Protein AF-C1E1S1-F1 (afdb_monomer)

Secondary structure (DSSP, 8-state):
-----S--SEEEEEPPPSS-S--TTSPP-SS--HHIIIIIHHHHHHHSHHHHHHHHHHHHHHHHHTT--PPPTT-PPPHHHHHHHHHHHHHHHHHHHHHHHHHHHHHHHHHHHHTT-S---HHHHHHHHHHHTT--EEEE-STTTTTTTTTGGGT-SB-TTSPBPHHHHHHHHHHHHHHHHHHHHSTTS-EE-EEE---GGG-HHHHHHHHHHHHHHHHHTT--B-SSTTPPPBBS-EEEE---TTS--HHHHHHHHHSBSSTT-SSBSBS-EEEE-TT-TT---HHHHHHHHH-GGG--SEEEEEGGGTTSTTTHHHHHHHHHTT-EEEEETTTGGGTSSGGGTTSPPPPTTTTTTSTHHHHHHHHHHSTTHHHHHHHHHHHHHTTSS-HHHHHHHHHHHTT-EEEEEE-SSS--S----SPPPHHHHHHHHHHHT-

pLDDT: mean 83.16, std 14.51, range [31.88, 97.56]

Foldseek 3Di:
DAQDLDQWLEAEAEAQADQNDDDPPDPQPQFDDPCCVPPVLVVLLCLFPLNVLLVVLVVVLVVLVVLQDDDDVPDDDDPVNVVSNVVSVVVNVVSVVSNVVSVVLSVVLSVCSGRSVADPRLLLSQVVLCLSQRNQEYEHHDPQAEPCLVPVVVPVCDPVVRHGDPVVVSSLVSVVSSVVSCCSRPNSSHAYEHEDEHNLVVDLVVLLVCPLVSFVVCVVSVNFDANDVPHDTAHSEYEYEDADLVRDDLLVSQLSQQDPNDPPDPGHRYSFYEYEHQNYLQLDQNSQVNLVVVDDSSHGQAYEHALLPCLAPRNVVNNVSCVVSNHAYEHEQNCQLVCQFPVVAPDDQDDLVVCPPGSNNSSLVSQQVDPCRVNLVNQLSVLQVVQVQGRSQSSSLLCVLVVHRYYHYYNSSDHDPYHHDDHGDPVSSVSNSVSSHD

Structure (mmCIF, N/CA/C/O backbone):
data_AF-C1E1S1-F1
#
_entry.id   AF-C1E1S1-F1
#
loop_
_atom_site.group_PDB
_atom_site.id
_atom_site.type_symbol
_atom_site.label_atom_id
_atom_site.label_alt_id
_atom_site.label_comp_id
_atom_site.label_asym_id
_atom_site.label_entity_id
_atom_site.label_seq_id
_atom_site.pdbx_PDB_ins_code
_atom_site.Cartn_x
_atom_site.Cartn_y
_atom_site.Cartn_z
_atom_site.occupancy
_atom_site.B_iso_or_equiv
_atom_site.auth_seq_id
_atom_site.auth_comp_id
_atom_site.auth_asym_id
_atom_site.auth_atom_id
_atom_site.pdbx_PDB_model_num
ATOM 1 N N . MET A 1 1 ? 0.750 3.856 21.020 1.00 40.66 1 MET A N 1
ATOM 2 C CA . MET A 1 1 ? 0.050 3.158 19.912 1.00 40.66 1 MET A CA 1
ATOM 3 C C . MET A 1 1 ? 0.992 2.088 19.393 1.00 40.66 1 MET A C 1
ATOM 5 O O . MET A 1 1 ? 2.144 2.418 19.166 1.00 40.66 1 MET A O 1
ATOM 9 N N . ALA A 1 2 ? 0.561 0.836 19.221 1.00 34.81 2 ALA A N 1
ATOM 10 C CA . ALA A 1 2 ? 1.417 -0.160 18.576 1.00 34.81 2 ALA A CA 1
ATOM 11 C C . ALA A 1 2 ? 1.583 0.225 17.097 1.00 34.81 2 ALA A C 1
ATOM 13 O O . ALA A 1 2 ? 0.633 0.126 16.319 1.00 34.81 2 ALA A O 1
ATOM 14 N N . VAL A 1 3 ? 2.759 0.733 16.724 1.00 42.00 3 VAL A N 1
ATOM 15 C CA . VAL A 1 3 ? 3.102 0.964 15.318 1.00 42.00 3 VAL A CA 1
ATOM 16 C C . VAL A 1 3 ? 3.114 -0.398 14.635 1.00 42.00 3 VAL A C 1
ATOM 18 O O . VAL A 1 3 ? 3.746 -1.333 15.119 1.00 42.00 3 VAL A O 1
ATOM 21 N N . LYS A 1 4 ? 2.343 -0.548 13.554 1.00 52.34 4 LYS A N 1
ATOM 22 C CA . LYS A 1 4 ? 2.403 -1.764 12.744 1.00 52.34 4 LYS A CA 1
ATOM 23 C C . LYS A 1 4 ? 3.742 -1.751 12.018 1.00 52.34 4 LYS A C 1
ATOM 25 O O . LYS A 1 4 ? 3.957 -0.929 11.136 1.00 52.34 4 LYS A O 1
ATOM 30 N N . ASP A 1 5 ? 4.614 -2.683 12.375 1.00 50.31 5 ASP A N 1
ATOM 31 C CA . ASP A 1 5 ? 5.974 -2.815 11.821 1.00 50.31 5 ASP A CA 1
ATOM 32 C C . ASP A 1 5 ? 5.995 -3.372 10.397 1.00 50.31 5 ASP A C 1
ATOM 34 O O . ASP A 1 5 ? 7.041 -3.655 9.815 1.00 50.31 5 ASP A O 1
ATOM 38 N N . GLU A 1 6 ? 4.811 -3.559 9.828 1.00 67.75 6 GLU A N 1
ATOM 39 C CA . GLU A 1 6 ? 4.615 -4.169 8.540 1.00 67.75 6 GLU A CA 1
ATOM 40 C C . GLU A 1 6 ? 3.798 -3.259 7.642 1.00 67.75 6 GLU A C 1
ATOM 42 O O . GLU A 1 6 ? 2.741 -2.765 8.038 1.00 67.75 6 GLU A O 1
ATOM 47 N N . LEU A 1 7 ? 4.241 -3.143 6.387 1.00 83.31 7 LEU A N 1
ATOM 48 C CA . LEU A 1 7 ? 3.419 -2.592 5.314 1.00 83.31 7 LEU A CA 1
ATOM 49 C C . LEU A 1 7 ? 2.023 -3.223 5.328 1.00 83.31 7 LEU A C 1
ATOM 51 O O . LEU A 1 7 ? 1.887 -4.428 5.551 1.00 83.31 7 LEU A O 1
ATOM 55 N N . SER A 1 8 ? 0.980 -2.459 5.044 1.00 87.12 8 SER A N 1
ATOM 56 C CA . SER A 1 8 ? -0.336 -3.048 4.830 1.00 87.12 8 SER A CA 1
ATOM 57 C C . SER A 1 8 ? -0.372 -3.931 3.578 1.00 87.12 8 SER A C 1
ATOM 59 O O . SER A 1 8 ? 0.492 -3.794 2.710 1.00 87.12 8 SER A O 1
ATOM 61 N N . PRO A 1 9 ? -1.365 -4.836 3.458 1.00 89.00 9 PRO A N 1
ATOM 62 C CA . PRO A 1 9 ? -1.555 -5.642 2.250 1.00 89.00 9 PRO A CA 1
ATOM 63 C C . PRO A 1 9 ? -1.606 -4.804 0.967 1.00 89.00 9 PRO A C 1
ATOM 65 O O . PRO A 1 9 ? -1.087 -5.227 -0.060 1.00 89.00 9 PRO A O 1
ATOM 68 N N . ILE A 1 10 ? -2.176 -3.599 1.055 1.00 91.81 10 ILE A N 1
ATOM 69 C CA . ILE A 1 10 ? -2.158 -2.589 -0.001 1.00 91.81 10 ILE A CA 1
ATOM 70 C C . ILE A 1 10 ? -1.266 -1.430 0.448 1.00 91.81 10 ILE A C 1
ATOM 72 O O . ILE A 1 10 ? -1.467 -0.874 1.527 1.00 91.81 10 ILE A O 1
ATOM 76 N N . VAL A 1 11 ? -0.319 -1.031 -0.387 1.00 91.81 11 VAL A N 1
ATOM 77 C CA . VAL A 1 11 ? 0.448 0.210 -0.286 1.00 91.81 11 VAL A CA 1
ATOM 78 C C . VAL A 1 11 ? -0.070 1.162 -1.360 1.00 91.81 11 VAL A C 1
ATOM 80 O O . VAL A 1 11 ? -0.2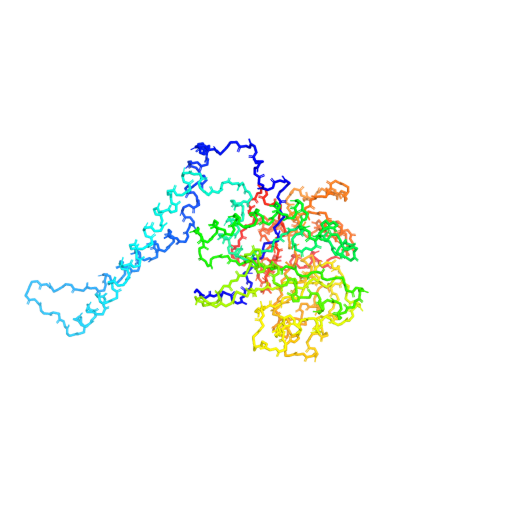63 0.758 -2.500 1.00 91.81 11 VAL A O 1
ATOM 83 N N . VAL A 1 12 ? -0.328 2.418 -1.017 1.00 91.38 12 VAL A N 1
ATOM 84 C CA . VAL A 1 12 ? -0.890 3.410 -1.942 1.00 91.38 12 VAL A CA 1
ATOM 85 C C . VAL A 1 12 ? 0.199 4.396 -2.331 1.00 91.38 12 VAL A C 1
ATOM 87 O O . VAL A 1 12 ? 0.606 5.209 -1.506 1.00 91.38 12 VAL A O 1
ATOM 90 N N . ASN A 1 13 ? 0.660 4.342 -3.575 1.00 88.25 13 ASN A N 1
ATOM 91 C CA . ASN A 1 13 ? 1.563 5.328 -4.151 1.00 88.25 13 ASN A CA 1
ATOM 92 C C . ASN A 1 13 ? 0.749 6.464 -4.781 1.00 88.25 13 ASN A C 1
ATOM 94 O O . ASN A 1 13 ? 0.103 6.319 -5.820 1.00 88.25 13 ASN A O 1
ATOM 98 N N . ALA A 1 14 ? 0.706 7.583 -4.067 1.00 87.12 14 ALA A N 1
ATOM 99 C CA . ALA A 1 14 ? -0.350 8.572 -4.187 1.00 87.12 14 ALA A CA 1
ATOM 100 C C . ALA A 1 14 ? 0.136 9.848 -4.885 1.00 87.12 14 ALA A C 1
ATOM 102 O O . ALA A 1 14 ? 0.834 10.665 -4.288 1.00 87.12 14 ALA A O 1
ATOM 103 N N . TRP A 1 15 ? -0.273 10.056 -6.133 1.00 80.69 15 TRP A N 1
ATOM 104 C CA . TRP A 1 15 ? 0.035 11.264 -6.892 1.00 80.69 15 TRP A CA 1
ATOM 105 C C . TRP A 1 15 ? -0.927 12.381 -6.506 1.00 80.69 15 TRP A C 1
ATOM 107 O O . TRP A 1 15 ? -2.140 12.271 -6.691 1.00 80.69 15 TRP A O 1
ATOM 117 N N . LEU A 1 16 ? -0.381 13.472 -5.968 1.00 80.06 16 LEU A N 1
ATOM 118 C CA . LEU A 1 16 ? -1.181 14.649 -5.661 1.00 80.06 16 LEU A CA 1
ATOM 119 C C . LEU A 1 16 ? -1.722 15.285 -6.953 1.00 80.06 16 LEU A C 1
ATOM 121 O O . LEU A 1 16 ? -0.987 15.393 -7.940 1.00 80.06 16 LEU A O 1
ATOM 125 N N . PRO A 1 17 ? -2.977 15.768 -6.946 1.00 77.88 17 PRO A N 1
ATOM 126 C CA . PRO A 1 17 ? -3.532 16.480 -8.086 1.00 77.88 17 PRO A CA 1
ATOM 127 C C . PRO A 1 17 ? -2.795 17.803 -8.327 1.00 77.88 17 PRO A C 1
ATOM 129 O O . PRO A 1 17 ? -2.154 18.373 -7.437 1.00 77.88 17 PRO A O 1
ATOM 132 N N . HIS A 1 18 ? -2.922 18.336 -9.543 1.00 71.25 18 HIS A N 1
ATOM 133 C CA . HIS A 1 18 ? -2.367 19.644 -9.870 1.00 71.25 18 HIS A CA 1
ATOM 134 C C . HIS A 1 18 ? -3.031 20.729 -9.005 1.00 71.25 18 HIS A C 1
ATOM 136 O O . HIS A 1 18 ? -4.224 20.974 -9.149 1.00 71.25 18 HIS A O 1
ATOM 142 N N . LYS A 1 19 ? -2.242 21.382 -8.135 1.00 74.00 19 LYS A N 1
ATOM 143 C CA . LYS A 1 19 ? -2.703 22.286 -7.058 1.00 74.00 19 LYS A CA 1
ATOM 144 C C . LYS A 1 19 ? -3.553 21.543 -6.013 1.00 74.00 19 LYS A C 1
ATOM 146 O O . LYS A 1 19 ? -4.777 21.635 -6.026 1.00 74.00 19 LYS A O 1
ATOM 151 N N . PRO A 1 20 ? -2.910 20.811 -5.089 1.00 75.56 20 PRO A N 1
ATOM 152 C CA . PRO A 1 20 ? -3.615 19.994 -4.103 1.00 75.56 20 PRO A CA 1
ATOM 153 C C . PRO A 1 20 ? -4.337 20.810 -3.028 1.00 75.56 20 PRO A C 1
ATOM 155 O O . PRO A 1 20 ? -5.163 20.248 -2.315 1.00 75.56 20 PRO A O 1
ATOM 158 N N . LEU A 1 21 ? -4.034 22.104 -2.912 1.00 78.56 21 LEU A N 1
ATOM 159 C CA . LEU A 1 21 ? -4.624 23.025 -1.950 1.00 78.56 21 LEU A CA 1
ATOM 160 C C . LEU A 1 21 ? -5.346 24.168 -2.676 1.00 78.56 21 LEU A C 1
ATOM 162 O O . LEU A 1 21 ? -4.875 24.585 -3.743 1.00 78.56 21 LEU A O 1
ATOM 166 N N . PRO A 1 22 ? -6.444 24.694 -2.101 1.00 71.75 22 PRO A N 1
ATOM 167 C CA . PRO A 1 22 ? -7.060 25.931 -2.570 1.00 71.75 22 PRO A CA 1
ATOM 168 C C . PRO A 1 22 ? -6.057 27.096 -2.524 1.00 71.75 22 PRO A C 1
ATOM 170 O O . PRO A 1 22 ? -5.098 27.083 -1.746 1.00 71.75 22 PRO A O 1
ATOM 173 N N . GLY A 1 23 ? -6.246 28.089 -3.395 1.00 65.88 23 GLY A N 1
ATOM 174 C CA . GLY A 1 23 ? -5.386 29.277 -3.428 1.00 65.88 23 GLY A CA 1
ATOM 175 C C . GLY A 1 23 ? -5.521 30.113 -2.151 1.00 65.88 23 GLY A C 1
ATOM 176 O O . GLY A 1 23 ? -6.591 30.150 -1.557 1.00 65.88 23 GLY A O 1
ATOM 177 N N . GLU A 1 24 ? -4.461 30.822 -1.745 1.00 58.53 24 GLU A N 1
ATOM 178 C CA . GLU A 1 24 ? -4.474 31.666 -0.530 1.00 58.53 24 GLU A CA 1
ATOM 179 C C . GLU A 1 24 ? -5.530 32.795 -0.580 1.00 58.53 24 GLU A C 1
ATOM 181 O O . GLU A 1 24 ? -5.937 33.296 0.465 1.00 58.53 24 GLU A O 1
ATOM 186 N N . ASP A 1 25 ? -6.012 33.144 -1.780 1.00 56.50 25 ASP A N 1
ATOM 187 C CA . ASP A 1 25 ? -7.063 34.142 -2.027 1.00 56.50 25 ASP A CA 1
ATOM 188 C C . ASP A 1 25 ? -8.488 33.545 -2.119 1.00 56.50 25 ASP A C 1
ATOM 190 O O . ASP A 1 25 ? -9.454 34.284 -2.326 1.00 56.50 25 ASP A O 1
ATOM 194 N N . GLU A 1 26 ? -8.652 32.221 -2.015 1.00 57.03 26 GLU A N 1
ATOM 195 C CA . GLU A 1 26 ? -9.978 31.594 -1.980 1.00 57.03 26 GLU A CA 1
ATOM 196 C C . GLU A 1 26 ? -10.565 31.728 -0.567 1.00 57.03 26 GLU A C 1
ATOM 198 O O . GLU A 1 26 ? -10.012 31.205 0.402 1.00 57.03 26 GLU A O 1
ATOM 203 N N . GLU A 1 27 ? -11.681 32.458 -0.435 1.00 50.91 27 GLU A N 1
ATOM 204 C CA . GLU A 1 27 ? -12.372 32.627 0.848 1.00 50.91 27 GLU A CA 1
ATOM 205 C C . GLU A 1 27 ? -12.654 31.262 1.486 1.00 50.91 27 GLU A C 1
ATOM 207 O O . GLU A 1 27 ? -13.185 30.350 0.841 1.00 50.91 27 GLU A O 1
ATOM 212 N N . ALA A 1 28 ? -12.320 31.138 2.775 1.00 55.47 28 ALA A N 1
ATOM 213 C CA . ALA A 1 28 ? -12.684 29.976 3.566 1.00 55.47 28 ALA A CA 1
ATOM 214 C C . ALA A 1 28 ? -14.189 29.729 3.408 1.00 55.47 28 ALA A C 1
ATOM 216 O O . ALA A 1 28 ? -15.013 30.603 3.677 1.00 55.47 28 ALA A O 1
ATOM 217 N N . ILE A 1 29 ? -14.549 28.543 2.923 1.00 56.69 29 ILE A N 1
ATOM 218 C CA . ILE A 1 29 ? -15.946 28.211 2.671 1.00 56.69 29 ILE A CA 1
ATOM 219 C C . ILE A 1 29 ? -16.661 28.123 4.029 1.00 56.69 29 ILE A C 1
ATOM 221 O O . ILE A 1 29 ? -16.556 27.114 4.724 1.00 56.69 29 ILE A O 1
ATOM 225 N N . ASP A 1 30 ? -17.432 29.156 4.382 1.00 54.34 30 ASP A N 1
ATOM 226 C CA . ASP A 1 30 ? -18.184 29.242 5.648 1.00 54.34 30 ASP A CA 1
ATOM 227 C C . ASP A 1 30 ? -19.162 28.069 5.854 1.00 54.34 30 ASP A C 1
ATOM 229 O O . ASP A 1 30 ? -19.506 27.712 6.985 1.00 54.34 30 ASP A O 1
ATOM 233 N N . LYS A 1 31 ? -19.647 27.464 4.759 1.00 60.34 31 LYS A N 1
ATOM 234 C CA . LYS A 1 31 ? -20.521 26.281 4.770 1.00 60.34 31 LYS A CA 1
ATOM 235 C C . LYS A 1 31 ? -20.225 25.354 3.602 1.00 60.34 31 LYS A C 1
ATOM 237 O O . LYS A 1 31 ? -20.371 25.747 2.446 1.00 60.34 31 LYS A O 1
ATOM 242 N N . LYS A 1 32 ? -19.896 24.098 3.909 1.00 69.94 32 LYS A N 1
ATOM 243 C CA . LYS A 1 32 ? -19.646 23.065 2.897 1.00 69.94 32 LYS A CA 1
ATOM 244 C C . LYS A 1 32 ? -20.850 22.876 1.954 1.00 69.94 32 LYS A C 1
ATOM 246 O O . LYS A 1 32 ? -21.996 23.030 2.389 1.00 69.94 32 LYS A O 1
ATOM 251 N N . PRO A 1 33 ? -20.612 22.503 0.683 1.00 74.62 33 PRO A N 1
ATOM 252 C CA . 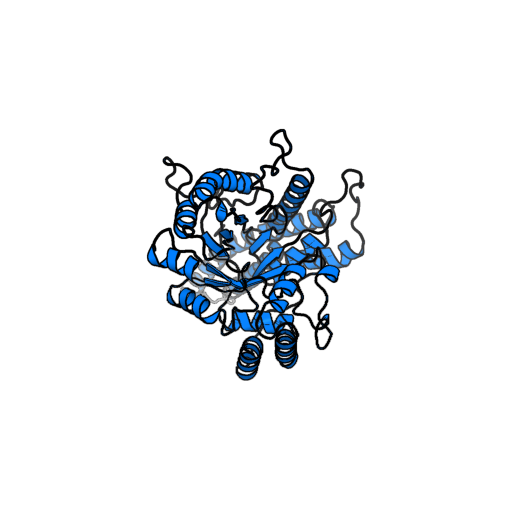PRO A 1 33 ? -21.663 22.108 -0.248 1.00 74.62 33 PRO A CA 1
ATOM 253 C C . PRO A 1 33 ? -22.620 21.053 0.335 1.00 74.62 33 PRO A C 1
ATOM 255 O O . PRO A 1 33 ? -22.219 20.171 1.099 1.00 74.62 33 PRO A O 1
ATOM 258 N N . ILE A 1 34 ? -23.906 21.133 -0.026 1.00 75.50 34 ILE A N 1
ATOM 259 C CA . ILE A 1 34 ? -24.966 20.266 0.526 1.00 75.50 34 ILE A CA 1
ATOM 260 C C . ILE A 1 34 ? -24.687 18.780 0.257 1.00 75.50 34 ILE A C 1
ATOM 262 O O . ILE A 1 34 ? -24.957 17.941 1.110 1.00 75.50 34 ILE A O 1
ATOM 266 N N . ASP A 1 35 ? -24.140 18.434 -0.904 1.00 73.81 35 ASP A N 1
ATOM 267 C CA . ASP A 1 35 ? -23.755 17.065 -1.249 1.00 73.81 35 ASP A CA 1
ATOM 268 C C . ASP A 1 35 ? -22.645 16.528 -0.332 1.00 73.81 35 ASP A C 1
ATOM 270 O O . ASP A 1 35 ? -22.731 15.383 0.119 1.00 73.81 35 ASP A O 1
ATOM 274 N N . GLN A 1 36 ? -21.664 17.359 0.033 1.00 74.06 36 GLN A N 1
ATOM 275 C CA . GLN A 1 36 ? -20.649 16.989 1.020 1.00 74.06 36 GLN A CA 1
ATOM 276 C C . GLN A 1 36 ? -21.274 16.768 2.400 1.00 74.06 36 GLN A C 1
ATOM 278 O O . GLN A 1 36 ? -20.972 15.768 3.047 1.00 74.06 36 GLN A O 1
ATOM 283 N N . ILE A 1 37 ? -22.189 17.642 2.828 1.00 77.00 37 ILE A N 1
ATOM 284 C CA . ILE A 1 37 ? -22.874 17.521 4.125 1.00 77.00 37 ILE A CA 1
ATOM 285 C C . ILE A 1 37 ? -23.771 16.277 4.183 1.00 77.00 37 ILE A C 1
ATOM 287 O O . ILE A 1 37 ? -23.811 15.596 5.203 1.00 77.00 37 ILE A O 1
ATOM 291 N N . LEU A 1 38 ? -24.493 15.968 3.104 1.00 80.50 38 LEU A N 1
ATOM 292 C CA . LEU A 1 38 ? -25.494 14.898 3.091 1.00 80.50 38 LEU A CA 1
ATOM 293 C C . LEU A 1 38 ? -24.947 13.527 2.680 1.00 80.50 38 LEU A C 1
ATOM 295 O O . LEU A 1 38 ? -25.590 12.521 2.972 1.00 80.50 38 LEU A O 1
ATOM 299 N N . ARG A 1 39 ? -23.812 13.457 1.973 1.00 78.50 39 ARG A N 1
ATOM 300 C CA . ARG A 1 39 ? -23.254 12.188 1.467 1.00 78.50 39 ARG A CA 1
ATOM 301 C C . ARG A 1 39 ? -21.810 11.957 1.894 1.00 78.50 39 ARG A C 1
ATOM 303 O O . ARG A 1 39 ? -21.502 10.875 2.383 1.00 78.50 39 ARG A O 1
ATOM 310 N N . GLY A 1 40 ? -20.944 12.960 1.740 1.00 79.62 40 GLY A N 1
ATOM 311 C CA . GLY A 1 40 ? -19.516 12.844 2.060 1.00 79.62 40 GLY A CA 1
ATOM 312 C C . GLY A 1 40 ? -19.256 12.659 3.556 1.00 79.62 40 GLY A C 1
ATOM 313 O O . GLY A 1 40 ? -18.699 11.646 3.973 1.00 79.62 40 GLY A O 1
ATOM 314 N N . ILE A 1 41 ? -19.714 13.606 4.379 1.00 84.75 41 ILE A N 1
ATOM 315 C CA . ILE A 1 41 ? -19.502 13.592 5.833 1.00 84.75 41 ILE A CA 1
ATOM 316 C C . ILE A 1 41 ? -20.114 12.342 6.490 1.00 84.75 41 ILE A C 1
ATOM 318 O O . ILE A 1 41 ? -19.393 11.681 7.238 1.00 84.75 41 ILE A O 1
ATOM 322 N N . PRO A 1 42 ? -21.372 11.940 6.202 1.00 87.88 42 PRO A N 1
ATOM 323 C CA . PRO A 1 42 ? -21.934 10.719 6.775 1.00 87.88 42 PRO A CA 1
ATOM 324 C C . PRO A 1 42 ? -21.113 9.471 6.443 1.00 87.88 42 PRO A C 1
ATOM 326 O O . PRO A 1 42 ? -20.879 8.652 7.329 1.00 87.88 42 PRO A O 1
ATOM 329 N N . TYR A 1 43 ? -20.619 9.344 5.205 1.00 86.81 43 TYR A N 1
ATOM 330 C CA . TYR A 1 43 ? -19.750 8.231 4.819 1.00 86.81 43 TYR A CA 1
ATOM 331 C C . TYR A 1 43 ? -18.460 8.197 5.654 1.00 86.81 43 TYR A C 1
ATOM 333 O O . TYR A 1 43 ? -18.080 7.142 6.161 1.00 86.81 43 TYR A O 1
ATOM 341 N N . ARG A 1 44 ? -17.799 9.346 5.839 1.00 87.06 44 ARG A N 1
ATOM 342 C CA . ARG A 1 44 ? -16.552 9.440 6.618 1.00 87.06 44 ARG A CA 1
ATOM 343 C C . ARG A 1 44 ? -16.770 9.134 8.094 1.00 87.06 44 ARG A C 1
ATOM 345 O O . ARG A 1 44 ? -16.010 8.370 8.677 1.00 87.06 44 ARG A O 1
ATOM 352 N N . LEU A 1 45 ? -17.844 9.665 8.678 1.00 89.75 45 LEU A N 1
ATOM 353 C CA . LEU A 1 45 ? -18.197 9.419 10.075 1.00 89.75 45 LEU A CA 1
ATOM 354 C C . LEU A 1 45 ? -18.486 7.941 10.342 1.00 89.75 45 LEU A C 1
ATOM 356 O O . LEU A 1 45 ? -17.976 7.398 11.320 1.00 89.75 45 LEU A O 1
ATOM 360 N N . VAL A 1 46 ? -19.239 7.272 9.462 1.00 90.94 46 VAL A N 1
ATOM 361 C CA . VAL A 1 46 ? -19.536 5.834 9.590 1.00 90.94 46 VAL A CA 1
ATOM 362 C C . VAL A 1 46 ? -18.264 4.983 9.544 1.00 90.94 46 VAL A C 1
ATOM 364 O O . VAL A 1 46 ? -18.172 3.994 10.266 1.00 90.94 46 VAL A O 1
ATOM 367 N N . ASN A 1 47 ? -17.272 5.390 8.749 1.00 88.75 47 ASN A N 1
ATOM 368 C CA . ASN A 1 47 ? -16.006 4.670 8.591 1.00 88.75 47 ASN A CA 1
ATOM 369 C C . ASN A 1 47 ? -14.887 5.121 9.551 1.00 88.75 47 ASN A C 1
ATOM 371 O O . ASN A 1 47 ? -13.799 4.541 9.538 1.00 88.75 47 ASN A O 1
ATOM 375 N N . SER A 1 48 ? -15.142 6.125 10.393 1.00 91.25 48 SER A N 1
ATOM 376 C CA . SER A 1 48 ? -14.163 6.673 11.337 1.00 91.25 48 SER A CA 1
ATOM 377 C C . SER A 1 48 ? -13.805 5.688 12.456 1.00 91.25 48 SER A C 1
ATOM 379 O O . SER A 1 48 ? -14.625 4.862 12.871 1.00 91.25 48 SER A O 1
ATOM 381 N N . ALA A 1 49 ? -12.583 5.786 12.986 1.00 90.81 49 ALA A N 1
ATOM 382 C CA . ALA A 1 49 ? -12.146 4.938 14.094 1.00 90.81 49 ALA A CA 1
ATOM 383 C C . ALA A 1 49 ? -12.992 5.123 15.371 1.00 90.81 49 ALA A C 1
ATOM 385 O O . ALA A 1 49 ? -13.366 4.103 15.953 1.00 90.81 49 ALA A O 1
ATOM 386 N N . PRO A 1 50 ? -13.388 6.352 15.784 1.00 92.88 50 PRO A N 1
ATOM 387 C CA . PRO A 1 50 ? -14.285 6.528 16.927 1.00 92.88 50 PRO A CA 1
ATOM 388 C C . PRO A 1 50 ? -15.612 5.786 16.746 1.00 92.88 50 PRO A C 1
ATOM 390 O O . PRO A 1 50 ? -16.083 5.118 17.664 1.00 92.88 50 PRO A O 1
ATOM 393 N N . LYS A 1 51 ? -16.195 5.817 15.538 1.00 94.75 51 LYS A N 1
ATOM 394 C CA . LYS A 1 51 ? -17.458 5.122 15.270 1.00 94.75 51 LYS A CA 1
ATOM 395 C C . LYS A 1 51 ? -17.324 3.605 15.339 1.00 94.75 51 LYS A C 1
ATOM 397 O O . LYS A 1 51 ? -18.188 2.963 15.935 1.00 94.75 51 LYS A O 1
ATOM 402 N N . LYS A 1 52 ? -16.264 3.043 14.746 1.00 92.19 52 LYS A N 1
ATOM 403 C CA . LYS A 1 52 ? -15.975 1.600 14.815 1.00 92.19 52 LYS A CA 1
ATOM 404 C C . LYS A 1 52 ? -15.809 1.155 16.270 1.00 92.19 52 LYS A C 1
ATOM 406 O O . LYS A 1 52 ? -16.487 0.227 16.699 1.00 92.19 52 LYS A O 1
ATOM 411 N N . LYS A 1 53 ? -15.049 1.922 17.056 1.00 92.94 53 LYS A N 1
ATOM 412 C CA . LYS A 1 53 ? -14.830 1.671 18.484 1.00 92.94 53 LYS A CA 1
ATOM 413 C C . LYS A 1 53 ? -16.116 1.722 19.317 1.00 92.94 53 LYS A C 1
ATOM 415 O O . LYS A 1 53 ? -16.332 0.851 20.150 1.00 92.94 53 LYS A O 1
ATOM 420 N N . ILE A 1 54 ? -17.018 2.674 19.054 1.00 95.62 54 ILE A N 1
ATOM 421 C CA . ILE A 1 54 ? -18.347 2.723 19.700 1.00 95.62 54 ILE A CA 1
ATOM 422 C C . ILE A 1 54 ? -19.149 1.446 19.424 1.00 95.62 54 ILE A C 1
ATOM 424 O O . ILE A 1 54 ? -19.809 0.930 20.323 1.00 95.62 54 ILE A O 1
ATOM 428 N N . VAL A 1 55 ? -19.143 0.956 18.179 1.00 95.69 55 VAL A N 1
ATOM 429 C CA . VAL A 1 55 ? -19.886 -0.259 17.801 1.00 95.69 55 VAL A CA 1
ATOM 430 C C . VAL A 1 55 ? -19.299 -1.487 18.497 1.00 95.69 55 VAL A C 1
ATOM 432 O O . VAL A 1 55 ? -20.054 -2.263 19.080 1.00 95.69 55 VAL A O 1
ATOM 435 N N . GLU A 1 56 ? -17.973 -1.628 18.487 1.00 94.81 56 GLU A N 1
ATOM 436 C CA . GLU A 1 56 ? -17.253 -2.717 19.158 1.00 94.81 56 GLU A CA 1
ATOM 437 C C . GLU A 1 56 ? -17.512 -2.724 20.671 1.00 94.81 56 GLU A C 1
ATOM 439 O O . GLU A 1 56 ? -17.907 -3.752 21.219 1.00 94.81 56 GLU A O 1
ATOM 444 N N . LEU A 1 57 ? -17.382 -1.571 21.338 1.00 94.56 57 LEU A N 1
ATOM 445 C CA . LEU A 1 57 ? -17.598 -1.452 22.782 1.00 94.56 57 LEU A CA 1
ATOM 446 C C . LEU A 1 57 ? -19.051 -1.702 23.177 1.00 94.56 57 LEU A C 1
ATOM 448 O O . LEU A 1 57 ? -19.292 -2.366 24.179 1.00 94.56 57 LEU A O 1
ATOM 452 N N . LYS A 1 58 ? -20.031 -1.235 22.392 1.00 94.81 58 LYS A N 1
ATOM 453 C CA .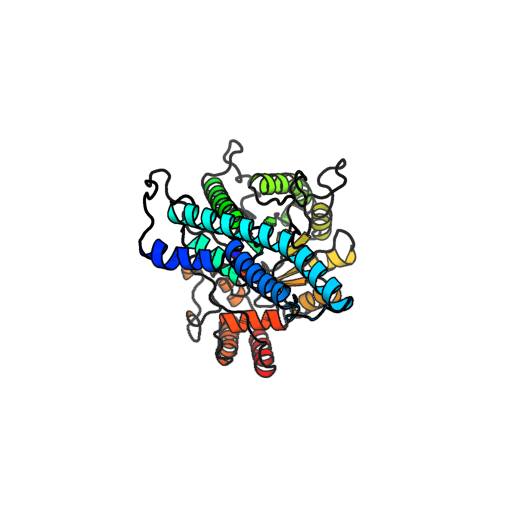 LYS A 1 58 ? -21.450 -1.520 22.665 1.00 94.81 58 LYS A CA 1
ATOM 454 C C . LYS A 1 58 ? -21.760 -3.011 22.559 1.00 94.81 58 LYS A C 1
ATOM 456 O O . LYS A 1 58 ? -22.433 -3.539 23.438 1.00 94.81 58 LYS A O 1
ATOM 461 N N . ALA A 1 59 ? -21.237 -3.687 21.534 1.00 94.19 59 ALA A N 1
ATOM 462 C CA . ALA A 1 59 ? -21.402 -5.131 21.382 1.00 94.19 59 ALA A CA 1
ATOM 463 C C . ALA A 1 59 ? -20.706 -5.911 22.513 1.00 94.19 59 ALA A C 1
ATOM 465 O O . ALA A 1 59 ? -21.275 -6.855 23.058 1.00 94.19 59 ALA A O 1
ATOM 466 N N . ALA A 1 60 ? -19.497 -5.500 22.901 1.00 92.50 60 ALA A N 1
ATOM 467 C CA . ALA A 1 60 ? -18.753 -6.138 23.980 1.00 92.50 60 ALA A CA 1
ATOM 468 C C . ALA A 1 60 ? -19.413 -5.908 25.356 1.00 92.50 60 ALA A C 1
ATOM 470 O O . ALA A 1 60 ? -19.541 -6.850 26.132 1.00 92.50 60 ALA A O 1
ATOM 471 N N . LEU A 1 61 ? -19.914 -4.698 25.634 1.00 92.50 61 LEU A N 1
ATOM 472 C CA . LEU A 1 61 ? -20.686 -4.390 26.844 1.00 92.50 61 LEU A CA 1
ATOM 473 C C . LEU A 1 61 ? -21.976 -5.210 26.922 1.00 92.50 61 LEU A C 1
ATOM 475 O O . LEU A 1 61 ? -22.325 -5.692 27.995 1.00 92.50 61 LEU A O 1
ATOM 479 N N . GLU A 1 62 ? -22.690 -5.383 25.806 1.00 93.50 62 GLU A N 1
ATOM 480 C CA . GLU A 1 62 ? -23.875 -6.247 25.754 1.00 93.50 62 GLU A CA 1
ATOM 481 C C . GLU A 1 62 ? -23.513 -7.703 26.084 1.00 93.50 62 GLU A C 1
ATOM 483 O O . GLU A 1 62 ? -24.196 -8.338 26.889 1.00 93.50 62 GLU A O 1
ATOM 488 N N . ALA A 1 63 ? -22.404 -8.207 25.536 1.00 91.75 63 ALA A N 1
ATOM 489 C CA . ALA A 1 63 ? -21.915 -9.553 25.816 1.00 91.75 63 ALA A CA 1
ATOM 490 C C . ALA A 1 63 ? -21.494 -9.747 27.285 1.00 91.75 63 ALA A C 1
ATOM 492 O O . ALA A 1 63 ? -21.811 -10.785 27.864 1.00 91.75 63 ALA A O 1
ATOM 493 N N . GLU A 1 64 ? -20.819 -8.771 27.905 1.00 89.06 64 GLU A N 1
ATOM 494 C CA . GLU A 1 64 ? -20.454 -8.832 29.330 1.00 89.06 64 GLU A CA 1
ATOM 495 C C . GLU A 1 64 ? -21.682 -8.727 30.239 1.00 89.06 64 GLU A C 1
ATOM 497 O O . GLU A 1 64 ? -21.849 -9.538 31.150 1.00 89.06 64 GLU A O 1
ATOM 502 N N . ARG A 1 65 ? -22.607 -7.805 29.948 1.00 90.44 65 ARG A N 1
ATOM 503 C CA . ARG A 1 65 ? -23.868 -7.676 30.697 1.00 90.44 65 ARG A CA 1
ATOM 504 C C . ARG A 1 65 ? -24.716 -8.944 30.613 1.00 90.44 65 ARG A C 1
ATOM 506 O O . ARG A 1 65 ? -25.348 -9.308 31.596 1.00 90.44 65 ARG A O 1
ATOM 513 N N . ALA A 1 66 ? -24.687 -9.658 29.487 1.00 90.12 66 ALA A N 1
ATOM 514 C CA . ALA A 1 66 ? -25.384 -10.935 29.333 1.00 90.12 66 ALA A CA 1
ATOM 515 C C . ALA A 1 66 ? -24.815 -12.070 30.212 1.00 90.12 66 ALA A C 1
ATOM 517 O O . ALA A 1 66 ? -25.498 -13.077 30.413 1.00 90.12 66 ALA A O 1
ATOM 518 N N . LYS A 1 67 ? -23.587 -11.939 30.740 1.00 87.69 67 LYS A N 1
ATOM 519 C CA . LYS A 1 67 ? -23.015 -12.906 31.696 1.00 87.69 67 LYS A CA 1
ATOM 520 C C . LYS A 1 67 ? -23.561 -12.723 33.109 1.00 87.69 67 LYS A C 1
ATOM 522 O O . LYS A 1 67 ? -23.536 -13.685 33.878 1.00 87.69 67 LYS A O 1
ATOM 527 N N . ILE A 1 68 ? -24.050 -11.525 33.436 1.00 87.12 68 ILE A N 1
ATOM 528 C CA . ILE A 1 68 ? -24.603 -11.214 34.752 1.00 87.12 68 ILE A CA 1
ATOM 529 C C . ILE A 1 68 ? -25.919 -11.970 34.927 1.00 87.12 68 ILE A C 1
ATOM 531 O O . ILE A 1 68 ? -26.853 -11.831 34.137 1.00 87.12 68 ILE A O 1
ATOM 535 N N . LYS A 1 69 ? -25.998 -12.784 35.980 1.00 83.75 69 LYS A N 1
ATOM 536 C CA . LYS A 1 69 ? -27.226 -13.478 36.377 1.00 83.75 69 LYS A CA 1
ATOM 537 C C . LYS A 1 69 ? -27.844 -12.803 37.585 1.00 83.75 69 LYS A C 1
ATOM 539 O O . LYS A 1 69 ? -27.178 -12.628 38.601 1.00 83.75 69 LYS A O 1
ATOM 544 N N . GLU A 1 70 ? -29.127 -12.492 37.497 1.00 78.75 70 GLU A N 1
ATOM 545 C CA . GLU A 1 70 ? -29.901 -12.026 38.643 1.00 78.75 70 GLU A CA 1
ATOM 546 C C . GLU A 1 70 ? -30.464 -13.223 39.416 1.00 78.75 70 GLU A C 1
ATOM 548 O O . GLU A 1 70 ? -30.923 -14.204 38.825 1.00 78.75 70 GLU A O 1
ATOM 553 N N . ALA A 1 71 ? -30.416 -13.148 40.746 1.00 66.38 71 ALA A N 1
ATOM 554 C CA . ALA A 1 71 ? -31.117 -14.096 41.602 1.00 66.38 71 ALA A CA 1
ATOM 555 C C . ALA A 1 71 ? -32.635 -13.951 41.419 1.00 66.38 71 ALA A C 1
ATOM 557 O O . ALA A 1 71 ? -33.163 -12.837 41.441 1.00 66.38 71 ALA A O 1
ATOM 558 N N . GLY A 1 72 ? -33.347 -15.073 41.296 1.00 68.75 72 GLY A N 1
ATOM 559 C CA . GLY A 1 72 ? -34.801 -15.079 41.449 1.00 68.75 72 GLY A CA 1
ATOM 560 C C . GLY A 1 72 ? -35.205 -14.723 42.884 1.00 68.75 72 GLY A C 1
ATOM 561 O O . GLY A 1 72 ? -34.423 -14.894 43.821 1.00 68.75 72 GLY A O 1
ATOM 562 N N . GLU A 1 73 ? -36.434 -14.237 43.084 1.00 53.81 73 GLU A N 1
ATOM 563 C CA . GLU A 1 73 ? -36.952 -13.965 44.432 1.00 53.81 73 GLU A CA 1
ATOM 564 C C . GLU A 1 73 ? -36.836 -15.213 45.326 1.00 53.81 73 GLU A C 1
ATOM 566 O O . GLU A 1 73 ? -37.529 -16.210 45.124 1.00 53.81 73 GLU A O 1
ATOM 571 N N . GLY A 1 74 ? -35.969 -15.137 46.340 1.00 60.88 74 GLY A N 1
ATOM 572 C CA . GLY A 1 74 ? -35.754 -16.207 47.317 1.00 60.88 74 GLY A CA 1
ATOM 573 C C . GLY A 1 74 ? -34.656 -17.219 46.971 1.00 60.88 74 GLY A C 1
ATOM 574 O O . GLY A 1 74 ? -34.493 -18.177 47.725 1.00 60.88 74 GLY A O 1
ATOM 575 N N . GLU A 1 75 ? -33.897 -17.018 45.890 1.00 67.81 75 GLU A N 1
ATOM 576 C CA . GLU A 1 75 ? -32.735 -17.843 45.533 1.00 67.81 75 GLU A CA 1
ATOM 577 C C . GLU A 1 75 ? -31.417 -17.106 45.816 1.00 67.81 75 GLU A C 1
ATOM 579 O O . GLU A 1 75 ? -31.302 -15.903 45.594 1.00 67.81 75 GLU A O 1
ATOM 584 N N . GLU A 1 76 ? -30.404 -17.826 46.302 1.00 73.12 76 GLU A N 1
ATOM 585 C CA . GLU A 1 76 ? -29.026 -17.326 46.347 1.00 73.12 76 GLU A CA 1
ATOM 586 C C . GLU A 1 76 ? -28.293 -17.784 45.085 1.00 73.12 76 GLU A C 1
ATOM 588 O O . GLU A 1 76 ? -28.393 -18.945 44.676 1.00 73.12 76 GLU A O 1
ATOM 593 N N . LEU A 1 77 ? -27.547 -16.868 44.466 1.00 74.81 77 LEU A N 1
ATOM 594 C CA . LEU A 1 77 ? -26.619 -17.222 43.396 1.00 74.81 77 LEU A CA 1
ATOM 595 C C . LEU A 1 77 ? -25.567 -18.187 43.947 1.00 74.81 77 LEU A C 1
ATOM 597 O O . LEU A 1 77 ? -25.118 -18.057 45.087 1.00 74.81 77 LEU A O 1
ATOM 601 N N . SER A 1 78 ? -25.132 -19.143 43.129 1.00 84.25 78 SER A N 1
ATOM 602 C CA . SER A 1 78 ? -23.998 -19.984 43.507 1.00 84.25 78 SER A CA 1
ATOM 603 C C . SER A 1 78 ? -22.722 -19.145 43.660 1.00 84.25 78 SER A C 1
ATOM 605 O O . SER A 1 78 ? -22.601 -18.057 43.089 1.00 84.25 78 SER A O 1
ATOM 607 N N . GLU A 1 79 ? -21.725 -19.662 44.383 1.00 82.75 79 GLU A N 1
ATOM 608 C CA . GLU A 1 79 ? -20.416 -18.999 44.508 1.00 82.75 79 GLU A CA 1
ATOM 609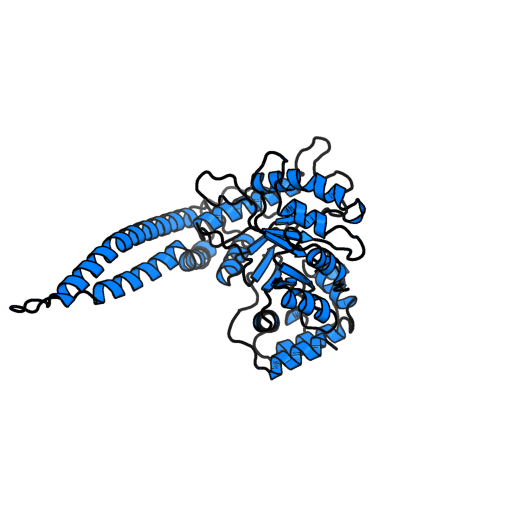 C C . GLU A 1 79 ? -19.786 -18.730 43.129 1.00 82.75 79 GLU A C 1
ATOM 611 O O . GLU A 1 79 ? -19.248 -17.653 42.884 1.00 82.75 79 GLU A O 1
ATOM 616 N N . GLU A 1 80 ? -19.930 -19.671 42.191 1.00 79.31 80 GLU A N 1
ATOM 617 C CA . GLU A 1 80 ? -19.450 -19.541 40.809 1.00 79.31 80 GLU A CA 1
ATOM 618 C C . GLU A 1 80 ? -20.187 -18.436 40.031 1.00 79.31 80 GLU A C 1
ATOM 620 O O . GLU A 1 80 ? -19.567 -17.668 39.294 1.00 79.31 80 GLU A O 1
ATOM 625 N N . GLN A 1 81 ? -21.504 -18.308 40.219 1.00 82.69 81 GLN A N 1
ATOM 626 C CA . GLN A 1 81 ? -22.300 -17.237 39.610 1.00 82.69 81 GLN A CA 1
ATOM 627 C C . GLN A 1 81 ? -21.956 -15.872 40.208 1.00 82.69 81 GLN A C 1
ATOM 629 O O . GLN A 1 81 ? -21.830 -14.895 39.478 1.00 82.69 81 GLN A O 1
ATOM 634 N N . THR A 1 82 ? -21.734 -15.816 41.520 1.00 80.62 82 THR A N 1
ATOM 635 C CA . THR A 1 82 ? -21.338 -14.591 42.225 1.00 80.62 82 THR A CA 1
ATOM 636 C C . THR A 1 82 ? -19.965 -14.110 41.757 1.00 80.62 82 THR A C 1
ATOM 638 O O . THR A 1 82 ? -19.788 -12.931 41.465 1.00 80.62 82 THR A O 1
ATOM 641 N N . ALA A 1 83 ? -19.008 -15.031 41.607 1.00 83.44 83 ALA A N 1
ATOM 642 C CA . ALA A 1 83 ? -17.684 -14.725 41.074 1.00 83.44 83 ALA A CA 1
ATOM 643 C C . ALA A 1 83 ? -17.734 -14.276 39.601 1.00 83.44 83 ALA A C 1
ATOM 645 O O . ALA A 1 83 ? -17.042 -13.334 39.223 1.00 83.44 83 ALA A O 1
ATOM 646 N N . THR A 1 84 ? -18.578 -14.913 38.780 1.00 83.25 84 THR A N 1
ATOM 647 C CA . THR A 1 84 ? -18.768 -14.535 37.368 1.00 83.25 84 THR A CA 1
ATOM 648 C C . THR A 1 84 ? -19.388 -13.143 37.236 1.00 83.25 84 THR A C 1
ATOM 650 O O . THR A 1 84 ? -18.921 -12.349 36.423 1.00 83.25 84 THR A O 1
ATOM 653 N N . ASN A 1 85 ? -20.395 -12.822 38.056 1.00 86.56 85 ASN A N 1
ATOM 654 C CA . ASN A 1 85 ? -21.004 -11.492 38.091 1.00 86.56 85 ASN A CA 1
ATOM 655 C C . ASN A 1 85 ? -19.986 -10.424 38.508 1.00 86.56 85 ASN A C 1
ATOM 657 O O . ASN A 1 85 ? -19.865 -9.417 37.821 1.00 86.56 85 ASN A O 1
ATOM 661 N N . ALA A 1 86 ? -19.216 -10.664 39.575 1.00 85.69 86 ALA A N 1
ATOM 662 C CA . ALA A 1 86 ? -18.202 -9.720 40.042 1.00 85.69 86 ALA A CA 1
ATOM 663 C C . ALA A 1 86 ? -17.126 -9.447 38.973 1.00 85.69 86 ALA A C 1
ATOM 665 O O . ALA A 1 86 ? -16.769 -8.296 38.741 1.00 85.69 86 ALA A O 1
ATOM 666 N N . ALA A 1 87 ? -16.656 -10.487 38.276 1.00 87.06 87 ALA A N 1
ATOM 667 C CA . ALA A 1 87 ? -15.697 -10.339 37.179 1.00 87.06 87 ALA A CA 1
ATOM 668 C C . ALA A 1 87 ? -16.279 -9.575 35.975 1.00 87.06 87 ALA A C 1
ATOM 670 O O . ALA A 1 87 ? -15.580 -8.767 35.365 1.00 87.06 87 ALA A O 1
ATOM 671 N N . ALA A 1 88 ? -17.552 -9.806 35.632 1.00 84.38 88 ALA A N 1
ATOM 672 C CA . ALA A 1 88 ? -18.227 -9.062 34.570 1.00 84.38 88 ALA A CA 1
ATOM 673 C C . ALA A 1 88 ? -18.421 -7.583 34.952 1.00 84.38 88 ALA A C 1
ATOM 675 O O . ALA A 1 88 ? -18.157 -6.702 34.140 1.00 84.38 88 ALA A O 1
ATOM 676 N N . GLU A 1 89 ? -18.821 -7.292 36.193 1.00 88.06 89 GLU A N 1
ATOM 677 C CA . GLU A 1 89 ? -18.960 -5.922 36.706 1.00 88.06 89 GLU A CA 1
ATOM 678 C C . GLU A 1 89 ? -17.623 -5.166 36.728 1.00 88.06 89 GLU A C 1
ATOM 680 O O . GLU A 1 89 ? -17.568 -4.006 36.315 1.00 88.06 89 GLU A O 1
ATOM 685 N N . GLU A 1 90 ? -16.533 -5.826 37.136 1.00 89.00 90 GLU A N 1
ATOM 686 C CA . GLU A 1 90 ? -15.181 -5.253 37.109 1.00 89.00 90 GLU A CA 1
ATOM 687 C C . GLU A 1 90 ? -14.718 -4.936 35.676 1.00 89.00 90 GLU A C 1
ATOM 689 O O . GLU A 1 90 ? -14.072 -3.914 35.448 1.00 89.00 90 GLU A O 1
ATOM 694 N N . ALA A 1 91 ? -15.094 -5.764 34.694 1.00 88.56 91 ALA A N 1
ATOM 695 C CA . ALA A 1 91 ? -14.782 -5.533 33.284 1.00 88.56 91 ALA A CA 1
ATOM 696 C C . ALA A 1 91 ? -15.635 -4.422 32.638 1.00 88.56 91 ALA A C 1
ATOM 698 O O . ALA A 1 91 ? -15.152 -3.721 31.751 1.00 88.56 91 ALA A O 1
ATOM 699 N N . ILE A 1 92 ? -16.884 -4.228 33.078 1.00 91.06 92 ILE A N 1
ATOM 700 C CA . ILE A 1 92 ? -17.815 -3.249 32.489 1.00 91.06 92 ILE A CA 1
ATOM 701 C C . ILE A 1 92 ? -17.358 -1.803 32.718 1.00 91.06 92 ILE A C 1
ATOM 703 O O . ILE A 1 92 ? -17.388 -1.006 31.782 1.00 91.06 92 ILE A O 1
ATOM 707 N N . ALA A 1 93 ? -16.921 -1.451 33.931 1.00 89.12 93 ALA A N 1
ATOM 708 C CA . ALA A 1 93 ? -16.565 -0.071 34.278 1.00 89.12 93 ALA A CA 1
ATOM 709 C C . ALA A 1 93 ? -15.507 0.573 33.345 1.00 89.12 93 ALA A C 1
ATOM 711 O O . ALA A 1 93 ? -15.778 1.654 32.813 1.00 89.12 93 ALA A O 1
ATOM 712 N N . PRO A 1 94 ? -14.341 -0.053 33.070 1.00 91.81 94 PRO A N 1
ATOM 713 C CA . PRO A 1 94 ? -13.366 0.516 32.136 1.00 91.81 94 PRO A CA 1
ATOM 714 C C . PRO A 1 94 ? -13.890 0.574 30.691 1.00 91.81 94 PRO A C 1
ATOM 716 O O . PRO A 1 94 ? -13.553 1.500 29.955 1.00 91.81 94 PRO A O 1
ATOM 719 N N . MET A 1 95 ? -14.750 -0.366 30.281 1.00 92.31 95 MET A N 1
ATOM 720 C CA . MET A 1 95 ? -15.363 -0.358 28.946 1.00 92.31 95 MET A CA 1
ATOM 721 C C . MET A 1 95 ? -16.371 0.790 28.777 1.00 92.31 95 MET A C 1
ATOM 723 O O . MET A 1 95 ? -16.474 1.358 27.690 1.00 92.31 95 MET A O 1
ATOM 727 N N . GLU A 1 96 ? -17.110 1.154 29.829 1.00 92.62 96 GLU A N 1
ATOM 728 C CA . GLU A 1 96 ? -18.017 2.309 29.821 1.00 92.62 96 GLU A CA 1
ATOM 729 C C . GLU A 1 96 ? -17.258 3.641 29.752 1.00 92.62 96 GLU A C 1
ATOM 731 O O . GLU A 1 96 ? -17.666 4.538 29.011 1.00 92.62 96 GLU A O 1
ATOM 736 N N . GLU A 1 97 ? -16.131 3.759 30.460 1.00 93.75 97 GLU A N 1
ATOM 737 C CA . GLU A 1 97 ? -15.244 4.926 30.366 1.00 93.75 97 GLU A CA 1
ATOM 738 C C . GLU A 1 97 ? -14.671 5.073 28.948 1.00 93.75 97 GLU A C 1
ATOM 740 O O . GLU A 1 97 ? -14.729 6.150 28.345 1.00 93.75 97 GLU A O 1
ATOM 745 N N . GLU A 1 98 ? -14.188 3.971 28.371 1.00 93.19 98 GLU A N 1
ATOM 746 C CA . GLU A 1 98 ? -13.663 3.950 27.009 1.00 93.19 98 GLU A CA 1
ATOM 747 C C . GLU A 1 98 ? -14.749 4.262 25.964 1.00 93.19 98 GLU A C 1
ATOM 749 O O . GLU A 1 98 ? -14.482 4.950 24.971 1.00 93.19 98 GLU A O 1
ATOM 754 N N . LEU A 1 99 ? -15.990 3.817 26.199 1.00 94.44 99 LEU A N 1
ATOM 755 C CA . LEU A 1 99 ? -17.133 4.128 25.342 1.00 94.44 99 LEU A CA 1
ATOM 756 C C . LEU A 1 99 ? -17.464 5.622 25.385 1.00 94.44 99 LEU A C 1
ATOM 758 O O . LEU A 1 99 ? -17.635 6.226 24.326 1.00 94.44 99 LEU A O 1
ATOM 762 N N . ALA A 1 100 ? -17.509 6.228 26.573 1.00 94.94 100 ALA A N 1
ATOM 763 C CA . ALA A 1 100 ? -17.760 7.659 26.724 1.00 94.94 100 ALA A CA 1
ATOM 764 C C . ALA A 1 100 ? -16.679 8.504 26.026 1.00 94.94 100 ALA A C 1
ATOM 766 O O . ALA A 1 100 ? -16.996 9.473 25.334 1.00 94.94 100 ALA A O 1
ATOM 767 N N . ALA A 1 101 ? -15.407 8.103 26.134 1.00 94.06 101 ALA A N 1
ATOM 768 C CA . ALA A 1 101 ? -14.308 8.751 25.420 1.00 94.06 101 ALA A CA 1
ATOM 769 C C . ALA A 1 101 ? -14.449 8.621 23.891 1.00 94.06 101 ALA A C 1
ATOM 771 O O . ALA A 1 101 ? -14.232 9.590 23.159 1.00 94.06 101 ALA A O 1
ATOM 772 N N . ALA A 1 102 ? -14.850 7.447 23.392 1.00 93.38 102 ALA A N 1
ATOM 773 C CA . ALA A 1 102 ? -15.084 7.230 21.966 1.00 93.38 102 ALA A CA 1
ATOM 774 C C . ALA A 1 102 ? -16.288 8.034 21.436 1.00 93.38 102 ALA A C 1
ATOM 776 O O . ALA A 1 102 ? -16.220 8.575 20.330 1.00 93.38 102 ALA A O 1
ATOM 777 N N . GLU A 1 103 ? -17.368 8.154 22.217 1.00 94.88 103 GLU A N 1
ATOM 778 C CA . GLU A 1 103 ? -18.531 8.993 21.893 1.00 94.88 103 GLU A CA 1
ATOM 779 C C . GLU A 1 103 ? -18.158 10.481 21.847 1.00 94.88 103 GLU A C 1
ATOM 781 O O . GLU A 1 103 ? -18.488 11.151 20.866 1.00 94.88 103 GLU A O 1
ATOM 786 N N . ALA A 1 104 ? -17.377 10.975 22.813 1.00 94.44 104 ALA A N 1
ATOM 787 C CA . ALA A 1 104 ? -16.868 12.347 22.807 1.00 94.44 104 ALA A CA 1
ATOM 788 C C . ALA A 1 104 ? -15.979 12.636 21.582 1.00 94.44 104 ALA A C 1
ATOM 790 O O . ALA A 1 104 ? -16.175 13.641 20.898 1.00 94.44 104 ALA A O 1
ATOM 791 N N . ALA A 1 105 ? -15.057 11.725 21.245 1.00 91.75 105 ALA A N 1
ATOM 792 C CA . ALA A 1 105 ? -14.214 11.852 20.055 1.00 91.75 105 ALA A CA 1
ATOM 793 C C . ALA A 1 105 ? -15.035 11.840 18.750 1.00 91.75 105 ALA A C 1
ATOM 795 O O . ALA A 1 105 ? -14.726 12.565 17.802 1.00 91.75 105 ALA A O 1
ATOM 796 N N . TYR A 1 106 ? -16.105 11.040 18.686 1.00 93.25 106 TYR A N 1
ATOM 797 C CA . TYR A 1 106 ? -17.016 11.015 17.540 1.00 93.25 106 TYR A CA 1
ATOM 798 C C . TYR A 1 106 ? -17.812 12.324 17.394 1.00 93.25 106 TYR A C 1
ATOM 800 O O . TYR A 1 106 ? -17.982 12.824 16.276 1.00 93.25 106 TYR A O 1
ATOM 808 N N . GLU A 1 107 ? -18.292 12.902 18.498 1.00 91.75 107 GLU A N 1
ATOM 809 C CA . GLU A 1 107 ? -18.978 14.201 18.496 1.00 91.75 107 GLU A CA 1
ATOM 810 C C . GLU A 1 107 ? -18.044 15.345 18.089 1.00 91.75 107 GLU A C 1
ATOM 812 O O . GLU A 1 107 ? -18.416 16.178 17.256 1.00 91.75 107 GLU A O 1
ATOM 817 N N . GLU A 1 108 ? -16.816 15.355 18.613 1.00 90.19 108 GLU A N 1
ATOM 818 C CA . GLU A 1 108 ? -15.780 16.310 18.225 1.00 90.19 108 GLU A CA 1
ATOM 819 C C . GLU A 1 108 ? -15.500 16.222 16.721 1.00 90.19 108 GLU A C 1
ATOM 821 O O . GLU A 1 108 ? -15.614 17.227 16.011 1.00 90.19 108 GLU A O 1
ATOM 826 N N . LEU A 1 109 ? -15.240 15.014 16.207 1.00 89.19 109 LEU A N 1
ATOM 827 C CA . LEU A 1 109 ? -15.000 14.784 14.785 1.00 89.19 109 LEU A CA 1
ATOM 828 C C . LEU A 1 109 ? -16.179 15.257 13.920 1.00 89.19 109 LEU A C 1
ATOM 830 O O . LEU A 1 109 ? -15.983 15.907 12.890 1.00 89.19 109 LEU A O 1
ATOM 834 N N . THR A 1 110 ? -17.410 14.975 14.352 1.00 87.62 110 THR A N 1
ATOM 835 C CA . THR A 1 110 ? -18.633 15.442 13.682 1.00 87.62 110 THR A CA 1
ATOM 836 C C . THR A 1 110 ? -18.679 16.968 13.624 1.00 87.62 110 THR A C 1
ATOM 838 O O . THR A 1 110 ? -18.969 17.546 12.572 1.00 87.62 110 THR A O 1
ATOM 841 N N . GLY A 1 111 ? -18.360 17.637 14.734 1.00 83.88 111 GLY A N 1
ATOM 842 C CA . GLY A 1 111 ? -18.291 19.091 14.809 1.00 83.88 111 GLY A CA 1
ATOM 843 C C . GLY A 1 111 ? -17.249 19.676 13.857 1.00 83.88 111 GLY A C 1
ATOM 844 O O . GLY A 1 111 ? -17.563 20.595 13.101 1.00 83.88 111 GLY A O 1
ATOM 845 N N . ILE A 1 112 ? -16.036 19.123 13.858 1.00 83.56 112 ILE A N 1
ATOM 846 C CA . ILE A 1 112 ? -14.913 19.581 13.031 1.00 83.56 112 ILE A CA 1
ATOM 847 C C . ILE A 1 112 ? -15.229 19.412 11.534 1.00 83.56 112 ILE A C 1
ATOM 849 O O . ILE A 1 112 ? -15.068 20.356 10.751 1.00 83.56 112 ILE A O 1
ATOM 853 N N . LEU A 1 113 ? -15.739 18.244 11.124 1.00 81.06 113 LEU A N 1
ATOM 854 C CA . LEU A 1 113 ? -16.089 17.967 9.726 1.00 81.06 113 LEU A CA 1
ATOM 855 C C . LEU A 1 113 ? -17.192 18.896 9.207 1.00 81.06 113 LEU A C 1
ATOM 857 O O . LEU A 1 113 ? -17.106 19.357 8.065 1.00 81.06 113 LEU A O 1
ATOM 861 N N . CYS A 1 114 ? -18.197 19.197 10.034 1.00 77.69 114 CYS A N 1
ATOM 862 C CA . CYS A 1 114 ? -19.314 20.073 9.675 1.00 77.69 114 CYS A CA 1
ATOM 863 C C . CYS A 1 114 ? -18.949 21.568 9.669 1.00 77.69 114 CYS A C 1
ATOM 865 O O . CYS A 1 114 ? -19.543 22.324 8.903 1.00 77.69 114 CYS A O 1
ATOM 867 N N . LYS A 1 115 ? -17.985 22.005 10.493 1.00 74.00 115 LYS A N 1
ATOM 868 C CA . LYS A 1 115 ? -17.567 23.417 10.630 1.00 74.00 115 LYS A CA 1
ATOM 869 C C . LYS A 1 115 ? -16.536 23.887 9.596 1.00 74.00 115 LYS A C 1
ATOM 871 O O . LYS A 1 115 ? -16.108 25.031 9.672 1.00 74.00 115 LYS A O 1
ATOM 876 N N . GLY A 1 116 ? -16.106 23.034 8.663 1.00 63.31 116 GLY A N 1
ATOM 877 C CA . GLY A 1 116 ? -15.110 23.426 7.651 1.00 63.31 116 GLY A CA 1
ATOM 878 C C . GLY A 1 116 ? -13.653 23.358 8.109 1.00 63.31 116 GLY A C 1
ATOM 879 O O . GLY A 1 116 ? -12.771 23.676 7.328 1.00 63.31 116 GLY A O 1
ATOM 880 N N . GLN A 1 117 ? -13.388 22.918 9.342 1.00 64.31 117 GLN A N 1
ATOM 881 C CA . GLN A 1 117 ? -12.037 22.891 9.921 1.00 64.31 117 GLN A CA 1
ATOM 882 C C . GLN A 1 117 ? -11.152 21.772 9.358 1.00 64.31 117 GLN A C 1
ATOM 884 O O . GLN A 1 117 ? -9.934 21.827 9.475 1.00 64.31 117 GLN A O 1
ATOM 889 N N . LEU A 1 118 ? -11.775 20.761 8.754 1.00 65.19 118 LEU A N 1
ATOM 890 C CA . LEU A 1 118 ? -11.106 19.694 8.027 1.00 65.19 118 LEU A CA 1
ATOM 891 C C . LEU A 1 118 ? -11.511 19.715 6.561 1.00 65.19 118 LEU A C 1
ATOM 893 O O . LEU A 1 118 ? -12.687 19.926 6.229 1.00 65.19 118 LEU A O 1
ATOM 897 N N . SER A 1 119 ? -10.546 19.412 5.701 1.00 67.19 119 SER A N 1
ATOM 898 C CA . SER A 1 119 ? -10.740 19.390 4.264 1.00 67.19 119 SER A CA 1
ATOM 899 C C . SER A 1 119 ? -11.671 18.263 3.806 1.00 67.19 119 SER A C 1
ATOM 901 O O . SER A 1 119 ? -11.709 17.150 4.335 1.00 67.19 119 SER A O 1
ATOM 903 N N . THR A 1 120 ? -12.487 18.594 2.812 1.00 70.12 120 THR A N 1
ATOM 904 C CA . THR A 1 120 ? -13.308 17.669 2.014 1.00 70.12 120 THR A CA 1
ATOM 905 C C . THR A 1 120 ? -12.826 17.652 0.571 1.00 70.12 120 THR A C 1
ATOM 907 O O . THR A 1 120 ? -13.608 17.493 -0.368 1.00 70.12 120 THR A O 1
ATOM 910 N N . LEU A 1 121 ? -11.525 17.877 0.384 1.00 79.50 121 LEU A N 1
ATOM 911 C CA . LEU A 1 121 ? -10.909 17.788 -0.925 1.00 79.50 121 LEU A CA 1
ATOM 912 C C . LEU A 1 121 ? -11.036 16.343 -1.439 1.00 79.50 121 LEU A C 1
ATOM 914 O O . LEU A 1 121 ? -10.751 15.402 -0.691 1.00 79.50 121 LEU A O 1
ATOM 918 N N . PRO A 1 122 ? -11.421 16.146 -2.714 1.00 82.06 122 PRO A N 1
ATOM 919 C CA . PRO A 1 122 ? -11.650 14.813 -3.274 1.00 82.06 122 PRO A CA 1
ATOM 920 C C . PRO A 1 122 ? -10.467 13.850 -3.119 1.00 82.06 122 PRO A C 1
ATOM 922 O O . PRO A 1 122 ? -10.670 12.656 -2.909 1.00 82.06 122 PRO A O 1
ATOM 925 N N . TRP A 1 123 ? -9.236 14.365 -3.178 1.00 86.12 123 TRP A N 1
ATOM 926 C CA . TRP A 1 123 ? -8.031 13.545 -3.068 1.00 86.12 123 TRP A CA 1
ATOM 927 C C . TRP A 1 123 ? -7.803 13.013 -1.642 1.00 86.12 123 TRP A C 1
ATOM 929 O O . TRP A 1 123 ? -7.363 11.875 -1.483 1.00 86.12 123 TRP A O 1
ATOM 939 N N . ILE A 1 124 ? -8.175 13.776 -0.602 1.00 88.50 124 ILE A N 1
ATOM 940 C CA . ILE A 1 124 ? -8.157 13.300 0.792 1.00 88.50 124 ILE A CA 1
ATOM 941 C C . ILE A 1 124 ? -9.223 12.224 0.979 1.00 88.50 124 ILE A C 1
ATOM 943 O O . ILE A 1 124 ? -8.947 11.170 1.549 1.00 88.50 124 ILE A O 1
ATOM 947 N N . ASP A 1 125 ? -10.430 12.461 0.462 1.00 86.00 125 ASP A N 1
ATOM 948 C CA . ASP A 1 125 ? -11.511 11.475 0.511 1.00 86.00 125 ASP A CA 1
ATOM 949 C C . ASP A 1 125 ? -11.113 10.170 -0.203 1.00 86.00 125 ASP A C 1
ATOM 951 O O . ASP A 1 125 ? -11.437 9.083 0.279 1.00 86.00 125 ASP A O 1
ATOM 955 N N . SER A 1 126 ? -10.385 10.258 -1.322 1.00 89.00 126 SER A N 1
ATOM 956 C CA . SER A 1 126 ? -9.842 9.091 -2.024 1.00 89.00 126 SER A CA 1
ATOM 957 C C . SER A 1 126 ? -8.870 8.299 -1.146 1.00 89.00 126 SER A C 1
ATOM 959 O O . SER A 1 126 ? -9.080 7.100 -0.947 1.00 89.00 126 SER A O 1
ATOM 961 N N . LEU A 1 127 ? -7.877 8.958 -0.535 1.00 90.44 127 LEU A N 1
ATOM 962 C CA . LEU A 1 127 ? -6.946 8.308 0.396 1.00 90.44 127 LEU A CA 1
ATOM 963 C C . LEU A 1 127 ? -7.678 7.637 1.559 1.00 90.44 127 LEU A C 1
ATOM 965 O O . LEU A 1 127 ? -7.396 6.485 1.880 1.00 90.44 127 LEU A O 1
ATOM 969 N N . MET A 1 128 ? -8.674 8.304 2.148 1.00 88.50 128 MET A N 1
ATOM 970 C CA . MET A 1 128 ? -9.458 7.709 3.231 1.00 88.50 128 MET A CA 1
ATOM 971 C C . MET A 1 128 ? -10.166 6.429 2.785 1.00 88.50 128 MET A C 1
ATOM 973 O O . MET A 1 128 ? -10.173 5.459 3.543 1.00 88.50 128 MET A O 1
ATOM 977 N N . ARG A 1 129 ? -10.704 6.377 1.562 1.00 89.00 129 ARG A N 1
ATOM 978 C CA . ARG A 1 129 ? -11.320 5.154 1.020 1.00 89.00 129 ARG A CA 1
ATOM 979 C C . ARG A 1 129 ? -10.307 4.035 0.807 1.00 89.00 129 ARG A C 1
ATOM 981 O O . ARG A 1 129 ? -10.630 2.886 1.088 1.00 89.00 129 ARG A O 1
ATOM 988 N N . TYR A 1 130 ? -9.087 4.346 0.370 1.00 90.44 130 TYR A N 1
ATOM 989 C CA . TYR A 1 130 ? -8.022 3.341 0.329 1.00 90.44 130 TYR A CA 1
ATOM 990 C C . TYR A 1 130 ? -7.709 2.796 1.724 1.00 90.44 130 TYR A C 1
ATOM 992 O O . TYR A 1 130 ? -7.624 1.582 1.891 1.00 90.44 130 TYR A O 1
ATOM 1000 N N . VAL A 1 131 ? -7.619 3.663 2.739 1.00 89.75 131 VAL A N 1
ATOM 1001 C CA . VAL A 1 131 ? -7.408 3.229 4.129 1.00 89.75 131 VAL A CA 1
ATOM 1002 C C . VAL A 1 131 ? -8.544 2.314 4.608 1.00 89.75 131 VAL A C 1
ATOM 1004 O O . VAL A 1 131 ? -8.284 1.354 5.329 1.00 89.75 131 VAL A O 1
ATOM 1007 N N . ASP A 1 132 ? -9.793 2.552 4.185 1.00 86.44 132 ASP A N 1
ATOM 1008 C CA . ASP A 1 132 ? -10.929 1.672 4.518 1.00 86.44 132 ASP A CA 1
ATOM 1009 C C . ASP A 1 132 ? -10.803 0.263 3.931 1.00 86.44 132 ASP A C 1
ATOM 1011 O O . ASP A 1 132 ? -11.234 -0.693 4.571 1.00 86.44 132 ASP A O 1
ATOM 1015 N N . LEU A 1 133 ? -10.160 0.119 2.769 1.00 86.19 133 LEU A N 1
ATOM 1016 C CA . LEU A 1 133 ? -9.843 -1.180 2.164 1.00 86.19 133 LEU A CA 1
ATOM 1017 C C . LEU A 1 133 ? -8.575 -1.831 2.741 1.00 86.19 133 LEU A C 1
ATOM 1019 O O . LEU A 1 133 ? -8.115 -2.850 2.234 1.00 86.19 133 LEU A O 1
ATOM 1023 N N . GLY A 1 134 ? -7.982 -1.247 3.783 1.00 85.88 134 GLY A N 1
ATOM 1024 C CA . GLY A 1 134 ? -6.727 -1.723 4.360 1.00 85.88 134 GLY A CA 1
ATOM 1025 C C . GLY A 1 134 ? -5.478 -1.172 3.672 1.00 85.88 134 GLY A C 1
ATOM 1026 O O . GLY A 1 134 ? -4.383 -1.618 3.991 1.00 85.88 134 GLY A O 1
ATOM 1027 N N . GLY A 1 135 ? -5.603 -0.186 2.779 1.00 87.88 135 GLY A N 1
ATOM 1028 C CA . GLY A 1 135 ? -4.496 0.593 2.214 1.00 87.88 135 GLY A CA 1
ATOM 1029 C C . GLY A 1 135 ? -3.965 1.647 3.181 1.00 87.88 135 GLY A C 1
ATOM 1030 O O . GLY A 1 135 ? -4.019 2.838 2.891 1.00 87.88 135 GLY A O 1
ATOM 1031 N N . SER A 1 136 ? -3.510 1.224 4.363 1.00 86.75 136 SER A N 1
ATOM 1032 C CA . SER A 1 136 ? -3.056 2.134 5.422 1.00 86.75 136 SER A CA 1
ATOM 1033 C C . SER A 1 136 ? -1.642 2.678 5.205 1.00 86.75 136 SER A C 1
ATOM 1035 O O . SER A 1 136 ? -1.302 3.709 5.774 1.00 86.75 136 SER A O 1
ATOM 1037 N N . CYS A 1 137 ? -0.812 2.017 4.400 1.00 90.62 137 CYS A N 1
ATOM 1038 C CA . CYS A 1 137 ? 0.522 2.490 4.043 1.00 90.62 137 CYS A CA 1
ATOM 1039 C C . CYS A 1 137 ? 0.458 3.371 2.801 1.00 90.62 137 CYS A C 1
ATOM 1041 O O . CYS A 1 137 ? 0.101 2.901 1.725 1.00 90.62 137 CYS A O 1
ATOM 1043 N N . ILE A 1 138 ? 0.823 4.638 2.952 1.00 89.75 138 ILE A N 1
ATOM 1044 C CA . ILE A 1 138 ? 0.737 5.644 1.898 1.00 89.75 138 ILE A CA 1
ATOM 1045 C C . ILE A 1 138 ? 2.143 6.109 1.577 1.00 89.75 138 ILE A C 1
ATOM 1047 O O . ILE A 1 138 ? 2.830 6.650 2.441 1.00 89.75 138 ILE A O 1
ATOM 1051 N N . VAL A 1 139 ? 2.556 5.893 0.336 1.00 87.06 139 VAL A N 1
ATOM 1052 C CA . VAL A 1 139 ? 3.766 6.459 -0.242 1.00 87.06 139 VAL A CA 1
ATOM 1053 C C . VAL A 1 139 ? 3.375 7.803 -0.855 1.00 87.06 139 VAL A C 1
ATOM 1055 O O . VAL A 1 139 ? 2.596 7.822 -1.813 1.00 87.06 139 VAL A O 1
ATOM 1058 N N . PRO A 1 140 ? 3.857 8.935 -0.314 1.00 78.44 140 PRO A N 1
ATOM 1059 C CA . PRO A 1 140 ? 3.610 10.241 -0.906 1.00 78.44 140 PRO A CA 1
ATOM 1060 C C . PRO A 1 140 ? 4.198 10.282 -2.318 1.00 78.44 140 PRO A C 1
ATOM 1062 O O . PRO A 1 140 ? 5.406 10.340 -2.449 1.00 78.44 140 PRO A O 1
ATOM 1065 N N . GLY A 1 141 ? 3.402 10.219 -3.381 1.00 62.19 141 GLY A N 1
ATOM 1066 C CA . GLY A 1 141 ? 3.899 10.276 -4.759 1.00 62.19 141 GLY A CA 1
ATOM 1067 C C . GLY A 1 141 ? 4.346 11.687 -5.172 1.00 62.19 141 GLY A C 1
ATOM 1068 O O . GLY A 1 141 ? 4.041 12.682 -4.510 1.00 62.19 141 GLY A O 1
ATOM 1069 N N . GLY A 1 142 ? 5.068 11.791 -6.293 1.00 48.91 142 GLY A N 1
ATOM 1070 C CA . GLY A 1 142 ? 5.532 13.068 -6.854 1.00 48.91 142 GLY A CA 1
ATOM 1071 C C . GLY A 1 142 ? 6.854 13.596 -6.270 1.00 48.91 142 GLY A C 1
ATOM 1072 O O . GLY A 1 142 ? 7.723 12.830 -5.837 1.00 48.91 142 GLY A O 1
ATOM 1073 N N . ALA A 1 143 ? 7.045 14.924 -6.286 1.00 36.28 143 ALA A N 1
ATOM 1074 C CA . ALA A 1 143 ? 8.338 15.576 -6.021 1.00 36.28 143 ALA A CA 1
ATOM 1075 C C . ALA A 1 143 ? 8.832 15.468 -4.563 1.00 36.28 143 ALA A C 1
ATOM 1077 O O . ALA A 1 143 ? 9.957 15.878 -4.268 1.00 36.28 143 ALA A O 1
ATOM 1078 N N . VAL A 1 144 ? 8.032 14.875 -3.670 1.00 42.09 144 VAL A N 1
ATOM 1079 C CA . VAL A 1 144 ? 8.393 14.584 -2.273 1.00 42.09 144 VAL A CA 1
ATOM 1080 C C . VAL A 1 144 ? 9.039 13.193 -2.105 1.00 42.09 144 VAL A C 1
ATOM 1082 O O . VAL A 1 144 ? 9.797 13.002 -1.157 1.00 42.09 144 VAL A O 1
ATOM 1085 N N . ALA A 1 145 ? 8.827 12.244 -3.032 1.00 43.19 145 ALA A N 1
ATOM 1086 C CA . ALA A 1 145 ? 9.307 10.855 -2.903 1.00 43.19 145 ALA A CA 1
ATOM 1087 C C . ALA A 1 145 ? 10.386 10.405 -3.894 1.00 43.19 145 ALA A C 1
ATOM 1089 O O . ALA A 1 145 ? 11.164 9.516 -3.560 1.00 43.19 145 ALA A O 1
ATOM 1090 N N . ALA A 1 146 ? 10.454 10.943 -5.113 1.00 41.44 146 ALA A N 1
ATOM 1091 C CA . ALA A 1 146 ? 11.470 10.478 -6.074 1.00 41.44 146 ALA A CA 1
ATOM 1092 C C . ALA A 1 146 ? 11.717 11.389 -7.282 1.00 41.44 146 ALA A C 1
ATOM 1094 O O . ALA A 1 146 ? 12.694 11.173 -8.000 1.00 41.44 146 ALA A O 1
ATOM 1095 N N . ASP A 1 147 ? 10.877 12.396 -7.536 1.00 38.53 147 ASP A N 1
ATOM 1096 C CA . ASP A 1 147 ? 10.774 13.000 -8.876 1.00 38.53 147 ASP A CA 1
ATOM 1097 C C . ASP A 1 147 ? 11.935 13.924 -9.297 1.00 38.53 147 ASP A C 1
ATOM 1099 O O . ASP A 1 147 ? 11.863 14.627 -10.300 1.00 38.53 147 ASP A O 1
ATOM 1103 N N . ASP A 1 148 ? 13.049 13.878 -8.569 1.00 38.59 148 ASP A N 1
ATOM 1104 C CA . ASP A 1 148 ? 14.282 14.566 -8.916 1.00 38.59 148 ASP A CA 1
ATOM 1105 C C . ASP A 1 148 ? 15.497 13.619 -8.956 1.00 38.59 148 ASP A C 1
ATOM 1107 O O . ASP A 1 148 ? 16.616 14.097 -8.893 1.00 38.59 148 ASP A O 1
ATOM 1111 N N . ALA A 1 149 ? 15.385 12.297 -9.133 1.00 37.12 149 ALA A N 1
ATOM 1112 C CA . ALA A 1 149 ? 16.592 11.447 -9.266 1.00 37.12 149 ALA A CA 1
ATOM 1113 C C . ALA A 1 149 ? 17.545 11.864 -10.428 1.00 37.12 149 ALA A C 1
ATOM 1115 O O . ALA A 1 149 ? 18.733 11.551 -10.395 1.00 37.12 149 ALA A O 1
ATOM 1116 N N . PHE A 1 150 ? 17.076 12.664 -11.402 1.00 33.03 150 PHE A N 1
ATOM 1117 C CA . PHE A 1 150 ? 17.924 13.345 -12.402 1.00 33.03 150 PHE A CA 1
ATOM 1118 C C . PHE A 1 150 ? 18.212 14.840 -12.124 1.00 33.03 150 PHE A C 1
ATOM 1120 O O . PHE A 1 150 ? 19.083 15.424 -12.769 1.00 33.03 150 PHE A O 1
ATOM 1127 N N . ARG A 1 151 ? 17.509 15.486 -11.186 1.00 36.09 151 ARG A N 1
ATOM 1128 C CA . ARG A 1 151 ? 17.614 16.934 -10.877 1.00 36.09 151 ARG A CA 1
ATOM 1129 C C . ARG A 1 151 ? 18.218 17.235 -9.500 1.00 36.09 151 ARG A C 1
ATOM 1131 O O . ARG A 1 151 ? 18.892 18.252 -9.355 1.00 36.09 151 ARG A O 1
ATOM 1138 N N . SER A 1 152 ? 18.079 16.335 -8.531 1.00 36.94 152 SER A N 1
ATOM 1139 C CA . SER A 1 152 ? 18.724 16.365 -7.212 1.00 36.94 152 SER A CA 1
ATOM 1140 C C . SER A 1 152 ? 20.243 16.244 -7.330 1.00 36.94 152 SER A C 1
ATOM 1142 O O . SER A 1 152 ? 20.975 16.849 -6.555 1.00 36.94 152 SER A O 1
ATOM 1144 N N . VAL A 1 153 ? 20.719 15.573 -8.382 1.00 37.16 153 VAL A N 1
ATOM 1145 C CA . VAL A 1 153 ? 22.139 15.470 -8.759 1.00 37.16 153 VAL A CA 1
ATOM 1146 C C . VAL A 1 153 ? 22.694 16.806 -9.272 1.00 37.16 153 VAL A C 1
ATOM 1148 O O . VAL A 1 153 ? 23.895 17.038 -9.201 1.00 37.16 153 VAL A O 1
ATOM 1151 N N . ASN A 1 154 ? 21.822 17.713 -9.727 1.00 31.88 154 ASN A N 1
ATOM 1152 C CA . ASN A 1 154 ? 22.174 19.072 -10.148 1.00 31.88 154 ASN A CA 1
ATOM 1153 C C . ASN A 1 154 ? 21.834 20.146 -9.095 1.00 31.88 154 ASN A C 1
ATOM 1155 O O . ASN A 1 154 ? 21.869 21.331 -9.413 1.00 31.88 154 ASN A O 1
ATOM 1159 N N . GLY A 1 155 ? 21.524 19.767 -7.848 1.00 34.88 155 GLY A N 1
ATOM 1160 C CA . GLY A 1 155 ? 21.496 20.711 -6.726 1.00 34.88 155 GLY A CA 1
ATOM 1161 C C . GLY A 1 155 ? 20.324 21.700 -6.668 1.00 34.88 155 GLY A C 1
ATOM 1162 O O . GLY A 1 155 ? 20.454 22.717 -6.002 1.00 34.88 155 GLY A O 1
ATOM 1163 N N . ASN A 1 156 ? 19.175 21.422 -7.293 1.00 38.09 156 ASN A N 1
ATOM 1164 C CA . ASN A 1 156 ? 18.009 22.329 -7.260 1.00 38.09 156 ASN A CA 1
ATOM 1165 C C . ASN A 1 156 ? 16.842 21.805 -6.394 1.00 38.09 156 ASN A C 1
ATOM 1167 O O . ASN A 1 156 ? 15.677 21.976 -6.741 1.00 38.09 156 ASN A O 1
ATOM 1171 N N . LEU A 1 157 ? 17.138 21.165 -5.256 1.00 42.16 157 LEU A N 1
ATOM 1172 C CA . LEU A 1 157 ? 16.125 20.868 -4.220 1.00 42.16 157 LEU A CA 1
ATOM 1173 C C . LEU A 1 157 ? 15.768 22.091 -3.374 1.00 42.16 157 LEU A C 1
ATOM 1175 O O . LEU A 1 157 ? 14.826 22.066 -2.581 1.00 42.16 157 LEU A O 1
ATOM 1179 N N . THR A 1 158 ? 16.561 23.134 -3.535 1.00 39.50 158 THR A N 1
ATOM 1180 C CA . THR A 1 158 ? 16.375 24.433 -2.946 1.00 39.50 158 THR A CA 1
ATOM 1181 C C . THR A 1 158 ? 16.474 25.470 -4.050 1.00 39.50 158 THR A C 1
ATOM 1183 O O . THR A 1 158 ? 17.135 25.233 -5.065 1.00 39.50 158 THR A O 1
ATOM 1186 N N . ASP A 1 159 ? 15.851 26.630 -3.876 1.00 37.44 159 ASP A N 1
ATOM 1187 C CA . ASP A 1 159 ? 16.274 27.793 -4.645 1.00 37.44 159 ASP A CA 1
ATOM 1188 C C . ASP A 1 159 ? 17.774 28.075 -4.392 1.00 37.44 159 ASP A C 1
ATOM 1190 O O . ASP A 1 159 ? 18.436 27.428 -3.570 1.00 37.44 159 ASP A O 1
ATOM 1194 N N . VAL A 1 160 ? 18.331 29.068 -5.085 1.00 35.59 160 VAL A N 1
ATOM 1195 C CA . VAL A 1 160 ? 19.738 29.481 -4.922 1.00 35.59 160 VAL A CA 1
ATOM 1196 C C . VAL A 1 160 ? 20.120 29.870 -3.478 1.00 35.59 160 VAL A C 1
ATOM 1198 O O . VAL A 1 160 ? 21.298 30.093 -3.213 1.00 35.59 160 VAL A O 1
ATOM 1201 N N . ASN A 1 161 ? 19.155 29.935 -2.550 1.00 32.47 161 ASN A N 1
ATOM 1202 C CA . ASN A 1 161 ? 19.321 30.333 -1.156 1.00 32.47 161 ASN A CA 1
ATOM 1203 C C . ASN A 1 161 ? 19.122 29.188 -0.147 1.00 32.47 161 ASN A C 1
ATOM 1205 O O . ASN A 1 161 ? 19.190 29.441 1.055 1.00 32.47 161 ASN A O 1
ATOM 1209 N N . GLY A 1 162 ? 18.871 27.949 -0.580 1.00 37.44 162 GLY A N 1
ATOM 1210 C CA . GLY A 1 162 ? 18.664 26.835 0.353 1.00 37.44 162 GLY A CA 1
ATOM 1211 C C . GLY A 1 162 ? 17.210 26.641 0.823 1.00 37.44 162 GLY A C 1
ATOM 1212 O O . GLY A 1 162 ? 16.979 25.842 1.728 1.00 37.44 162 GLY A O 1
ATOM 1213 N N . MET A 1 163 ? 16.225 27.320 0.216 1.00 40.59 163 MET A N 1
ATOM 1214 C CA . MET A 1 163 ? 14.799 27.205 0.568 1.00 40.59 163 MET A CA 1
ATOM 1215 C C . MET A 1 163 ? 14.052 26.220 -0.336 1.00 40.59 163 MET A C 1
ATOM 1217 O O . MET A 1 163 ? 14.314 26.171 -1.534 1.00 40.59 163 MET A O 1
ATOM 1221 N N . LEU A 1 164 ? 13.080 25.476 0.211 1.00 51.38 164 LEU A N 1
ATOM 1222 C CA . LEU A 1 164 ? 12.161 24.629 -0.570 1.00 51.38 164 LEU A CA 1
ATOM 1223 C C . LEU A 1 164 ? 11.567 25.401 -1.753 1.00 51.38 164 LEU A C 1
ATOM 1225 O O . LEU A 1 164 ? 11.125 26.538 -1.595 1.00 51.38 164 LEU A O 1
ATOM 1229 N N . THR A 1 165 ? 11.485 24.762 -2.920 1.00 59.16 165 THR A N 1
ATOM 1230 C CA . THR A 1 165 ? 10.740 25.346 -4.046 1.00 59.16 165 THR A CA 1
ATOM 1231 C C . THR A 1 165 ? 9.260 25.515 -3.672 1.00 59.16 165 THR A C 1
ATOM 1233 O O . THR A 1 165 ? 8.712 24.710 -2.915 1.00 59.16 165 THR A O 1
ATOM 1236 N N . GLU A 1 166 ? 8.576 26.525 -4.222 1.00 63.88 166 GLU A N 1
ATOM 1237 C CA . GLU A 1 166 ? 7.146 26.775 -3.945 1.00 63.88 166 GLU A CA 1
ATOM 1238 C C . GLU A 1 166 ? 6.270 25.533 -4.186 1.00 63.88 166 GLU A C 1
ATOM 1240 O O . GLU A 1 166 ? 5.364 25.244 -3.404 1.00 63.88 166 GLU A O 1
ATOM 1245 N N . LYS A 1 167 ? 6.591 24.744 -5.223 1.00 65.62 167 LYS A N 1
ATOM 1246 C CA . LYS A 1 167 ? 5.922 23.472 -5.530 1.00 65.62 167 LYS A CA 1
ATOM 1247 C C . LYS A 1 167 ? 6.041 22.473 -4.371 1.00 65.62 167 LYS A C 1
ATOM 1249 O O . LYS A 1 167 ? 5.036 21.926 -3.932 1.00 65.62 167 LYS A O 1
ATOM 1254 N N . GLN A 1 168 ? 7.251 22.261 -3.855 1.00 63.44 168 GLN A N 1
ATOM 1255 C CA . GLN A 1 168 ? 7.497 21.315 -2.761 1.00 63.44 168 GLN A CA 1
ATOM 1256 C C . GLN A 1 168 ? 6.880 21.781 -1.444 1.00 63.44 168 GLN A C 1
ATOM 1258 O O . GLN A 1 168 ? 6.396 20.957 -0.669 1.00 63.44 168 GLN A O 1
ATOM 1263 N N . LEU A 1 169 ? 6.881 23.091 -1.183 1.00 66.62 169 LEU A N 1
ATOM 1264 C CA . LEU A 1 169 ? 6.209 23.650 -0.015 1.00 66.62 169 LEU A CA 1
ATOM 1265 C C . LEU A 1 169 ? 4.695 23.404 -0.085 1.00 66.62 169 LEU A C 1
ATOM 1267 O O . LEU A 1 169 ? 4.101 23.006 0.914 1.00 66.62 169 LEU A O 1
ATOM 1271 N N . ALA A 1 170 ? 4.078 23.589 -1.255 1.00 71.94 170 ALA A N 1
ATOM 1272 C CA . ALA A 1 170 ? 2.657 23.312 -1.461 1.00 71.94 170 ALA A CA 1
ATOM 1273 C C . ALA A 1 170 ? 2.316 21.821 -1.286 1.00 71.94 170 ALA A C 1
ATOM 1275 O O . ALA A 1 170 ? 1.353 21.492 -0.598 1.00 71.94 170 ALA A O 1
ATOM 1276 N N . GLU A 1 171 ? 3.125 20.915 -1.844 1.00 76.06 171 GLU A N 1
ATOM 1277 C CA . GLU A 1 171 ? 2.956 19.465 -1.662 1.00 76.06 171 GLU A CA 1
ATOM 1278 C C . GLU A 1 171 ? 3.139 19.049 -0.194 1.00 76.06 171 GLU A C 1
ATOM 1280 O O . GLU A 1 171 ? 2.352 18.268 0.335 1.00 76.06 171 GLU A O 1
ATOM 1285 N N . SER A 1 172 ? 4.129 19.618 0.498 1.00 74.50 172 SER A N 1
ATOM 1286 C CA . SER A 1 172 ? 4.369 19.364 1.926 1.00 74.50 172 SER A CA 1
ATOM 1287 C C . SER A 1 172 ? 3.195 19.822 2.793 1.00 74.50 172 SER A C 1
ATOM 1289 O O . SER A 1 172 ? 2.748 19.085 3.668 1.00 74.50 172 SER A O 1
ATOM 1291 N N . LYS A 1 173 ? 2.657 21.021 2.526 1.00 77.38 173 LYS A N 1
ATOM 1292 C CA . LYS A 1 173 ? 1.452 21.529 3.199 1.00 77.38 173 LYS A CA 1
ATOM 1293 C C . LYS A 1 173 ? 0.247 20.615 2.948 1.00 77.38 173 LYS A C 1
ATOM 1295 O O . LYS A 1 173 ? -0.490 20.333 3.887 1.00 77.38 173 LYS A O 1
ATOM 1300 N N . ALA A 1 174 ? 0.079 20.112 1.722 1.00 84.06 174 ALA A N 1
ATOM 1301 C CA . ALA A 1 174 ? -1.002 19.182 1.393 1.00 84.06 174 ALA A CA 1
ATOM 1302 C C . ALA A 1 174 ? -0.897 17.884 2.201 1.00 84.06 174 ALA A C 1
ATOM 1304 O O . ALA A 1 174 ? -1.862 17.466 2.839 1.00 84.06 174 ALA A O 1
ATOM 1305 N N . TRP A 1 175 ? 0.291 17.279 2.257 1.00 85.44 175 TRP A N 1
ATOM 1306 C CA . TRP A 1 175 ? 0.505 16.083 3.069 1.00 85.44 175 TRP A CA 1
ATOM 1307 C C . TRP A 1 175 ? 0.294 16.332 4.564 1.00 85.44 175 TRP A C 1
ATOM 1309 O O . TRP A 1 175 ? -0.305 15.492 5.234 1.00 85.44 175 TRP A O 1
ATOM 1319 N N . ALA A 1 176 ? 0.711 17.488 5.085 1.00 82.69 176 ALA A N 1
ATOM 1320 C CA . ALA A 1 176 ? 0.459 17.866 6.474 1.00 82.69 176 ALA A CA 1
ATOM 1321 C C . ALA A 1 176 ? -1.046 17.988 6.784 1.00 82.69 176 ALA A C 1
ATOM 1323 O O . ALA A 1 176 ? -1.491 17.559 7.853 1.00 82.69 176 ALA A O 1
ATOM 1324 N N . GLU A 1 177 ? -1.842 18.514 5.848 1.00 84.94 177 GLU A N 1
ATOM 1325 C CA . GLU A 1 177 ? -3.302 18.571 5.974 1.00 84.94 177 GLU A CA 1
ATOM 1326 C C . GLU A 1 177 ? -3.918 17.166 6.015 1.00 84.94 177 GLU A C 1
ATOM 1328 O O . GLU A 1 177 ? -4.677 16.855 6.937 1.00 84.94 177 GLU A O 1
ATOM 1333 N N . TYR A 1 178 ? -3.517 16.282 5.094 1.00 87.88 178 TYR A N 1
ATOM 1334 C CA . TYR A 1 178 ? -3.947 14.881 5.111 1.00 87.88 178 TYR A CA 1
ATOM 1335 C C . TYR A 1 178 ? -3.591 14.185 6.432 1.00 87.88 178 TYR A C 1
ATOM 1337 O O . TYR A 1 178 ? -4.447 13.550 7.044 1.00 87.88 178 TYR A O 1
ATOM 1345 N N . ILE A 1 179 ? -2.348 14.323 6.901 1.00 85.94 179 ILE A N 1
ATOM 1346 C CA . ILE A 1 179 ? -1.855 13.707 8.142 1.00 85.94 179 ILE A CA 1
ATOM 1347 C C . ILE A 1 179 ? -2.652 14.204 9.348 1.00 85.94 179 ILE A C 1
ATOM 1349 O O . ILE A 1 179 ? -3.086 13.400 10.171 1.00 85.94 179 ILE A O 1
ATOM 1353 N N . THR A 1 180 ? -2.885 15.514 9.446 1.00 84.94 180 THR A N 1
ATOM 1354 C CA . THR A 1 180 ? -3.684 16.113 10.527 1.00 84.94 180 THR A CA 1
ATOM 1355 C C . THR A 1 180 ? -5.088 15.520 10.554 1.00 84.94 180 THR A C 1
ATOM 1357 O O . THR A 1 180 ? -5.588 15.120 11.606 1.00 84.94 180 THR A O 1
ATOM 1360 N N . GLN A 1 181 ? -5.701 15.387 9.382 1.00 87.12 181 GLN A N 1
ATOM 1361 C CA . GLN A 1 181 ? -7.028 14.816 9.245 1.00 87.12 181 GLN A CA 1
ATOM 1362 C C . GLN A 1 181 ? -7.073 13.317 9.562 1.00 87.12 181 GLN A C 1
ATOM 1364 O O . GLN A 1 181 ? -7.966 12.852 10.272 1.00 87.12 181 GLN A O 1
ATOM 1369 N N . ALA A 1 182 ? -6.092 12.556 9.082 1.00 87.44 182 ALA A N 1
ATOM 1370 C CA . ALA A 1 182 ? -5.987 11.125 9.321 1.00 87.44 182 ALA A CA 1
ATOM 1371 C C . ALA A 1 182 ? -5.761 10.800 10.804 1.00 87.44 182 ALA A C 1
ATOM 1373 O O . ALA A 1 182 ? -6.328 9.826 11.291 1.00 87.44 182 ALA A O 1
ATOM 1374 N N . LYS A 1 183 ? -5.027 11.637 11.555 1.00 85.31 183 LYS A N 1
ATOM 1375 C CA . LYS A 1 183 ? -4.881 11.490 13.018 1.00 85.31 183 LYS A CA 1
ATOM 1376 C C . LYS A 1 183 ? -6.215 11.573 13.758 1.00 85.31 183 LYS A C 1
ATOM 1378 O O . LYS A 1 183 ? -6.390 10.865 14.742 1.00 85.31 183 LYS A O 1
ATOM 1383 N N . LEU A 1 184 ? -7.140 12.407 13.285 1.00 84.69 184 LEU A N 1
ATOM 1384 C CA . LEU A 1 184 ? -8.454 12.588 13.904 1.00 84.69 184 LEU A CA 1
ATOM 1385 C C . LEU A 1 184 ? -9.450 11.509 13.465 1.00 84.69 184 LEU A C 1
ATOM 1387 O O . LEU A 1 184 ? -10.152 10.928 14.288 1.00 84.69 184 LEU A O 1
ATOM 1391 N N . GLU A 1 185 ? -9.512 11.214 12.166 1.00 88.81 185 GLU A N 1
ATOM 1392 C CA . GLU A 1 185 ? -10.499 10.273 11.621 1.00 88.81 185 GLU A CA 1
ATOM 1393 C C . GLU A 1 185 ? -10.100 8.809 11.792 1.00 88.81 185 GLU A C 1
ATOM 1395 O O . GLU A 1 185 ? -10.962 7.947 11.993 1.00 88.81 185 GLU A O 1
ATOM 1400 N N . LYS A 1 186 ? -8.801 8.520 11.682 1.00 86.94 186 LYS A N 1
ATOM 1401 C CA . LYS A 1 186 ? -8.223 7.171 11.668 1.00 86.94 186 LYS A CA 1
ATOM 1402 C C . LYS A 1 186 ? -6.917 7.117 12.484 1.00 86.94 186 LYS A C 1
ATOM 1404 O O . LYS A 1 186 ? -5.881 6.730 11.935 1.00 86.94 186 LYS A O 1
ATOM 1409 N N . PRO A 1 187 ? -6.932 7.489 13.782 1.00 80.25 187 PRO A N 1
ATOM 1410 C CA . PRO A 1 187 ? -5.759 7.416 14.655 1.00 80.25 187 PRO A CA 1
ATOM 1411 C C . PRO A 1 187 ? -5.119 6.022 14.621 1.00 80.25 187 PRO A C 1
ATOM 1413 O O . PRO A 1 187 ? -5.794 5.018 14.839 1.00 80.25 187 PRO A O 1
ATOM 1416 N N . GLY A 1 188 ? -3.821 5.955 14.304 1.00 73.75 188 GLY A N 1
ATOM 1417 C CA . GLY A 1 188 ? -3.079 4.692 14.157 1.00 73.75 188 GLY A CA 1
ATOM 1418 C C . GLY A 1 188 ? -3.505 3.820 12.964 1.00 73.75 188 GLY A C 1
ATOM 1419 O O . GLY A 1 188 ? -3.000 2.713 12.798 1.00 73.75 188 GLY A O 1
ATOM 1420 N N . GLY A 1 189 ? -4.431 4.301 12.130 1.00 76.50 189 GLY A N 1
ATOM 1421 C CA . GLY A 1 189 ? -4.969 3.600 10.966 1.00 76.50 189 GLY A CA 1
ATOM 1422 C C . GLY A 1 189 ? -4.228 3.885 9.662 1.00 76.50 189 GLY A C 1
ATOM 1423 O O . GLY A 1 189 ? -4.638 3.371 8.626 1.00 76.50 189 GLY A O 1
ATOM 1424 N N . TYR A 1 190 ? -3.168 4.695 9.688 1.00 83.94 190 TYR A N 1
ATOM 1425 C CA . TYR A 1 190 ? -2.352 5.015 8.520 1.00 83.94 190 TYR A CA 1
ATOM 1426 C C . TYR A 1 190 ? -0.860 5.066 8.876 1.00 83.94 190 TYR A C 1
ATOM 1428 O O . TYR A 1 190 ? -0.471 5.191 10.037 1.00 83.94 190 TYR A O 1
ATOM 1436 N N . THR A 1 191 ? -0.009 4.955 7.865 1.00 86.31 191 THR A N 1
ATOM 1437 C CA . THR A 1 191 ? 1.448 5.012 7.971 1.00 86.31 191 THR A CA 1
ATOM 1438 C C . THR A 1 191 ? 1.989 5.664 6.710 1.00 86.31 191 THR A C 1
ATOM 1440 O O . THR A 1 191 ? 1.676 5.222 5.606 1.00 86.31 191 THR A O 1
ATOM 1443 N N . ILE A 1 192 ? 2.793 6.713 6.862 1.00 86.81 192 ILE A N 1
ATOM 1444 C CA . ILE A 1 192 ? 3.501 7.308 5.730 1.00 86.81 192 ILE A CA 1
ATOM 1445 C C . ILE A 1 192 ? 4.762 6.486 5.470 1.00 86.81 192 ILE A C 1
ATOM 1447 O O . ILE A 1 192 ? 5.559 6.257 6.378 1.00 86.81 192 ILE A O 1
ATOM 1451 N N . VAL A 1 193 ? 4.920 6.021 4.235 1.00 87.81 193 VAL A N 1
ATOM 1452 C CA . VAL A 1 193 ? 6.079 5.260 3.772 1.00 87.81 193 VAL A CA 1
ATOM 1453 C C . VAL A 1 193 ? 6.900 6.173 2.876 1.00 87.81 193 VAL A C 1
ATOM 1455 O O . VAL A 1 193 ? 6.483 6.525 1.776 1.00 87.81 193 VAL A O 1
ATOM 1458 N N . CYS A 1 194 ? 8.069 6.593 3.346 1.00 84.75 194 CYS A N 1
ATOM 1459 C CA . CYS A 1 194 ? 8.916 7.491 2.569 1.00 84.75 194 CYS A CA 1
ATOM 1460 C C . CYS A 1 194 ? 9.678 6.700 1.500 1.00 84.75 194 CYS A C 1
ATOM 1462 O O . CYS A 1 194 ? 10.193 5.618 1.778 1.00 84.75 194 CYS A O 1
ATOM 1464 N N . LYS A 1 195 ? 9.804 7.243 0.289 1.00 84.88 195 LYS A N 1
ATOM 1465 C CA . LYS A 1 195 ? 10.642 6.659 -0.764 1.00 84.88 195 LYS A CA 1
ATOM 1466 C C . LYS A 1 195 ? 11.963 7.421 -0.832 1.00 84.88 195 LYS A C 1
ATOM 1468 O O . LYS A 1 195 ? 11.970 8.646 -0.918 1.00 84.88 195 LYS A O 1
ATOM 1473 N N . TYR A 1 196 ? 13.076 6.705 -0.741 1.00 84.12 196 TYR A N 1
ATOM 1474 C CA . TYR A 1 196 ? 14.419 7.246 -0.892 1.00 84.12 196 TYR A CA 1
ATOM 1475 C C . TYR A 1 196 ? 14.986 6.770 -2.229 1.00 84.12 196 TYR A C 1
ATOM 1477 O O . TYR A 1 196 ? 15.175 5.575 -2.435 1.00 84.12 196 TYR A O 1
ATOM 1485 N N . ALA A 1 197 ? 15.228 7.703 -3.148 1.00 79.81 197 ALA A N 1
ATOM 1486 C CA . ALA A 1 197 ? 15.701 7.426 -4.503 1.00 79.81 197 ALA A CA 1
ATOM 1487 C C . ALA A 1 197 ? 17.030 8.160 -4.766 1.00 79.81 197 ALA A C 1
ATOM 1489 O O . ALA A 1 197 ? 17.044 9.184 -5.458 1.00 79.81 197 ALA A O 1
ATOM 1490 N N . PRO A 1 198 ? 18.147 7.711 -4.163 1.00 76.75 198 PRO A N 1
ATOM 1491 C CA . PRO A 1 198 ? 19.456 8.287 -4.445 1.00 76.75 198 PRO A CA 1
ATOM 1492 C C . PRO A 1 198 ? 19.848 8.022 -5.903 1.00 76.75 198 PRO A C 1
ATOM 1494 O O . PRO A 1 198 ? 19.390 7.058 -6.509 1.00 76.75 198 PRO A O 1
ATOM 1497 N N . ASN A 1 199 ? 20.731 8.848 -6.469 1.00 74.00 199 ASN A N 1
ATOM 1498 C CA . ASN A 1 199 ? 21.322 8.532 -7.766 1.00 74.00 199 ASN A CA 1
ATOM 1499 C C . ASN A 1 199 ? 22.383 7.428 -7.588 1.00 74.00 199 ASN A C 1
ATOM 1501 O O . ASN A 1 199 ? 23.465 7.732 -7.069 1.00 74.00 199 ASN A O 1
ATOM 1505 N N . PRO A 1 200 ? 22.131 6.187 -8.049 1.00 70.50 200 PRO A N 1
ATOM 1506 C CA . PRO A 1 200 ? 23.074 5.090 -7.852 1.00 70.50 200 PRO A CA 1
ATOM 1507 C C . PRO A 1 200 ? 24.404 5.342 -8.584 1.00 70.50 200 PRO A C 1
ATOM 1509 O O . PRO A 1 200 ? 25.457 4.912 -8.121 1.00 70.50 200 PRO A O 1
ATOM 1512 N N . TYR A 1 201 ? 24.400 6.120 -9.673 1.00 77.94 201 TYR A N 1
ATOM 1513 C CA . TYR A 1 201 ? 25.582 6.379 -10.501 1.00 77.94 201 TYR A CA 1
ATOM 1514 C C . TYR A 1 201 ? 26.629 7.299 -9.852 1.00 77.94 201 TYR A C 1
ATOM 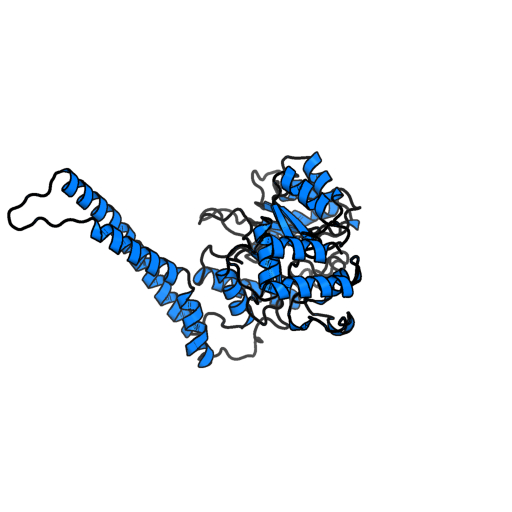1516 O O . TYR A 1 201 ? 27.745 7.389 -10.360 1.00 77.94 201 TYR A O 1
ATOM 1524 N N . LEU A 1 202 ? 26.299 7.996 -8.755 1.00 78.75 202 LEU A N 1
ATOM 1525 C CA . LEU A 1 202 ? 27.278 8.808 -8.018 1.00 78.75 202 LEU A CA 1
ATOM 1526 C C . LEU A 1 202 ? 28.181 7.955 -7.123 1.00 78.75 202 LEU A C 1
ATOM 1528 O O . LEU A 1 202 ? 29.370 8.248 -7.014 1.00 78.75 202 LEU A O 1
ATOM 1532 N N . SER A 1 203 ? 27.601 6.957 -6.454 1.00 80.44 203 SER A N 1
ATOM 1533 C CA . SER A 1 203 ? 28.209 5.894 -5.631 1.00 80.44 203 SER A CA 1
ATOM 1534 C C . SER A 1 203 ? 27.272 5.542 -4.470 1.00 80.44 203 SER A C 1
ATOM 1536 O O . SER A 1 203 ? 26.479 6.372 -4.023 1.00 80.44 203 SER A O 1
ATOM 1538 N N . ALA A 1 204 ? 27.426 4.338 -3.910 1.00 87.06 204 ALA A N 1
ATOM 1539 C CA . ALA A 1 204 ? 26.767 3.958 -2.660 1.00 87.06 204 ALA A CA 1
ATOM 1540 C C . ALA A 1 204 ? 27.153 4.883 -1.489 1.00 87.06 204 ALA A C 1
ATOM 1542 O O . ALA A 1 204 ? 26.293 5.247 -0.691 1.00 87.06 204 ALA A O 1
ATOM 1543 N N . GLN A 1 205 ? 28.411 5.341 -1.431 1.00 87.44 205 GLN A N 1
ATOM 1544 C CA . GLN A 1 205 ? 28.863 6.276 -0.396 1.00 87.44 205 GLN A CA 1
ATOM 1545 C C . GLN A 1 205 ? 28.122 7.617 -0.470 1.00 87.44 205 GLN A C 1
ATOM 1547 O O . GLN A 1 205 ? 27.680 8.123 0.553 1.00 87.44 205 GLN A O 1
ATOM 1552 N N . ALA A 1 206 ? 27.899 8.159 -1.672 1.00 83.19 206 ALA A N 1
ATOM 1553 C CA . ALA A 1 206 ? 27.131 9.394 -1.828 1.00 83.19 206 ALA A CA 1
ATOM 1554 C C . ALA A 1 206 ? 25.680 9.250 -1.324 1.00 83.19 206 ALA A C 1
ATOM 1556 O O . ALA A 1 206 ? 25.130 10.190 -0.751 1.00 83.19 206 ALA A O 1
ATOM 1557 N N . ALA A 1 207 ? 25.066 8.074 -1.503 1.00 84.56 207 ALA A N 1
ATOM 1558 C CA . ALA A 1 207 ? 23.752 7.776 -0.933 1.00 84.56 207 ALA A CA 1
ATOM 1559 C C . ALA A 1 207 ? 23.806 7.692 0.605 1.00 84.56 207 ALA A C 1
ATOM 1561 O O . ALA A 1 207 ? 22.985 8.297 1.289 1.00 84.56 207 ALA A O 1
ATOM 1562 N N . ILE A 1 208 ? 24.807 6.999 1.154 1.00 88.06 208 ILE A N 1
ATOM 1563 C CA . ILE A 1 208 ? 25.046 6.882 2.602 1.00 88.06 208 ILE A CA 1
ATOM 1564 C C . ILE A 1 208 ? 25.227 8.259 3.253 1.00 88.06 208 ILE A C 1
ATOM 1566 O O . ILE A 1 208 ? 24.613 8.527 4.285 1.00 88.06 208 ILE A O 1
ATOM 1570 N N . ASP A 1 209 ? 26.016 9.140 2.637 1.00 83.75 209 ASP A N 1
ATOM 1571 C CA . ASP A 1 209 ? 26.322 10.475 3.159 1.00 83.75 209 ASP A CA 1
ATOM 1572 C C . ASP A 1 209 ? 25.096 11.401 3.134 1.00 83.75 209 ASP A C 1
ATOM 1574 O O . ASP A 1 209 ? 24.902 12.216 4.037 1.00 83.75 209 ASP A O 1
ATOM 1578 N N . ALA A 1 210 ? 24.239 11.272 2.117 1.00 81.88 210 ALA A N 1
ATOM 1579 C CA . ALA A 1 210 ? 23.029 12.082 1.979 1.00 81.88 210 ALA A CA 1
ATOM 1580 C C . ALA A 1 210 ? 21.869 11.606 2.872 1.00 81.88 210 ALA A C 1
ATOM 1582 O O . ALA A 1 210 ? 20.938 12.374 3.137 1.00 81.88 210 ALA A O 1
ATOM 1583 N N . PHE A 1 211 ? 21.893 10.348 3.316 1.00 83.38 211 PHE A N 1
ATOM 1584 C CA . PHE A 1 211 ? 20.768 9.721 4.000 1.00 83.38 211 PHE A CA 1
ATOM 1585 C C . PHE A 1 211 ? 20.367 10.396 5.330 1.00 83.38 211 PHE A C 1
ATOM 1587 O O . PHE A 1 211 ? 19.174 10.657 5.495 1.00 83.38 211 PHE A O 1
ATOM 1594 N N . PRO A 1 212 ? 21.283 10.756 6.258 1.00 85.81 212 PRO A N 1
ATOM 1595 C CA . PRO A 1 212 ? 20.896 11.368 7.534 1.00 85.81 212 PRO A CA 1
ATOM 1596 C C . PRO A 1 212 ? 20.110 12.675 7.369 1.00 85.81 212 PRO A C 1
ATOM 1598 O O . PRO A 1 212 ? 19.018 12.815 7.920 1.00 85.81 212 PRO A O 1
ATOM 1601 N N . ALA A 1 213 ? 20.608 13.589 6.529 1.00 80.81 213 ALA A N 1
ATOM 1602 C CA . ALA A 1 213 ? 19.938 14.859 6.247 1.00 80.81 213 ALA A CA 1
ATOM 1603 C C . ALA A 1 213 ? 18.574 14.652 5.566 1.00 80.81 213 ALA A C 1
ATOM 1605 O O . ALA A 1 213 ? 17.623 15.401 5.802 1.00 80.81 213 ALA A O 1
ATOM 1606 N N . TRP A 1 214 ? 18.455 13.618 4.725 1.00 84.00 214 TRP A N 1
ATOM 1607 C CA . TRP A 1 214 ? 17.178 13.250 4.126 1.00 84.00 214 TRP A CA 1
ATOM 1608 C C . TRP A 1 214 ? 16.174 12.765 5.182 1.00 84.00 214 TRP A C 1
ATOM 1610 O O . TRP A 1 214 ? 15.034 13.230 5.168 1.00 84.00 214 TRP A O 1
ATOM 1620 N N . VAL A 1 215 ? 16.584 11.904 6.122 1.00 84.00 215 VAL A N 1
ATOM 1621 C CA . VAL A 1 215 ? 15.713 11.399 7.200 1.00 84.00 215 VAL A CA 1
ATOM 1622 C C . VAL A 1 215 ? 15.208 12.532 8.092 1.00 84.00 215 VAL A C 1
ATOM 1624 O O . VAL A 1 215 ? 14.003 12.635 8.324 1.00 84.00 215 VAL A O 1
ATOM 1627 N N . GLU A 1 216 ? 16.099 13.418 8.544 1.00 82.62 216 GLU A N 1
ATOM 1628 C CA . GLU A 1 216 ? 15.737 14.573 9.379 1.00 82.62 216 GLU A CA 1
ATOM 1629 C C . GLU A 1 216 ? 14.702 15.469 8.696 1.00 82.62 216 GLU A C 1
ATOM 1631 O O . GLU A 1 216 ? 13.739 15.927 9.320 1.00 82.62 216 GLU A O 1
ATOM 1636 N N . ARG A 1 217 ? 14.846 15.670 7.383 1.00 79.94 217 ARG A N 1
ATOM 1637 C CA . ARG A 1 217 ? 13.872 16.416 6.588 1.00 79.94 217 ARG A CA 1
ATOM 1638 C C . ARG A 1 217 ? 12.511 15.722 6.548 1.00 79.94 217 ARG A C 1
ATOM 1640 O O . ARG A 1 217 ? 11.512 16.401 6.752 1.00 79.94 217 ARG A O 1
ATOM 1647 N N . GLN A 1 218 ? 12.444 14.405 6.331 1.00 80.94 218 GLN A N 1
ATOM 1648 C CA . GLN A 1 218 ? 11.159 13.682 6.332 1.00 80.94 218 GLN A CA 1
ATOM 1649 C C . GLN A 1 218 ? 10.458 13.757 7.696 1.00 80.94 218 GLN A C 1
ATOM 1651 O O . GLN A 1 218 ? 9.249 13.976 7.772 1.00 80.94 218 GLN A O 1
ATOM 1656 N N . ILE A 1 219 ? 11.222 13.636 8.784 1.00 83.12 219 ILE A N 1
ATOM 1657 C CA . ILE A 1 219 ? 10.706 13.782 10.150 1.00 83.12 219 ILE A CA 1
ATOM 1658 C C . ILE A 1 219 ? 10.174 15.202 10.379 1.00 83.12 219 ILE A C 1
ATOM 1660 O O . ILE A 1 219 ? 9.066 15.362 10.887 1.00 83.12 219 ILE A O 1
ATOM 1664 N N . THR A 1 220 ? 10.910 16.225 9.935 1.00 79.94 220 THR A N 1
ATOM 1665 C CA . THR A 1 220 ? 10.508 17.640 10.045 1.00 79.94 220 THR A CA 1
ATOM 1666 C C . THR A 1 220 ? 9.210 17.932 9.284 1.00 79.94 220 THR A C 1
ATOM 1668 O O . THR A 1 220 ? 8.417 18.771 9.705 1.00 79.94 220 THR A O 1
ATOM 1671 N N . LEU A 1 221 ? 8.956 17.213 8.187 1.00 75.94 221 LEU A N 1
ATOM 1672 C CA . LEU A 1 221 ? 7.708 17.289 7.419 1.00 75.94 221 LEU A CA 1
ATOM 1673 C C . LEU A 1 221 ? 6.523 16.574 8.095 1.00 75.94 221 LEU A C 1
ATOM 1675 O O . LEU A 1 221 ? 5.409 16.609 7.577 1.00 75.94 221 LEU A O 1
ATOM 1679 N N . GLY A 1 222 ? 6.735 15.945 9.254 1.00 78.12 222 GLY A N 1
ATOM 1680 C CA . GLY A 1 222 ? 5.689 15.273 10.023 1.00 78.12 222 GLY A CA 1
ATOM 1681 C C . GLY A 1 222 ? 5.411 13.835 9.584 1.00 78.12 222 GLY A C 1
ATOM 1682 O O . GLY A 1 222 ? 4.376 13.284 9.957 1.00 78.12 222 GLY A O 1
ATOM 1683 N N . PHE A 1 223 ? 6.308 13.220 8.802 1.00 83.38 223 PHE A N 1
ATOM 1684 C CA . PHE A 1 223 ? 6.189 11.812 8.388 1.00 83.38 223 PHE A CA 1
ATOM 1685 C C . PHE A 1 223 ? 6.716 10.831 9.438 1.00 83.38 223 PHE A C 1
ATOM 1687 O O . PHE A 1 223 ? 6.455 9.632 9.349 1.00 83.38 223 PHE A O 1
ATOM 1694 N N . GLY A 1 224 ? 7.445 11.341 10.433 1.00 83.75 224 GLY A N 1
ATOM 1695 C CA . GLY A 1 224 ? 7.896 10.559 11.574 1.00 83.75 224 GLY A CA 1
ATOM 1696 C C . GLY A 1 224 ? 6.748 10.169 12.503 1.00 83.75 224 GLY A C 1
ATOM 1697 O O . GLY A 1 224 ? 5.747 10.879 12.628 1.00 83.75 224 GLY A O 1
ATOM 1698 N N . VAL A 1 225 ? 6.920 9.037 13.177 1.00 83.12 225 VAL A N 1
ATOM 1699 C CA . VAL A 1 225 ? 6.037 8.564 14.241 1.00 83.12 225 VAL A CA 1
ATOM 1700 C C . VAL A 1 225 ? 6.827 8.425 15.532 1.00 83.12 225 VAL A C 1
ATOM 1702 O O . VAL A 1 225 ? 7.961 7.946 15.528 1.00 83.12 225 VAL A O 1
ATOM 1705 N N . GLU A 1 226 ? 6.221 8.841 16.636 1.00 82.81 226 GLU A N 1
ATOM 1706 C CA . GLU A 1 226 ? 6.732 8.557 17.973 1.00 82.81 226 GLU A CA 1
ATOM 1707 C C . GLU A 1 226 ? 6.275 7.145 18.359 1.00 82.81 226 GLU A C 1
ATOM 1709 O O . GLU A 1 226 ? 5.080 6.834 18.301 1.00 82.81 226 GLU A O 1
ATOM 1714 N N . LEU A 1 227 ? 7.222 6.264 18.693 1.00 73.81 227 LEU A N 1
ATOM 1715 C CA . LEU A 1 227 ? 6.894 4.904 19.136 1.00 73.81 227 LEU A CA 1
ATOM 1716 C C . LEU A 1 227 ? 6.270 4.908 20.537 1.00 73.81 227 LEU A C 1
ATOM 1718 O O . LEU A 1 227 ? 5.345 4.143 20.816 1.00 73.81 227 LEU A O 1
ATOM 1722 N N . GLU A 1 228 ? 6.759 5.807 21.385 1.00 77.50 228 GLU A N 1
ATOM 1723 C CA . GLU A 1 228 ? 6.311 6.037 22.752 1.00 77.50 228 GLU A CA 1
ATOM 1724 C C . GLU A 1 228 ? 6.161 7.542 22.978 1.00 77.50 228 GLU A C 1
ATOM 1726 O O . GLU A 1 228 ? 6.783 8.343 22.281 1.00 77.50 228 GLU A O 1
ATOM 1731 N N . GLU A 1 229 ? 5.310 7.935 23.923 1.00 75.62 229 GLU A N 1
ATOM 1732 C CA . GLU A 1 229 ? 5.055 9.349 24.202 1.00 75.62 229 GLU A CA 1
ATOM 1733 C C . GLU A 1 229 ? 6.348 10.058 24.631 1.00 75.62 229 GLU A C 1
ATOM 1735 O O . GLU A 1 229 ? 6.990 9.664 25.604 1.00 75.62 229 GLU A O 1
ATOM 1740 N N . GLY A 1 230 ? 6.734 11.101 23.888 1.00 77.06 230 GLY A N 1
ATOM 1741 C CA . GLY A 1 230 ? 7.966 11.850 24.139 1.00 77.06 230 GLY A CA 1
ATOM 1742 C C . GLY A 1 230 ? 9.237 11.192 23.593 1.00 77.06 230 GLY A C 1
ATOM 1743 O O . GLY A 1 230 ? 10.325 11.723 23.822 1.00 77.06 230 GLY A O 1
ATOM 1744 N N . ALA A 1 231 ? 9.119 10.069 22.876 1.00 82.88 231 ALA A N 1
ATOM 1745 C CA . ALA A 1 231 ? 10.232 9.484 22.147 1.00 82.88 231 ALA A CA 1
ATOM 1746 C C . ALA A 1 231 ? 10.562 10.300 20.896 1.00 82.88 231 ALA A C 1
ATOM 1748 O O . ALA A 1 231 ? 9.713 10.923 20.261 1.00 82.88 231 ALA A O 1
ATOM 1749 N N . ASP A 1 232 ? 11.824 10.221 20.509 1.00 84.88 232 ASP A N 1
ATOM 1750 C CA . ASP A 1 232 ? 12.324 10.808 19.284 1.00 84.88 232 ASP A CA 1
ATOM 1751 C C . ASP A 1 232 ? 11.614 10.183 18.061 1.00 84.88 232 ASP A C 1
ATOM 1753 O O . ASP A 1 232 ? 11.634 8.958 17.904 1.00 84.88 232 ASP A O 1
ATOM 1757 N N . PRO A 1 233 ? 11.005 10.977 17.160 1.00 88.00 233 PRO A N 1
ATOM 1758 C CA . PRO A 1 233 ? 10.264 10.431 16.029 1.00 88.00 233 PRO A CA 1
ATOM 1759 C C . PRO A 1 233 ? 11.182 9.662 15.075 1.00 88.00 233 PRO A C 1
ATOM 1761 O O . PRO A 1 233 ? 12.315 10.074 14.799 1.00 88.00 233 PRO A O 1
ATOM 1764 N N . ILE A 1 234 ? 10.659 8.566 14.528 1.00 89.69 234 ILE A N 1
ATOM 1765 C CA . ILE A 1 234 ? 11.343 7.716 13.548 1.00 89.69 234 ILE A CA 1
ATOM 1766 C C . ILE A 1 234 ? 10.489 7.512 12.299 1.00 89.69 234 ILE A C 1
ATOM 1768 O O . ILE A 1 234 ? 9.266 7.648 12.330 1.00 89.69 234 ILE A O 1
ATOM 1772 N N . LEU A 1 235 ? 11.124 7.142 11.190 1.00 88.62 235 LEU A N 1
ATOM 1773 C CA . LEU A 1 235 ? 10.424 6.703 9.990 1.00 88.62 235 LEU A CA 1
ATOM 1774 C C . LEU A 1 235 ? 10.030 5.222 10.143 1.00 88.62 235 LEU A C 1
ATOM 1776 O O . LEU A 1 235 ? 10.908 4.366 10.298 1.00 88.62 235 LEU A O 1
ATOM 1780 N N . PRO A 1 236 ? 8.729 4.888 10.085 1.00 87.50 236 PRO A N 1
ATOM 1781 C CA . PRO A 1 236 ? 8.262 3.521 10.308 1.00 87.50 236 PRO A CA 1
ATOM 1782 C C . PRO A 1 236 ? 8.694 2.579 9.181 1.00 87.50 236 PRO A C 1
ATOM 1784 O O . PRO A 1 236 ? 9.011 1.419 9.424 1.00 87.50 236 PRO A O 1
ATOM 1787 N N . HIS A 1 237 ? 8.744 3.076 7.944 1.00 90.50 237 HIS A N 1
ATOM 1788 C CA . HIS A 1 237 ? 9.172 2.295 6.791 1.00 90.50 237 HIS A CA 1
ATOM 1789 C C . HIS A 1 237 ? 9.728 3.207 5.700 1.00 90.50 237 HIS A C 1
ATOM 1791 O O . HIS A 1 237 ? 9.146 4.255 5.411 1.00 90.50 237 HIS A O 1
ATOM 1797 N N . VAL A 1 238 ? 10.822 2.790 5.061 1.00 89.94 238 VAL A N 1
ATOM 1798 C CA . VAL A 1 238 ? 11.386 3.462 3.884 1.00 89.94 238 VAL A CA 1
ATOM 1799 C C . VAL A 1 238 ? 11.478 2.501 2.698 1.00 89.94 238 VAL A C 1
ATOM 1801 O O . VAL A 1 238 ? 11.910 1.361 2.838 1.00 89.94 238 VAL A O 1
ATOM 1804 N N . MET A 1 239 ? 11.075 2.949 1.512 1.00 89.81 239 MET A N 1
ATOM 1805 C CA . MET A 1 239 ? 11.311 2.247 0.248 1.00 89.81 239 MET A CA 1
ATOM 1806 C C . MET A 1 239 ? 12.568 2.808 -0.419 1.00 89.81 239 MET A C 1
ATOM 1808 O O . MET A 1 239 ? 12.578 3.964 -0.831 1.00 89.81 239 MET A O 1
ATOM 1812 N N . LEU A 1 240 ? 13.632 2.012 -0.521 1.00 90.19 240 LEU A N 1
ATOM 1813 C CA . LEU A 1 240 ? 14.856 2.373 -1.236 1.00 90.19 240 LEU A CA 1
ATOM 1814 C C . LEU A 1 240 ? 14.694 2.034 -2.720 1.00 90.19 240 LEU A C 1
ATOM 1816 O O . LEU A 1 240 ? 14.749 0.862 -3.083 1.00 90.19 240 LEU A O 1
ATOM 1820 N N . ALA A 1 241 ? 14.518 3.039 -3.573 1.00 86.88 241 ALA A N 1
ATOM 1821 C CA . ALA A 1 241 ? 14.468 2.842 -5.018 1.00 86.88 241 ALA A CA 1
ATOM 1822 C C . ALA A 1 241 ? 15.882 2.654 -5.576 1.00 86.88 241 ALA A C 1
ATOM 1824 O O . ALA A 1 241 ? 16.721 3.550 -5.465 1.00 86.88 241 ALA A O 1
ATOM 1825 N N . TRP A 1 242 ? 16.130 1.503 -6.202 1.00 83.94 242 TRP A N 1
ATOM 1826 C CA . TRP A 1 242 ? 17.421 1.173 -6.804 1.00 83.94 242 TRP A CA 1
ATOM 1827 C C . TRP A 1 242 ? 17.230 0.776 -8.274 1.00 83.94 242 TRP A C 1
ATOM 1829 O O . TRP A 1 242 ? 17.075 -0.403 -8.586 1.00 83.94 242 TRP A O 1
ATOM 1839 N N . PRO A 1 243 ? 17.173 1.762 -9.191 1.00 70.56 243 PRO A N 1
ATOM 1840 C CA . PRO A 1 243 ? 16.672 1.545 -10.548 1.00 70.56 243 PRO A CA 1
ATOM 1841 C C . PRO A 1 243 ? 17.643 0.809 -11.474 1.00 70.56 243 PRO A C 1
ATOM 1843 O O . PRO A 1 243 ? 17.221 0.359 -12.532 1.00 70.56 243 PRO A O 1
ATOM 1846 N N . ASP A 1 244 ? 18.928 0.714 -11.123 1.00 78.69 244 ASP A N 1
ATOM 1847 C CA . ASP A 1 244 ? 19.915 -0.002 -11.933 1.00 78.69 244 ASP A CA 1
ATOM 1848 C C . ASP A 1 244 ? 20.516 -1.172 -11.138 1.00 78.69 244 ASP A C 1
ATOM 1850 O O . ASP A 1 244 ? 21.344 -0.953 -10.245 1.00 78.69 244 ASP A O 1
ATOM 1854 N N . PRO A 1 245 ? 20.150 -2.424 -11.465 1.00 83.31 245 PRO A N 1
ATOM 1855 C CA . PRO A 1 245 ? 20.654 -3.598 -10.766 1.00 83.31 245 PRO A CA 1
ATOM 1856 C C . PRO A 1 245 ? 22.133 -3.899 -11.044 1.00 83.31 245 PRO A C 1
ATOM 1858 O O . PRO A 1 245 ? 22.715 -4.779 -10.408 1.00 83.31 245 PRO A O 1
ATOM 1861 N N . SER A 1 246 ? 22.755 -3.214 -12.009 1.00 85.38 246 SER A N 1
ATOM 1862 C CA . SER A 1 246 ? 24.180 -3.352 -12.309 1.00 85.38 246 SER A CA 1
ATOM 1863 C C . SER A 1 246 ? 25.081 -2.532 -11.386 1.00 85.38 246 SER A C 1
ATOM 1865 O O . SER A 1 246 ? 26.278 -2.819 -11.315 1.00 85.38 246 SER A O 1
ATOM 1867 N N . VAL A 1 247 ? 24.526 -1.551 -10.665 1.00 85.19 247 VAL A N 1
ATOM 1868 C CA . VAL A 1 247 ? 25.280 -0.707 -9.738 1.00 85.19 247 VAL A CA 1
ATOM 1869 C C . VAL A 1 247 ? 25.331 -1.367 -8.352 1.00 85.19 247 VAL A C 1
ATOM 1871 O O . VAL A 1 247 ? 24.284 -1.504 -7.714 1.00 85.19 247 VAL A O 1
ATOM 1874 N N . PRO A 1 248 ? 26.523 -1.759 -7.861 1.00 89.75 248 PRO A N 1
ATOM 1875 C CA . PRO A 1 248 ? 26.671 -2.419 -6.566 1.00 89.75 248 PRO A CA 1
ATOM 1876 C C . PRO A 1 248 ? 26.599 -1.433 -5.390 1.00 89.75 248 PRO A C 1
ATOM 1878 O O . PRO A 1 248 ? 26.785 -0.225 -5.554 1.00 89.75 248 PRO A O 1
ATOM 1881 N N . GLY A 1 249 ? 26.431 -1.973 -4.182 1.00 91.81 249 GLY A N 1
ATOM 1882 C CA . GLY A 1 249 ? 26.541 -1.240 -2.915 1.00 91.81 249 GLY A CA 1
ATOM 1883 C C . GLY A 1 249 ? 25.203 -0.956 -2.236 1.00 91.81 249 GLY A C 1
ATOM 1884 O O . GLY A 1 249 ? 25.172 -0.326 -1.179 1.00 91.81 249 GLY A O 1
ATOM 1885 N N . VAL A 1 250 ? 24.096 -1.451 -2.795 1.00 93.38 250 VAL A N 1
ATOM 1886 C CA . VAL A 1 250 ? 22.757 -1.320 -2.203 1.00 93.38 250 VAL A CA 1
ATOM 1887 C C . VAL A 1 250 ? 22.694 -1.916 -0.793 1.00 93.38 250 VAL A C 1
ATOM 1889 O O . VAL A 1 250 ? 22.015 -1.374 0.078 1.00 93.38 250 VAL A O 1
ATOM 1892 N N . ALA A 1 251 ? 23.457 -2.980 -0.524 1.00 95.50 251 ALA A N 1
ATOM 1893 C CA . ALA A 1 251 ? 23.474 -3.621 0.784 1.00 95.50 251 ALA A CA 1
ATOM 1894 C C . ALA A 1 251 ? 24.085 -2.713 1.866 1.00 95.50 251 ALA A C 1
ATOM 1896 O O . ALA A 1 251 ? 23.606 -2.695 2.998 1.00 95.50 251 ALA A O 1
ATOM 1897 N N . GLU A 1 252 ? 25.098 -1.915 1.513 1.00 94.56 252 GLU A N 1
ATOM 1898 C CA . GLU A 1 252 ? 25.718 -0.935 2.418 1.00 94.56 252 GLU A CA 1
ATOM 1899 C C . GLU A 1 252 ? 24.779 0.234 2.705 1.00 94.56 252 GLU A C 1
ATOM 1901 O O . GLU A 1 252 ? 24.700 0.700 3.842 1.00 94.56 252 GLU A O 1
ATOM 1906 N N . VAL A 1 253 ? 24.017 0.662 1.694 1.00 93.25 253 VAL A N 1
ATOM 1907 C CA . VAL A 1 253 ? 22.983 1.685 1.865 1.00 93.25 253 VAL A CA 1
ATOM 1908 C C . VAL A 1 253 ? 21.912 1.185 2.835 1.00 93.25 253 VAL A C 1
ATOM 1910 O O . VAL A 1 253 ? 21.640 1.866 3.818 1.00 93.25 253 VAL A O 1
ATOM 1913 N N . ILE A 1 254 ? 21.366 -0.023 2.644 1.00 95.31 254 ILE A N 1
ATOM 1914 C CA . ILE A 1 254 ? 20.365 -0.597 3.565 1.00 95.31 254 ILE A CA 1
ATOM 1915 C C . ILE A 1 254 ? 20.925 -0.741 4.985 1.00 95.31 254 ILE A C 1
ATOM 1917 O O . ILE A 1 254 ? 20.249 -0.369 5.945 1.00 95.31 254 ILE A O 1
ATOM 1921 N N . ALA A 1 255 ? 22.172 -1.201 5.124 1.00 94.75 255 ALA A N 1
ATOM 1922 C CA . ALA A 1 255 ? 22.832 -1.297 6.423 1.00 94.75 255 ALA A CA 1
ATOM 1923 C C . ALA A 1 255 ? 22.951 0.062 7.122 1.00 94.75 255 ALA A C 1
ATOM 1925 O O . ALA A 1 255 ? 22.702 0.146 8.325 1.00 94.75 255 ALA A O 1
ATOM 1926 N N . LYS A 1 256 ? 23.279 1.132 6.383 1.00 93.50 256 LYS A N 1
ATOM 1927 C CA . LYS A 1 256 ? 23.265 2.493 6.932 1.00 93.50 256 LYS A CA 1
ATOM 1928 C C . LYS A 1 256 ? 21.853 2.930 7.310 1.00 93.50 256 LYS A C 1
ATOM 1930 O O . LYS A 1 256 ? 21.689 3.554 8.353 1.00 93.50 256 LYS A O 1
ATOM 1935 N N . MET A 1 257 ? 20.855 2.617 6.484 1.00 92.81 257 MET A N 1
ATOM 1936 C CA . MET A 1 257 ? 19.473 3.030 6.721 1.00 92.81 257 MET A CA 1
ATOM 1937 C C . MET A 1 257 ? 18.904 2.437 8.009 1.00 92.81 257 MET A C 1
ATOM 1939 O O . MET A 1 257 ? 18.256 3.151 8.765 1.00 92.81 257 MET A O 1
ATOM 1943 N N . LEU A 1 258 ? 19.167 1.154 8.260 1.00 92.31 258 LEU A N 1
ATOM 1944 C CA . LEU A 1 258 ? 18.707 0.438 9.453 1.00 92.31 258 LEU A CA 1
ATOM 1945 C C . LEU A 1 258 ? 19.598 0.664 10.687 1.00 92.31 258 LEU A C 1
ATOM 1947 O O . LEU A 1 258 ? 19.242 0.240 11.784 1.00 92.31 258 LEU A O 1
ATOM 1951 N N . GLY A 1 259 ? 20.762 1.293 10.517 1.00 90.19 259 GLY A N 1
ATOM 1952 C CA . GLY A 1 259 ? 21.702 1.583 11.596 1.00 90.19 259 GLY A CA 1
ATOM 1953 C C . GLY A 1 259 ? 21.537 2.983 12.205 1.00 90.19 259 GLY A C 1
ATOM 1954 O O . GLY A 1 259 ? 20.722 3.789 11.746 1.00 90.19 259 GLY A O 1
ATOM 1955 N N . PRO A 1 260 ? 22.349 3.310 13.226 1.00 86.88 260 PRO A N 1
ATOM 1956 C CA . PRO A 1 260 ? 22.417 4.656 13.781 1.00 86.88 260 PRO A CA 1
ATOM 1957 C C . PRO A 1 260 ? 22.819 5.716 12.744 1.00 86.88 260 PRO A C 1
ATOM 1959 O O . PRO A 1 260 ? 23.695 5.510 11.886 1.00 86.88 260 PRO A O 1
ATOM 1962 N N . LEU A 1 261 ? 22.190 6.894 12.826 1.00 82.50 261 LEU A N 1
ATOM 1963 C CA . LEU A 1 261 ? 22.509 8.004 11.923 1.00 82.50 261 LEU A CA 1
ATOM 1964 C C . LEU A 1 261 ? 23.857 8.656 12.262 1.00 82.50 261 LEU A C 1
ATOM 1966 O O . LEU A 1 261 ? 24.597 8.997 11.336 1.00 82.50 261 LEU A O 1
ATOM 1970 N N . THR A 1 262 ? 24.198 8.750 13.548 1.00 74.75 262 THR A N 1
ATOM 1971 C CA . THR A 1 262 ? 25.455 9.299 14.081 1.00 74.75 262 THR A CA 1
ATOM 1972 C C . THR A 1 262 ? 26.195 8.246 14.912 1.00 74.75 262 THR A C 1
ATOM 1974 O O . THR A 1 262 ? 25.586 7.281 15.366 1.00 74.75 262 THR A O 1
ATOM 1977 N N . GLU A 1 263 ? 27.509 8.414 15.106 1.00 70.88 263 GLU A N 1
ATOM 1978 C CA . GLU A 1 263 ? 28.329 7.477 15.904 1.00 70.88 263 GLU A CA 1
ATOM 1979 C C . GLU A 1 263 ? 27.924 7.438 17.387 1.00 70.88 263 GLU A C 1
ATOM 1981 O O . GLU A 1 263 ? 28.121 6.423 18.048 1.00 70.88 263 GLU A O 1
ATOM 1986 N N . ASP A 1 264 ? 27.319 8.520 17.885 1.00 71.19 264 ASP A N 1
ATOM 1987 C CA . ASP A 1 264 ? 26.890 8.663 19.280 1.00 71.19 264 ASP A CA 1
ATOM 1988 C C . ASP A 1 264 ? 25.455 8.161 19.536 1.00 71.19 264 ASP A C 1
ATOM 1990 O O . ASP A 1 264 ? 24.994 8.172 20.677 1.00 71.19 264 ASP A O 1
ATOM 1994 N N . ALA A 1 265 ? 24.720 7.762 18.492 1.00 75.19 265 ALA A N 1
ATOM 1995 C CA . ALA A 1 265 ? 23.350 7.273 18.623 1.00 75.19 265 ALA A CA 1
ATOM 1996 C C . ALA A 1 265 ? 23.325 5.750 18.819 1.00 75.19 265 ALA A C 1
ATOM 1998 O O . ALA A 1 265 ? 23.929 5.002 18.053 1.00 75.19 265 ALA A O 1
ATOM 1999 N N . GLU A 1 266 ? 22.580 5.281 19.822 1.00 68.12 266 GLU A N 1
ATOM 2000 C CA . GLU A 1 266 ? 22.381 3.842 20.053 1.00 68.12 266 GLU A CA 1
ATOM 2001 C C . GLU A 1 266 ? 21.313 3.243 19.119 1.00 68.12 266 GLU A C 1
ATOM 2003 O O . GLU A 1 266 ? 21.370 2.058 18.790 1.00 68.12 266 GLU A O 1
ATOM 2008 N N . GLU A 1 267 ? 20.372 4.065 18.640 1.00 75.69 267 GLU A N 1
ATOM 2009 C CA . GLU A 1 267 ? 19.223 3.635 17.837 1.00 75.69 267 GLU A CA 1
ATOM 2010 C C . GLU A 1 267 ? 19.181 4.294 16.447 1.00 75.69 267 GLU A C 1
ATOM 2012 O O . GLU A 1 267 ? 19.600 5.439 16.241 1.00 75.69 267 GLU A O 1
ATOM 2017 N N . GLY A 1 268 ? 18.655 3.554 15.468 1.00 84.25 268 GLY A N 1
ATOM 2018 C CA . GLY A 1 268 ? 18.389 4.055 14.120 1.00 84.25 268 GLY A CA 1
ATOM 2019 C C . GLY A 1 268 ? 17.101 4.881 14.046 1.00 84.25 268 GLY A C 1
ATOM 2020 O O . GLY A 1 268 ? 16.167 4.690 14.818 1.00 84.25 268 GLY A O 1
ATOM 2021 N N . LYS A 1 269 ? 17.015 5.786 13.064 1.00 90.50 269 LYS A N 1
ATOM 2022 C CA . LYS A 1 269 ? 15.803 6.589 12.795 1.00 90.50 269 LYS A CA 1
ATOM 2023 C C . LYS A 1 269 ? 14.847 5.940 11.789 1.00 90.50 269 LYS A C 1
ATOM 2025 O O . LYS A 1 269 ? 13.858 6.562 11.409 1.00 90.50 269 LYS A O 1
ATOM 2030 N N . VAL A 1 270 ? 15.137 4.722 11.330 1.00 91.00 270 VAL A N 1
ATOM 2031 C CA . VAL A 1 270 ? 14.309 3.973 10.376 1.00 91.00 270 VAL A CA 1
ATOM 2032 C C . VAL A 1 270 ? 14.087 2.564 10.894 1.00 91.00 270 VAL A C 1
ATOM 2034 O O . VAL A 1 270 ? 15.042 1.845 11.170 1.00 91.00 270 VAL A O 1
ATOM 2037 N N . LYS A 1 271 ? 12.819 2.162 10.998 1.00 89.88 271 LYS A N 1
ATOM 2038 C CA . LYS A 1 271 ? 12.454 0.859 11.561 1.00 89.88 271 LYS A CA 1
ATOM 2039 C C . LYS A 1 271 ? 12.530 -0.285 10.549 1.00 89.88 271 LYS A C 1
ATOM 2041 O O . LYS A 1 271 ? 12.936 -1.391 10.895 1.00 89.88 271 LYS A O 1
ATOM 2046 N N . ALA A 1 272 ? 12.136 -0.029 9.304 1.00 92.00 272 ALA A N 1
ATOM 2047 C CA . ALA A 1 272 ? 12.091 -1.035 8.250 1.00 92.00 272 ALA A CA 1
ATOM 2048 C C . ALA A 1 272 ? 12.448 -0.440 6.883 1.00 92.00 272 ALA A C 1
ATOM 2050 O O . ALA A 1 272 ? 12.137 0.718 6.595 1.00 92.00 272 ALA A O 1
ATOM 2051 N N . VAL A 1 273 ? 13.072 -1.252 6.023 1.00 93.94 273 VAL A N 1
ATOM 2052 C CA . VAL A 1 273 ? 13.434 -0.863 4.654 1.00 93.94 273 VAL A CA 1
ATOM 2053 C C . VAL A 1 273 ? 12.963 -1.917 3.662 1.00 93.94 273 VAL A C 1
ATOM 2055 O O . VAL A 1 273 ? 13.292 -3.093 3.810 1.00 93.94 273 VAL A O 1
ATOM 2058 N N . SER A 1 274 ? 12.239 -1.498 2.624 1.00 94.69 274 SER A N 1
ATOM 2059 C CA . SER A 1 274 ? 12.003 -2.326 1.438 1.00 94.69 274 SER A CA 1
ATOM 2060 C C . SER A 1 274 ? 12.876 -1.875 0.280 1.00 94.69 274 SER A C 1
ATOM 2062 O O . SER A 1 274 ? 13.039 -0.680 0.054 1.00 94.69 274 SER A O 1
ATOM 2064 N N . LEU A 1 275 ? 13.411 -2.838 -0.462 1.00 94.69 275 LEU A N 1
ATOM 2065 C CA . LEU A 1 275 ? 14.172 -2.590 -1.677 1.00 94.69 275 LEU A CA 1
ATOM 2066 C C . LEU A 1 275 ? 13.212 -2.505 -2.864 1.00 94.69 275 LEU A C 1
ATOM 2068 O O . LEU A 1 275 ? 12.576 -3.495 -3.208 1.00 94.69 275 LEU A O 1
ATOM 2072 N N . ASP A 1 276 ? 13.090 -1.338 -3.480 1.00 91.00 276 ASP A N 1
ATOM 2073 C CA . ASP A 1 276 ? 12.226 -1.123 -4.634 1.00 91.00 276 ASP A CA 1
ATOM 2074 C C . ASP A 1 276 ? 13.001 -1.271 -5.950 1.00 91.00 276 ASP A C 1
ATOM 2076 O O . ASP A 1 276 ? 13.830 -0.427 -6.302 1.00 91.00 276 ASP A O 1
ATOM 2080 N N . LEU A 1 277 ? 12.704 -2.361 -6.666 1.00 89.56 277 LEU A N 1
ATOM 2081 C CA . LEU A 1 277 ? 13.249 -2.707 -7.982 1.00 89.56 277 LEU A CA 1
ATOM 2082 C C . LEU A 1 277 ? 12.192 -2.575 -9.091 1.00 89.56 277 LEU A C 1
ATOM 2084 O O . LEU A 1 277 ? 12.424 -2.989 -10.224 1.00 89.56 277 LEU A O 1
ATOM 2088 N N . SER A 1 278 ? 11.022 -2.000 -8.793 1.00 82.69 278 SER A N 1
ATOM 2089 C CA . SER A 1 278 ? 9.895 -1.917 -9.732 1.00 82.69 278 SER A CA 1
ATOM 2090 C C . SER A 1 278 ? 10.126 -0.968 -10.916 1.00 82.69 278 SER A C 1
ATOM 2092 O O . SER A 1 278 ? 9.376 -1.008 -11.899 1.00 82.69 278 SER A O 1
ATOM 2094 N N . GLY A 1 279 ? 11.162 -0.125 -10.831 1.00 73.31 279 GLY A N 1
ATOM 2095 C CA . GLY A 1 279 ? 11.560 0.822 -11.873 1.00 73.31 279 GLY A CA 1
ATOM 2096 C C . GLY A 1 279 ? 12.256 0.193 -13.084 1.00 73.31 279 GLY A C 1
ATOM 2097 O O . GLY A 1 279 ? 12.334 0.847 -14.122 1.00 73.31 279 GLY A O 1
ATOM 2098 N N . ASP A 1 280 ? 12.724 -1.054 -12.981 1.00 71.75 280 ASP A N 1
ATOM 2099 C CA . ASP A 1 280 ? 13.345 -1.801 -14.080 1.00 71.75 280 ASP A CA 1
ATOM 2100 C C . ASP A 1 280 ? 12.494 -3.025 -14.453 1.00 71.75 280 ASP A C 1
ATOM 2102 O O . ASP A 1 280 ? 12.034 -3.768 -13.591 1.00 71.75 280 ASP A O 1
ATOM 2106 N N . VAL A 1 281 ? 12.295 -3.261 -15.752 1.00 75.50 281 VAL A N 1
ATOM 2107 C CA . VAL A 1 281 ? 11.554 -4.427 -16.265 1.00 75.50 281 VAL A CA 1
ATOM 2108 C C . VAL A 1 281 ? 12.374 -5.718 -16.223 1.00 75.50 281 VAL A C 1
ATOM 2110 O O . VAL A 1 281 ? 11.815 -6.797 -16.391 1.00 75.50 281 VAL A O 1
ATOM 2113 N N . SER A 1 282 ? 13.689 -5.641 -15.987 1.00 82.38 282 SER A N 1
ATOM 2114 C CA . SER A 1 282 ? 14.561 -6.822 -16.000 1.00 82.38 282 SER A CA 1
ATOM 2115 C C . SER A 1 282 ? 14.299 -7.812 -14.857 1.00 82.38 282 SER A C 1
ATOM 2117 O O . SER A 1 282 ? 14.637 -8.988 -14.994 1.00 82.38 282 SER A O 1
ATOM 2119 N N . CYS A 1 283 ? 13.719 -7.347 -13.740 1.00 86.88 283 CYS A N 1
ATOM 2120 C CA . CYS A 1 283 ? 13.560 -8.110 -12.494 1.00 86.88 283 CYS A CA 1
ATOM 2121 C C . CYS A 1 283 ? 14.857 -8.784 -12.012 1.00 86.88 283 CYS A C 1
ATOM 2123 O O . CYS A 1 283 ? 14.831 -9.880 -11.446 1.00 86.88 283 CYS A O 1
ATOM 2125 N N . ASP A 1 284 ? 16.006 -8.153 -12.255 1.00 91.06 284 ASP A N 1
ATOM 2126 C CA . ASP A 1 284 ? 17.300 -8.739 -11.939 1.00 91.06 284 ASP A CA 1
ATOM 2127 C C . ASP A 1 284 ? 17.479 -8.941 -10.418 1.00 91.06 284 ASP A C 1
ATOM 2129 O O . ASP A 1 284 ? 17.388 -7.981 -9.648 1.00 91.06 284 ASP A O 1
ATOM 2133 N N . PRO A 1 285 ? 17.771 -10.172 -9.951 1.00 92.38 285 PRO A N 1
ATOM 2134 C CA . PRO A 1 285 ? 17.889 -10.465 -8.529 1.00 92.38 285 PRO A CA 1
ATOM 2135 C C . PRO A 1 285 ? 19.213 -10.017 -7.899 1.00 92.38 285 PRO A C 1
ATOM 2137 O O . PRO A 1 285 ? 19.366 -10.161 -6.685 1.00 92.38 285 PRO A O 1
ATOM 2140 N N . ARG A 1 286 ? 20.183 -9.503 -8.674 1.00 93.56 286 ARG A N 1
ATOM 2141 C CA . ARG A 1 286 ? 21.509 -9.097 -8.167 1.00 93.56 286 ARG A CA 1
ATOM 2142 C C . ARG A 1 286 ? 21.443 -8.170 -6.942 1.00 93.56 286 ARG A C 1
ATOM 2144 O O . ARG A 1 286 ? 22.102 -8.513 -5.961 1.00 93.56 286 ARG A O 1
ATOM 2151 N N . PRO A 1 287 ? 20.642 -7.084 -6.919 1.00 94.12 287 PRO A N 1
ATOM 2152 C CA . PRO A 1 287 ? 20.548 -6.201 -5.754 1.00 94.12 287 PRO A CA 1
ATOM 2153 C C . PRO A 1 287 ? 20.061 -6.920 -4.493 1.00 94.12 287 PRO A C 1
ATOM 2155 O O . PRO A 1 287 ? 20.653 -6.779 -3.426 1.00 94.12 287 PRO A O 1
ATOM 2158 N N . LEU A 1 288 ? 19.015 -7.749 -4.614 1.00 95.81 288 LEU A N 1
ATOM 2159 C CA . LEU A 1 288 ? 18.507 -8.518 -3.479 1.00 95.81 288 LEU A CA 1
ATOM 2160 C C . LEU A 1 288 ? 19.549 -9.533 -2.993 1.00 95.81 288 LEU A C 1
ATOM 2162 O O . LEU A 1 288 ? 19.759 -9.670 -1.791 1.00 95.81 288 LEU A O 1
ATOM 2166 N N . ARG A 1 289 ? 20.230 -10.229 -3.908 1.00 95.38 289 ARG A N 1
ATOM 2167 C CA . ARG A 1 289 ? 21.277 -11.195 -3.548 1.00 95.38 289 ARG A CA 1
ATOM 2168 C C . ARG A 1 289 ? 22.436 -10.536 -2.816 1.00 95.38 289 ARG A C 1
ATOM 2170 O O . ARG A 1 289 ? 22.863 -11.084 -1.808 1.00 95.38 289 ARG A O 1
ATOM 2177 N N . GLU A 1 290 ? 22.872 -9.354 -3.251 1.00 95.44 290 GLU A N 1
ATOM 2178 C CA . GLU A 1 290 ? 23.900 -8.575 -2.549 1.00 95.44 290 GLU A CA 1
ATOM 2179 C C . GLU A 1 290 ? 23.518 -8.353 -1.073 1.00 95.44 290 GLU A C 1
ATOM 2181 O O . GLU A 1 290 ? 24.324 -8.586 -0.170 1.00 95.44 290 GLU A O 1
ATOM 2186 N N . CYS A 1 291 ? 22.266 -7.966 -0.811 1.00 96.38 291 CYS A N 1
ATOM 2187 C CA . CYS A 1 291 ? 21.733 -7.788 0.541 1.00 96.38 291 CYS A CA 1
ATOM 2188 C C . CYS A 1 291 ? 21.693 -9.095 1.346 1.00 96.38 291 CYS A C 1
ATOM 2190 O O . CYS A 1 291 ? 22.078 -9.126 2.518 1.00 96.38 291 CYS A O 1
ATOM 2192 N N . LEU A 1 292 ? 21.220 -10.177 0.723 1.00 95.50 292 LEU A N 1
ATOM 2193 C CA . LEU A 1 292 ? 21.070 -11.485 1.362 1.00 95.50 292 LEU A CA 1
ATOM 2194 C C . LEU A 1 292 ? 22.420 -12.132 1.701 1.00 95.50 292 LEU A C 1
ATOM 2196 O O . LEU A 1 292 ? 22.544 -12.747 2.757 1.00 95.50 292 LEU A O 1
ATOM 2200 N N . GLU A 1 293 ? 23.425 -11.971 0.839 1.00 94.31 293 GLU A N 1
ATOM 2201 C CA . GLU A 1 293 ? 24.784 -12.482 1.047 1.00 94.31 293 GLU A CA 1
ATOM 2202 C C . GLU A 1 293 ? 25.476 -11.815 2.242 1.00 94.31 293 GLU A C 1
ATOM 2204 O O . GLU A 1 293 ? 26.187 -12.487 2.990 1.00 94.31 293 GLU A O 1
ATOM 2209 N N . ARG A 1 294 ? 25.248 -10.511 2.457 1.00 91.88 294 ARG A N 1
ATOM 2210 C CA . ARG A 1 294 ? 25.782 -9.793 3.627 1.00 91.88 294 ARG A CA 1
ATOM 2211 C C . ARG A 1 294 ? 25.014 -10.097 4.915 1.00 91.88 294 ARG A C 1
ATOM 2213 O O . ARG A 1 294 ? 25.622 -10.169 5.981 1.00 91.88 294 ARG A O 1
ATOM 2220 N N . GLY A 1 295 ? 23.699 -10.301 4.822 1.00 88.12 295 GLY A N 1
ATOM 2221 C CA . GLY A 1 295 ? 22.839 -10.634 5.957 1.00 88.12 295 GLY A CA 1
ATOM 2222 C C . GLY A 1 295 ? 22.753 -9.532 7.026 1.00 88.12 295 GLY A C 1
ATOM 2223 O O . GLY A 1 295 ? 23.156 -8.387 6.819 1.00 88.12 295 GLY A O 1
ATOM 2224 N N . GLY A 1 296 ? 22.185 -9.872 8.188 1.00 86.38 296 GLY A N 1
ATOM 2225 C CA . GLY A 1 296 ? 22.061 -8.953 9.327 1.00 86.38 296 GLY A CA 1
ATOM 2226 C C . GLY A 1 296 ? 21.327 -7.656 8.970 1.00 86.38 296 GLY A C 1
ATOM 2227 O O . GLY A 1 296 ? 20.239 -7.692 8.399 1.00 86.38 296 GLY A O 1
ATOM 2228 N N . THR A 1 297 ? 21.947 -6.513 9.268 1.00 85.88 297 THR A N 1
ATOM 2229 C CA . THR A 1 297 ? 21.410 -5.170 8.986 1.00 85.88 297 THR A CA 1
ATOM 2230 C C . THR A 1 297 ? 21.353 -4.821 7.497 1.00 85.88 297 THR A C 1
ATOM 2232 O O . THR A 1 297 ? 20.813 -3.783 7.148 1.00 85.88 297 THR A O 1
ATOM 2235 N N . SER A 1 298 ? 21.874 -5.664 6.601 1.00 91.88 298 SER A N 1
ATOM 2236 C CA . SER A 1 298 ? 21.758 -5.461 5.148 1.00 91.88 298 SER A CA 1
ATOM 2237 C C . SER A 1 298 ? 20.503 -6.104 4.547 1.00 91.88 298 SER A C 1
ATOM 2239 O O . SER A 1 298 ? 20.219 -5.889 3.370 1.00 91.88 298 SER A O 1
ATOM 2241 N N . LYS A 1 299 ? 19.757 -6.914 5.316 1.00 94.44 299 LYS A N 1
ATOM 2242 C CA . LYS A 1 299 ? 18.572 -7.631 4.826 1.00 94.44 299 LYS A CA 1
ATOM 2243 C C . LYS A 1 299 ? 17.344 -6.699 4.813 1.00 94.44 299 LYS A C 1
ATOM 2245 O O . LYS A 1 299 ? 16.930 -6.255 5.884 1.00 94.44 299 LYS A O 1
ATOM 2250 N N . PRO A 1 300 ? 16.709 -6.440 3.653 1.00 95.19 300 PRO A N 1
ATOM 2251 C CA . PRO A 1 300 ? 15.464 -5.678 3.609 1.00 95.19 300 PRO A CA 1
ATOM 2252 C C . PRO A 1 300 ? 14.289 -6.462 4.212 1.00 95.19 300 PRO A C 1
ATOM 2254 O O . PRO A 1 300 ? 14.247 -7.692 4.163 1.00 95.19 300 PRO A O 1
ATOM 2257 N N . SER A 1 301 ? 13.284 -5.743 4.714 1.00 94.50 301 SER A N 1
ATOM 2258 C CA . SER A 1 301 ? 12.016 -6.316 5.191 1.00 94.50 301 SER A CA 1
ATOM 2259 C C . SER A 1 301 ? 11.077 -6.723 4.048 1.00 94.50 301 SER A C 1
ATOM 2261 O O . SER A 1 301 ? 10.181 -7.551 4.233 1.00 94.50 301 SER A O 1
ATOM 2263 N N . GLY A 1 302 ? 11.283 -6.159 2.856 1.00 95.44 302 GLY A N 1
ATOM 2264 C CA . GLY A 1 302 ? 10.541 -6.509 1.650 1.00 95.44 302 GLY A CA 1
ATOM 2265 C C . GLY A 1 302 ? 11.265 -6.107 0.370 1.00 95.44 302 GLY A C 1
ATOM 2266 O O . GLY A 1 302 ? 12.201 -5.311 0.402 1.00 95.44 302 GLY A O 1
ATOM 2267 N N . VAL A 1 303 ? 10.816 -6.641 -0.757 1.00 96.12 303 VAL A N 1
ATOM 2268 C CA . VAL A 1 303 ? 11.268 -6.267 -2.095 1.00 96.12 303 VAL A CA 1
ATOM 2269 C C . VAL A 1 303 ? 10.061 -5.914 -2.957 1.00 96.12 303 VAL A C 1
ATOM 2271 O O . VAL A 1 303 ? 9.063 -6.637 -2.957 1.00 96.12 303 VAL A O 1
ATOM 2274 N N . VAL A 1 304 ? 10.143 -4.794 -3.670 1.00 93.81 304 VAL A N 1
ATOM 2275 C CA . VAL A 1 304 ? 9.137 -4.386 -4.650 1.00 93.81 304 VAL A CA 1
ATOM 2276 C C . VAL A 1 304 ? 9.577 -4.882 -6.022 1.00 93.81 304 VAL A C 1
ATOM 2278 O O . VAL A 1 304 ? 10.640 -4.509 -6.516 1.00 93.81 304 VAL A O 1
ATOM 2281 N N . VAL A 1 305 ? 8.762 -5.746 -6.616 1.00 93.75 305 VAL A N 1
ATOM 2282 C CA . VAL A 1 305 ? 8.955 -6.346 -7.942 1.00 93.75 305 VAL A CA 1
ATOM 2283 C C . VAL A 1 305 ? 7.980 -5.671 -8.904 1.00 93.75 305 VAL A C 1
ATOM 2285 O O . VAL A 1 305 ? 6.848 -5.433 -8.490 1.00 93.75 305 VAL A O 1
ATOM 2288 N N . PRO A 1 306 ? 8.335 -5.367 -10.166 1.00 90.38 306 PRO A N 1
ATOM 2289 C CA . PRO A 1 306 ? 7.364 -4.845 -11.128 1.00 90.38 306 PRO A CA 1
ATOM 2290 C C . PRO A 1 306 ? 6.114 -5.733 -11.186 1.00 90.38 306 PRO A C 1
ATOM 2292 O O . PRO A 1 306 ? 6.221 -6.926 -11.463 1.00 90.38 306 PRO A O 1
ATOM 2295 N N . GLY A 1 307 ? 4.929 -5.169 -10.946 1.00 91.38 307 GLY A N 1
ATOM 2296 C CA . GLY A 1 307 ? 3.679 -5.930 -10.848 1.00 91.38 307 GLY A CA 1
ATOM 2297 C C . GLY A 1 307 ? 3.377 -6.741 -12.107 1.00 91.38 307 GLY A C 1
ATOM 2298 O O . GLY A 1 307 ? 2.960 -7.891 -12.014 1.00 91.38 307 GLY A O 1
ATOM 2299 N N . ILE A 1 308 ? 3.710 -6.198 -13.282 1.00 90.06 308 ILE A N 1
ATOM 2300 C CA . ILE A 1 308 ? 3.588 -6.894 -14.573 1.00 90.06 308 ILE A CA 1
ATOM 2301 C C . ILE A 1 308 ? 4.397 -8.201 -14.648 1.00 90.06 308 ILE A C 1
ATOM 2303 O O . ILE A 1 308 ? 4.023 -9.096 -15.395 1.00 90.06 308 ILE A O 1
ATOM 2307 N N . HIS A 1 309 ? 5.459 -8.330 -13.850 1.00 92.25 309 HIS A N 1
ATOM 2308 C CA . HIS A 1 309 ? 6.343 -9.495 -13.817 1.00 92.25 309 HIS A CA 1
ATOM 2309 C C . HIS A 1 309 ? 6.261 -10.288 -12.503 1.00 92.25 309 HIS A C 1
ATOM 2311 O O . HIS A 1 309 ? 6.871 -11.344 -12.370 1.00 92.25 309 HIS A O 1
ATOM 2317 N N . ALA A 1 310 ? 5.496 -9.823 -11.511 1.00 92.62 310 ALA A N 1
ATOM 2318 C CA . ALA A 1 310 ? 5.478 -10.441 -10.185 1.00 92.62 310 ALA A CA 1
ATOM 2319 C C . ALA A 1 310 ? 4.888 -11.867 -10.178 1.00 92.62 310 ALA A C 1
ATOM 2321 O O . ALA A 1 310 ? 5.232 -12.656 -9.303 1.00 92.62 310 ALA A O 1
ATOM 2322 N N . LEU A 1 311 ? 4.054 -12.223 -11.162 1.00 92.94 311 LEU A N 1
ATOM 2323 C CA . LEU A 1 311 ? 3.474 -13.567 -11.315 1.00 92.94 311 LEU A CA 1
ATOM 2324 C C . LEU A 1 311 ? 4.013 -14.340 -12.527 1.00 92.94 311 LEU A C 1
ATOM 2326 O O . LEU A 1 311 ? 3.614 -15.485 -12.739 1.00 92.94 311 LEU A O 1
ATOM 2330 N N . ASP A 1 312 ? 4.888 -13.739 -13.334 1.00 90.50 312 ASP A N 1
ATOM 2331 C CA . ASP A 1 312 ? 5.352 -14.337 -14.583 1.00 90.50 312 ASP A CA 1
ATOM 2332 C C . ASP A 1 312 ? 6.756 -14.957 -14.466 1.00 90.50 312 ASP A C 1
ATOM 2334 O O . ASP A 1 312 ? 7.430 -14.931 -13.431 1.00 90.50 312 ASP A O 1
ATOM 2338 N N . LYS A 1 313 ? 7.220 -15.532 -15.578 1.00 90.25 313 LYS A N 1
ATOM 2339 C CA . LYS A 1 313 ? 8.550 -16.146 -15.687 1.00 90.25 313 LYS A CA 1
ATOM 2340 C C . LYS A 1 313 ? 9.721 -15.159 -15.550 1.00 90.25 313 LYS A C 1
ATOM 2342 O O . LYS A 1 313 ? 10.826 -15.608 -15.255 1.00 90.25 313 LYS A O 1
ATOM 2347 N N . VAL A 1 314 ? 9.512 -13.863 -15.801 1.00 90.38 314 VAL A N 1
ATOM 2348 C CA . VAL A 1 314 ? 10.549 -12.822 -15.714 1.00 90.38 314 VAL A CA 1
ATOM 2349 C C . VAL A 1 314 ? 10.850 -12.528 -14.245 1.00 90.38 314 VAL A C 1
ATOM 2351 O O . VAL A 1 314 ? 12.012 -12.569 -13.845 1.00 90.38 314 VAL A O 1
ATOM 2354 N N . GLY A 1 315 ? 9.820 -12.320 -13.419 1.00 92.38 315 GLY A N 1
ATOM 2355 C CA . GLY A 1 315 ? 9.993 -12.054 -11.986 1.00 92.38 315 GLY A CA 1
ATOM 2356 C C . GLY A 1 315 ? 10.206 -13.299 -11.120 1.00 92.38 315 GLY A C 1
ATOM 2357 O O . GLY A 1 315 ? 10.680 -13.175 -9.987 1.00 92.38 315 GLY A O 1
ATOM 2358 N N . ALA A 1 316 ? 9.920 -14.501 -11.635 1.00 93.38 316 ALA A N 1
ATOM 2359 C CA . ALA A 1 316 ? 9.923 -15.753 -10.872 1.00 93.38 316 ALA A CA 1
ATOM 2360 C C . ALA A 1 316 ? 11.183 -15.984 -10.017 1.00 93.38 316 ALA A C 1
ATOM 2362 O O . ALA A 1 316 ? 11.077 -16.413 -8.868 1.00 93.38 316 ALA A O 1
ATOM 2363 N N . GLN A 1 317 ? 12.379 -15.694 -10.545 1.00 94.62 317 GLN A N 1
ATOM 2364 C CA . GLN A 1 317 ? 13.623 -15.902 -9.795 1.00 94.62 317 GLN A CA 1
ATOM 2365 C C . GLN A 1 317 ? 13.759 -14.931 -8.616 1.00 94.62 317 GLN A C 1
ATOM 2367 O O . GLN A 1 317 ? 14.168 -15.351 -7.534 1.00 94.62 317 GLN A O 1
ATOM 2372 N N . LEU A 1 318 ? 13.425 -13.655 -8.816 1.00 95.19 318 LEU A N 1
ATOM 2373 C CA . LEU A 1 318 ? 13.480 -12.628 -7.776 1.00 95.19 318 LEU A CA 1
ATOM 2374 C C . LEU A 1 318 ? 12.459 -12.915 -6.668 1.00 95.19 318 LEU A C 1
ATOM 2376 O O . LEU A 1 318 ? 12.807 -12.884 -5.489 1.00 95.19 318 LEU A O 1
ATOM 2380 N N . VAL A 1 319 ? 11.230 -13.276 -7.049 1.00 96.50 319 VAL A N 1
ATOM 2381 C CA . VAL A 1 319 ? 10.172 -13.689 -6.114 1.00 96.50 319 VAL A CA 1
ATOM 2382 C C . VAL A 1 319 ? 10.609 -14.918 -5.316 1.00 96.50 319 VAL A C 1
ATOM 2384 O O . VAL A 1 319 ? 10.548 -14.908 -4.089 1.00 96.50 319 VAL A O 1
ATOM 2387 N N . ALA A 1 320 ? 11.134 -15.952 -5.980 1.00 95.75 320 ALA A N 1
ATOM 2388 C CA . ALA A 1 320 ? 11.607 -17.159 -5.308 1.00 95.75 320 ALA A CA 1
ATOM 2389 C C . ALA A 1 320 ? 12.794 -16.898 -4.364 1.00 95.75 320 ALA A C 1
ATOM 2391 O O . ALA A 1 320 ? 12.883 -17.524 -3.305 1.00 95.75 320 ALA A O 1
ATOM 2392 N N . ASP A 1 321 ? 13.718 -16.004 -4.725 1.00 95.81 321 ASP A N 1
ATOM 2393 C CA . ASP A 1 321 ? 14.832 -15.603 -3.856 1.00 95.81 321 ASP A CA 1
ATOM 2394 C C . ASP A 1 321 ? 14.312 -14.881 -2.605 1.00 95.81 321 ASP A C 1
ATOM 2396 O O . ASP A 1 321 ? 14.699 -15.235 -1.492 1.00 95.81 321 ASP A O 1
ATOM 2400 N N . ALA A 1 322 ? 13.365 -13.953 -2.765 1.00 96.44 322 ALA A N 1
ATOM 2401 C CA . ALA A 1 322 ? 12.745 -13.237 -1.655 1.00 96.44 322 ALA A CA 1
ATOM 2402 C C . ALA A 1 322 ? 11.979 -14.172 -0.707 1.00 96.44 322 ALA A C 1
ATOM 2404 O O . ALA A 1 322 ? 12.241 -14.181 0.497 1.00 96.44 322 ALA A O 1
ATOM 2405 N N . THR A 1 323 ? 11.096 -15.023 -1.242 1.00 95.44 323 THR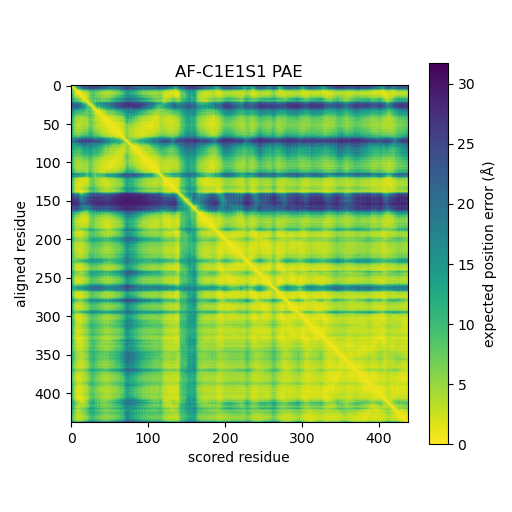 A N 1
ATOM 2406 C CA . THR A 1 323 ? 10.295 -15.959 -0.441 1.00 95.44 323 THR A CA 1
ATOM 2407 C C . THR A 1 323 ? 11.172 -16.946 0.328 1.00 95.44 323 THR A C 1
ATOM 2409 O O . THR A 1 323 ? 10.953 -17.162 1.518 1.00 95.44 323 THR A O 1
ATOM 2412 N N . ARG A 1 324 ? 12.204 -17.525 -0.308 1.00 95.75 324 ARG A N 1
ATOM 2413 C CA . ARG A 1 324 ? 13.127 -18.464 0.364 1.00 95.75 324 ARG A CA 1
ATOM 2414 C C . ARG A 1 324 ? 13.922 -17.818 1.492 1.00 95.75 324 ARG A C 1
ATOM 2416 O O . ARG A 1 324 ? 14.354 -18.516 2.406 1.00 95.75 324 ARG A O 1
ATOM 2423 N N . SER A 1 325 ? 14.131 -16.511 1.414 1.00 95.00 325 SER A N 1
ATOM 2424 C CA . SER A 1 325 ? 14.873 -15.743 2.405 1.00 95.00 325 SER A CA 1
ATOM 2425 C C . SER A 1 325 ? 13.981 -14.996 3.390 1.00 95.00 325 SER A C 1
ATOM 2427 O O . SER A 1 325 ? 14.509 -14.183 4.145 1.00 95.00 325 SER A O 1
ATOM 2429 N N . ASP A 1 326 ? 12.672 -15.265 3.429 1.00 93.44 326 ASP A N 1
ATOM 2430 C CA . ASP A 1 326 ? 11.720 -14.571 4.308 1.00 93.44 326 ASP A CA 1
ATOM 2431 C C . ASP A 1 326 ? 11.807 -13.039 4.145 1.00 93.44 326 ASP A C 1
ATOM 2433 O O . ASP A 1 326 ? 11.973 -12.279 5.100 1.00 93.44 326 ASP A O 1
ATOM 2437 N N . VAL A 1 327 ? 11.828 -12.593 2.886 1.00 95.62 327 VAL A N 1
ATOM 2438 C CA . VAL A 1 327 ? 11.691 -11.193 2.474 1.00 95.62 327 VAL A CA 1
ATOM 2439 C C . VAL A 1 327 ? 10.329 -11.060 1.805 1.00 95.62 327 VAL A C 1
ATOM 2441 O O . VAL A 1 327 ? 10.011 -11.798 0.871 1.00 95.62 327 VAL A O 1
ATOM 2444 N N . LYS A 1 328 ? 9.505 -10.122 2.279 1.00 95.81 328 LYS A N 1
ATOM 2445 C CA . LYS A 1 328 ? 8.142 -9.936 1.761 1.00 95.81 328 LYS A CA 1
ATOM 2446 C C . LYS A 1 328 ? 8.175 -9.450 0.319 1.00 95.81 328 LYS A C 1
ATOM 2448 O O . LYS A 1 328 ? 8.947 -8.555 -0.007 1.00 95.81 328 LYS A O 1
ATOM 2453 N N . VAL A 1 329 ? 7.307 -9.991 -0.525 1.00 96.94 329 VAL A N 1
ATOM 2454 C CA . VAL A 1 329 ? 7.181 -9.563 -1.923 1.00 96.94 329 VAL A CA 1
ATOM 2455 C C . VAL A 1 329 ? 6.044 -8.557 -2.044 1.00 96.94 329 VAL A C 1
ATOM 2457 O O . VAL A 1 329 ? 4.946 -8.780 -1.528 1.00 96.94 329 VAL A O 1
ATOM 2460 N N . ILE A 1 330 ? 6.325 -7.441 -2.711 1.00 96.12 330 ILE A N 1
ATOM 2461 C CA . ILE A 1 330 ? 5.365 -6.384 -3.019 1.00 96.12 330 ILE A CA 1
ATOM 2462 C C . ILE A 1 330 ? 5.286 -6.271 -4.544 1.00 96.12 330 ILE A C 1
ATOM 2464 O O . ILE A 1 330 ? 6.296 -6.013 -5.195 1.00 96.12 330 ILE A O 1
ATOM 2468 N N . ALA A 1 331 ? 4.105 -6.461 -5.124 1.00 95.38 331 ALA A N 1
ATOM 2469 C CA . ALA A 1 331 ? 3.860 -6.196 -6.537 1.00 95.38 331 ALA A CA 1
ATOM 2470 C C . ALA A 1 331 ? 3.749 -4.676 -6.753 1.00 95.38 331 ALA A C 1
ATOM 2472 O O . ALA A 1 331 ? 2.742 -4.066 -6.396 1.00 95.38 331 ALA A O 1
ATOM 2473 N N . GLY A 1 332 ? 4.813 -4.073 -7.281 1.00 91.62 332 GLY A N 1
ATOM 2474 C CA . GLY A 1 332 ? 4.983 -2.642 -7.536 1.00 91.62 332 GLY A CA 1
ATOM 2475 C C . GLY A 1 332 ? 4.159 -2.144 -8.714 1.00 91.62 332 GLY A C 1
ATOM 2476 O O . GLY A 1 332 ? 4.210 -2.749 -9.784 1.00 91.62 332 GLY A O 1
ATOM 2477 N N . ASP A 1 333 ? 3.441 -1.035 -8.539 1.00 87.88 333 ASP A N 1
ATOM 2478 C CA . ASP A 1 333 ? 2.472 -0.509 -9.515 1.00 87.88 333 ASP A CA 1
ATOM 2479 C C . ASP A 1 333 ? 1.583 -1.616 -10.127 1.00 87.88 333 ASP A C 1
ATOM 2481 O O . ASP A 1 333 ? 1.525 -1.836 -11.340 1.00 87.88 333 ASP A O 1
ATOM 2485 N N . ALA A 1 334 ? 0.907 -2.364 -9.254 1.00 92.38 334 ALA A N 1
ATOM 2486 C CA . ALA A 1 334 ? 0.134 -3.553 -9.606 1.00 92.38 334 ALA A CA 1
ATOM 2487 C C . ALA A 1 334 ? -0.970 -3.286 -10.646 1.00 92.38 334 ALA A C 1
ATOM 2489 O O . ALA A 1 334 ? -1.312 -4.180 -11.414 1.00 92.38 334 ALA A O 1
ATOM 2490 N N . LEU A 1 335 ? -1.520 -2.067 -10.694 1.00 92.62 335 LEU A N 1
ATOM 2491 C CA . LEU A 1 335 ? -2.550 -1.672 -11.665 1.00 92.62 335 LEU A CA 1
ATOM 2492 C C . LEU A 1 335 ? -2.003 -0.854 -12.842 1.00 92.62 335 LEU A C 1
ATOM 2494 O O . LEU A 1 335 ? -2.789 -0.375 -13.667 1.00 92.62 335 LEU A O 1
ATOM 2498 N N . LEU A 1 336 ? -0.679 -0.712 -12.940 1.00 89.62 336 LEU A N 1
ATOM 2499 C CA . LEU A 1 336 ? 0.021 -0.027 -14.024 1.00 89.62 336 LEU A CA 1
ATOM 2500 C C . LEU A 1 336 ? -0.485 1.408 -14.239 1.00 89.62 336 LEU A C 1
ATOM 2502 O O . LEU A 1 336 ? -0.875 1.780 -15.347 1.00 89.62 336 LEU A O 1
ATOM 2506 N N . GLY A 1 337 ? -0.606 2.177 -13.155 1.00 83.75 337 GLY A N 1
ATOM 2507 C CA . GLY A 1 337 ? -1.176 3.526 -13.148 1.00 83.75 337 GLY A CA 1
ATOM 2508 C C . GLY A 1 337 ? -2.632 3.592 -13.631 1.00 83.75 337 GLY A C 1
ATOM 2509 O O . GLY A 1 337 ? -3.087 4.619 -14.136 1.00 83.75 337 GLY A O 1
ATOM 2510 N N . GLY A 1 338 ? -3.367 2.479 -13.534 1.00 88.94 338 GLY A N 1
ATOM 2511 C CA . GLY A 1 338 ? -4.752 2.343 -13.985 1.00 88.94 338 GLY A CA 1
ATOM 2512 C C . GLY A 1 338 ? -4.912 1.847 -15.426 1.00 88.94 338 GLY A C 1
ATOM 2513 O O . GLY A 1 338 ? -5.998 2.012 -15.997 1.00 88.94 338 GLY A O 1
ATOM 2514 N N . LEU A 1 339 ? -3.867 1.277 -16.038 1.00 92.31 339 LEU A N 1
ATOM 2515 C CA . LEU A 1 339 ? -3.983 0.547 -17.310 1.00 92.31 339 LEU A CA 1
ATOM 2516 C C . LEU A 1 339 ? -4.719 -0.785 -17.153 1.00 92.31 339 LEU A C 1
ATOM 2518 O O . LEU A 1 339 ? -5.355 -1.250 -18.097 1.00 92.31 339 LEU A O 1
ATOM 2522 N N . VAL A 1 340 ? -4.682 -1.383 -15.962 1.00 94.69 340 VAL A N 1
ATOM 2523 C CA . VAL A 1 340 ? -5.475 -2.570 -15.628 1.00 94.69 340 VAL A CA 1
ATOM 2524 C C . VAL A 1 340 ? -6.922 -2.137 -15.384 1.00 94.69 340 VAL A C 1
ATOM 2526 O O . VAL A 1 340 ? -7.344 -1.870 -14.261 1.00 94.69 340 VAL A O 1
ATOM 2529 N N . SER A 1 341 ? -7.667 -1.973 -16.475 1.00 93.50 341 SER A N 1
ATOM 2530 C CA . SER A 1 341 ? -9.050 -1.499 -16.473 1.00 93.50 341 SER A CA 1
ATOM 2531 C C . SER A 1 341 ? -9.771 -1.929 -17.746 1.00 93.50 341 SER A C 1
ATOM 2533 O O . SER A 1 341 ? -9.192 -1.962 -18.831 1.00 93.50 341 SER A O 1
ATOM 2535 N N . GLU A 1 342 ? -11.076 -2.156 -17.628 1.00 94.62 342 GLU A N 1
ATOM 2536 C CA . GLU A 1 342 ? -11.990 -2.475 -18.724 1.00 94.62 342 GLU A CA 1
ATOM 2537 C C . GLU A 1 342 ? -11.957 -1.418 -19.839 1.00 94.62 342 GLU A C 1
ATOM 2539 O O . GLU A 1 342 ? -12.220 -1.736 -20.996 1.00 94.62 342 GLU A O 1
ATOM 2544 N N . ARG A 1 343 ? -11.574 -0.165 -19.532 1.00 93.56 343 ARG A N 1
ATOM 2545 C CA . ARG A 1 343 ? -11.425 0.904 -20.539 1.00 93.56 343 ARG A CA 1
ATOM 2546 C C . ARG A 1 343 ? -10.353 0.608 -21.592 1.00 93.56 343 ARG A C 1
ATOM 2548 O O . ARG A 1 343 ? -10.400 1.194 -22.669 1.00 93.56 343 ARG A O 1
ATOM 2555 N N . TYR A 1 344 ? -9.387 -0.250 -21.265 1.00 94.94 344 TYR A N 1
ATOM 2556 C CA . TYR A 1 344 ? -8.292 -0.640 -22.152 1.00 94.94 344 TYR A CA 1
ATOM 2557 C C . TYR A 1 344 ? -8.449 -2.052 -22.713 1.00 94.94 344 TYR A C 1
ATOM 2559 O O . TYR A 1 344 ? -7.561 -2.526 -23.416 1.00 94.94 344 TYR A O 1
ATOM 2567 N N . LEU A 1 345 ? -9.568 -2.720 -22.447 1.00 95.69 345 LEU A N 1
ATOM 2568 C CA . LEU A 1 345 ? -9.813 -4.065 -22.938 1.00 95.69 345 LEU A CA 1
ATOM 2569 C C . LEU A 1 345 ? -10.250 -4.047 -24.410 1.00 95.69 345 LEU A C 1
ATOM 2571 O O . LEU A 1 345 ? -11.192 -3.346 -24.779 1.00 95.69 345 LEU A O 1
ATOM 2575 N N . ARG A 1 346 ? -9.594 -4.862 -25.243 1.00 95.88 346 ARG A N 1
ATOM 2576 C CA . ARG A 1 346 ? -9.841 -5.027 -26.689 1.00 95.88 346 ARG A CA 1
ATOM 2577 C C . ARG A 1 346 ? -9.751 -3.722 -27.481 1.00 95.88 346 ARG A C 1
ATOM 2579 O O . ARG A 1 346 ? -10.421 -3.559 -28.502 1.00 95.88 346 ARG A O 1
ATOM 2586 N N . VAL A 1 347 ? -8.917 -2.790 -27.027 1.00 95.69 347 VAL A N 1
ATOM 2587 C CA . VAL A 1 347 ? -8.639 -1.535 -27.737 1.00 95.69 347 VAL A CA 1
ATOM 2588 C C . VAL A 1 347 ? -7.161 -1.443 -28.127 1.00 95.69 347 VAL A C 1
ATOM 2590 O O . VAL A 1 347 ? -6.313 -2.099 -27.513 1.00 95.69 347 VAL A O 1
ATOM 2593 N N . PRO A 1 348 ? -6.824 -0.644 -29.155 1.00 94.94 348 PRO A N 1
ATOM 2594 C CA . PRO A 1 348 ? -5.435 -0.385 -29.515 1.00 94.94 348 PRO A CA 1
ATOM 2595 C C . PRO A 1 348 ? -4.637 0.221 -28.356 1.00 94.94 348 PRO A C 1
ATOM 2597 O O . PRO A 1 348 ? -5.197 0.934 -27.520 1.00 94.94 348 PRO A O 1
ATOM 2600 N N . ALA A 1 349 ? -3.323 -0.020 -28.352 1.00 94.94 349 ALA A N 1
ATOM 2601 C CA . ALA A 1 349 ? -2.412 0.608 -27.402 1.00 94.94 349 ALA A CA 1
ATOM 2602 C C . ALA A 1 349 ? -2.557 2.137 -27.443 1.00 94.94 349 ALA A C 1
ATOM 2604 O O . ALA A 1 349 ? -2.430 2.718 -28.528 1.00 94.94 349 ALA A O 1
ATOM 2605 N N . PRO A 1 350 ? -2.760 2.799 -26.288 1.00 94.75 350 PRO A N 1
ATOM 2606 C CA . PRO A 1 350 ? -2.539 4.231 -26.206 1.00 94.75 350 PRO A CA 1
ATOM 2607 C C . PRO A 1 350 ? -1.061 4.533 -26.472 1.00 94.75 350 PRO A C 1
ATOM 2609 O O . PRO A 1 350 ? -0.175 3.688 -26.332 1.00 94.75 350 PRO A O 1
ATOM 2612 N N . THR A 1 351 ? -0.780 5.769 -26.845 1.00 93.56 351 THR A N 1
ATOM 2613 C CA . THR A 1 351 ? 0.578 6.261 -27.044 1.00 93.56 351 THR A CA 1
ATOM 2614 C C . THR A 1 351 ? 1.130 6.869 -25.757 1.00 93.56 351 THR A C 1
ATOM 2616 O O . THR A 1 351 ? 0.407 7.453 -24.949 1.00 93.56 351 THR A O 1
ATOM 2619 N N . LEU A 1 352 ? 2.455 6.825 -25.591 1.00 85.44 352 LEU A N 1
ATOM 2620 C CA . LEU A 1 352 ? 3.129 7.522 -24.487 1.00 85.44 352 LEU A CA 1
ATOM 2621 C C . LEU A 1 352 ? 2.851 9.034 -24.496 1.00 85.44 352 LEU A C 1
ATOM 2623 O O . LEU A 1 352 ? 2.834 9.667 -23.446 1.00 85.44 352 LEU A O 1
ATOM 2627 N N . ALA A 1 353 ? 2.617 9.623 -25.672 1.00 85.69 353 ALA A N 1
ATOM 2628 C CA . ALA A 1 353 ? 2.266 11.033 -25.789 1.00 85.69 353 ALA A CA 1
ATOM 2629 C C . ALA A 1 353 ? 0.887 11.339 -25.179 1.00 85.69 353 ALA A C 1
ATOM 2631 O O . ALA A 1 353 ? 0.749 12.355 -24.503 1.00 85.69 353 ALA A O 1
ATOM 2632 N N . GLU A 1 354 ? -0.099 10.460 -25.383 1.00 88.31 354 GLU A N 1
ATOM 2633 C CA . GLU A 1 354 ? -1.454 10.601 -24.828 1.00 88.31 354 GLU A CA 1
ATOM 2634 C C . GLU A 1 354 ? -1.483 10.448 -23.306 1.00 88.31 354 GLU A C 1
ATOM 2636 O O . GLU A 1 354 ? -2.275 11.113 -22.647 1.00 88.31 354 GLU A O 1
ATOM 2641 N N . LEU A 1 355 ? -0.609 9.608 -22.743 1.00 82.25 355 LEU A N 1
ATOM 2642 C CA . LEU A 1 355 ? -0.546 9.359 -21.298 1.00 82.25 355 LEU A CA 1
ATOM 2643 C C . LEU A 1 355 ? 0.478 10.232 -20.565 1.00 82.25 355 LEU A C 1
ATOM 2645 O O . LEU A 1 355 ? 0.691 10.062 -19.365 1.00 82.25 355 LEU A O 1
ATOM 2649 N N . LYS A 1 356 ? 1.144 11.163 -21.253 1.00 79.25 356 LYS A N 1
ATOM 2650 C CA . LYS A 1 356 ? 2.182 11.996 -20.642 1.00 79.25 356 LYS A CA 1
ATOM 2651 C C . LYS A 1 356 ? 1.620 12.813 -19.476 1.00 79.25 356 LYS A C 1
ATOM 2653 O O . LYS A 1 356 ? 0.701 13.604 -19.655 1.00 79.25 356 LYS A O 1
ATOM 2658 N N . GLY A 1 357 ? 2.254 12.684 -18.309 1.00 71.75 357 GLY A N 1
ATOM 2659 C CA . GLY A 1 357 ? 1.845 13.384 -17.087 1.00 71.75 357 GLY A CA 1
ATOM 2660 C C . GLY A 1 357 ? 0.739 12.679 -16.300 1.00 71.75 357 GLY A C 1
ATOM 2661 O O . GLY A 1 357 ? 0.254 13.261 -15.338 1.00 71.75 357 GLY A O 1
ATOM 2662 N N . THR A 1 358 ? 0.371 11.459 -16.698 1.00 77.50 358 THR A N 1
ATOM 2663 C CA . THR A 1 358 ? -0.527 10.576 -15.944 1.00 77.50 358 THR A CA 1
ATOM 2664 C C . THR A 1 358 ? 0.262 9.466 -15.249 1.00 77.50 358 THR A C 1
ATOM 2666 O O . THR A 1 358 ? 1.347 9.099 -15.717 1.00 77.50 358 THR A O 1
ATOM 2669 N N . ALA A 1 359 ? -0.301 8.875 -14.195 1.00 78.88 359 ALA A N 1
ATOM 2670 C CA . ALA A 1 359 ? 0.268 7.710 -13.508 1.00 78.88 359 ALA A CA 1
ATOM 2671 C C . ALA A 1 359 ? 0.472 6.515 -14.464 1.00 78.88 359 ALA A C 1
ATOM 2673 O O . ALA A 1 359 ? 1.429 5.753 -14.349 1.00 78.88 359 ALA A O 1
ATOM 2674 N N . ALA A 1 360 ? -0.381 6.378 -15.484 1.00 84.69 360 ALA A N 1
ATOM 2675 C CA . ALA A 1 360 ? -0.307 5.300 -16.472 1.00 84.69 360 ALA A CA 1
ATOM 2676 C C . ALA A 1 360 ? 0.902 5.397 -17.426 1.00 84.69 360 ALA A C 1
ATOM 2678 O O . ALA A 1 360 ? 1.178 4.446 -18.162 1.00 84.69 360 ALA A O 1
ATOM 2679 N N . PHE A 1 361 ? 1.632 6.521 -17.453 1.00 83.81 361 PHE A N 1
ATOM 2680 C CA . PHE A 1 361 ? 2.747 6.732 -18.383 1.00 83.81 361 PHE A CA 1
ATOM 2681 C C . PHE A 1 361 ? 3.859 5.687 -18.219 1.00 83.81 361 PHE A C 1
ATOM 2683 O O . PHE A 1 361 ? 4.274 5.057 -19.196 1.00 83.81 361 PHE A O 1
ATOM 2690 N N . ALA A 1 362 ? 4.337 5.494 -16.986 1.00 79.81 362 ALA A N 1
ATOM 2691 C CA . ALA A 1 362 ? 5.406 4.543 -16.690 1.00 79.81 362 ALA A CA 1
ATOM 2692 C C . ALA A 1 362 ? 4.925 3.093 -16.856 1.00 79.81 362 ALA A C 1
ATOM 2694 O O . ALA A 1 362 ? 5.650 2.259 -17.399 1.00 79.81 362 ALA A O 1
ATOM 2695 N N . GLY A 1 363 ? 3.679 2.806 -16.461 1.00 85.31 363 GLY A N 1
ATOM 2696 C CA . GLY A 1 363 ? 3.022 1.523 -16.713 1.00 85.31 363 GLY A CA 1
ATOM 2697 C C . GLY A 1 363 ? 3.008 1.159 -18.200 1.00 85.31 363 GLY A C 1
ATOM 2698 O O . GLY A 1 363 ? 3.421 0.060 -18.563 1.00 85.31 363 GLY A O 1
ATOM 2699 N N . LEU A 1 364 ? 2.637 2.098 -19.079 1.00 89.94 364 LEU A N 1
ATOM 2700 C CA . LEU A 1 364 ? 2.599 1.859 -20.526 1.00 89.94 364 LEU A CA 1
ATOM 2701 C C . LEU A 1 364 ? 3.998 1.603 -21.090 1.00 89.94 364 LEU A C 1
ATOM 2703 O O . LEU A 1 364 ? 4.178 0.685 -21.885 1.00 89.94 364 LEU A O 1
ATOM 2707 N N . ALA A 1 365 ? 4.992 2.398 -20.684 1.00 86.19 365 ALA A N 1
ATOM 2708 C CA . ALA A 1 365 ? 6.371 2.205 -21.129 1.00 86.19 365 ALA A CA 1
ATOM 2709 C C . ALA A 1 365 ? 6.885 0.799 -20.783 1.00 86.19 365 ALA A C 1
ATOM 2711 O O . ALA A 1 365 ? 7.527 0.165 -21.620 1.00 86.19 365 ALA A O 1
ATOM 2712 N N . ARG A 1 366 ? 6.547 0.295 -19.588 1.00 85.56 366 ARG A N 1
ATOM 2713 C CA . ARG A 1 366 ? 6.879 -1.069 -19.162 1.00 85.56 366 ARG A CA 1
ATOM 2714 C C . ARG A 1 366 ? 6.152 -2.112 -20.001 1.00 85.56 366 ARG A C 1
ATOM 2716 O O . ARG A 1 366 ? 6.823 -2.947 -20.589 1.00 85.56 366 ARG A O 1
ATOM 2723 N N . VAL A 1 367 ? 4.829 -1.999 -20.157 1.00 91.44 367 VAL A N 1
ATOM 2724 C CA . VAL A 1 367 ? 4.031 -2.911 -21.002 1.00 91.44 367 VAL A CA 1
ATOM 2725 C C . VAL A 1 367 ? 4.610 -3.030 -22.411 1.00 91.44 367 VAL A C 1
ATOM 2727 O O . VAL A 1 367 ? 4.749 -4.131 -22.930 1.00 91.44 367 VAL A O 1
ATOM 2730 N N . LEU A 1 368 ? 4.974 -1.908 -23.037 1.00 91.00 368 LEU A N 1
ATOM 2731 C CA . LEU A 1 368 ? 5.529 -1.903 -24.393 1.00 91.00 368 LEU A CA 1
ATOM 2732 C C . LEU A 1 368 ? 6.945 -2.498 -24.474 1.00 91.00 368 LEU A C 1
ATOM 2734 O O . LEU A 1 368 ? 7.340 -2.958 -25.544 1.00 91.00 368 LEU A O 1
ATOM 2738 N N . ALA A 1 369 ? 7.706 -2.466 -23.378 1.00 86.44 369 ALA A N 1
ATOM 2739 C CA . ALA A 1 369 ? 9.047 -3.041 -23.287 1.00 86.44 369 ALA A CA 1
ATOM 2740 C C . ALA A 1 369 ? 9.043 -4.525 -22.877 1.00 86.44 369 ALA A C 1
ATOM 2742 O O . ALA A 1 369 ? 10.016 -5.233 -23.147 1.00 86.44 369 ALA A O 1
ATOM 2743 N N . SER A 1 370 ? 7.974 -4.998 -22.233 1.00 86.19 370 SER A N 1
ATOM 2744 C CA . SER A 1 370 ? 7.821 -6.386 -21.801 1.00 86.19 370 SER A CA 1
ATOM 2745 C C . SER A 1 370 ? 7.639 -7.346 -22.991 1.00 86.19 370 SER A C 1
ATOM 2747 O O . SER A 1 370 ? 7.145 -6.951 -24.054 1.00 86.19 370 SER A O 1
ATOM 2749 N N . PRO A 1 371 ? 8.012 -8.633 -22.838 1.00 84.75 371 PRO A N 1
ATOM 2750 C CA . PRO A 1 371 ? 7.685 -9.668 -23.817 1.00 84.75 371 PRO A CA 1
ATOM 2751 C C . PRO A 1 371 ? 6.186 -9.670 -24.154 1.00 84.75 371 PRO A C 1
ATOM 2753 O O . PRO A 1 371 ? 5.357 -9.452 -23.280 1.00 84.75 371 PRO A O 1
ATOM 2756 N N . GLY A 1 372 ? 5.838 -9.858 -25.429 1.00 88.44 372 GLY A N 1
ATOM 2757 C CA . GLY A 1 372 ? 4.443 -9.820 -25.895 1.00 88.44 372 GLY A CA 1
ATOM 2758 C C . GLY A 1 372 ? 3.853 -8.412 -26.067 1.00 88.44 372 GLY A C 1
ATOM 2759 O O . GLY A 1 372 ? 2.887 -8.248 -26.814 1.00 88.44 372 GLY A O 1
ATOM 2760 N N . GLY A 1 373 ? 4.457 -7.382 -25.466 1.00 92.50 373 GLY A N 1
ATOM 2761 C CA . GLY A 1 373 ? 4.038 -5.991 -25.618 1.00 92.50 373 GLY A CA 1
ATOM 2762 C C . GLY A 1 373 ? 2.568 -5.763 -25.247 1.00 92.50 373 GLY A C 1
ATOM 2763 O O . GLY A 1 373 ? 2.022 -6.379 -24.330 1.00 92.50 373 GLY A O 1
ATOM 2764 N N . TRP A 1 374 ? 1.893 -4.896 -26.007 1.00 95.62 374 TRP A N 1
ATOM 2765 C CA . TRP A 1 374 ? 0.466 -4.630 -25.803 1.00 95.62 374 TRP A CA 1
ATOM 2766 C C . TRP A 1 374 ? -0.421 -5.857 -26.036 1.00 95.62 374 TRP A C 1
ATOM 2768 O O . TRP A 1 374 ? -1.398 -6.026 -25.317 1.00 95.62 374 TRP A O 1
ATOM 2778 N N . ASP A 1 375 ? -0.090 -6.726 -26.993 1.00 95.31 375 ASP A N 1
ATOM 2779 C CA . ASP A 1 375 ? -0.910 -7.905 -27.298 1.00 95.31 375 ASP A CA 1
ATOM 2780 C C . ASP A 1 375 ? -0.879 -8.921 -26.142 1.00 95.31 375 ASP A C 1
ATOM 2782 O O . ASP A 1 375 ? -1.920 -9.452 -25.754 1.00 95.31 375 ASP A O 1
ATOM 2786 N N . GLY A 1 376 ? 0.293 -9.133 -25.528 1.00 94.12 376 GLY A N 1
ATOM 2787 C CA . GLY A 1 376 ? 0.423 -9.937 -24.305 1.00 94.12 376 GLY A CA 1
ATOM 2788 C C . GLY A 1 376 ? -0.336 -9.321 -23.124 1.00 94.12 376 GLY A C 1
ATOM 2789 O O . GLY A 1 376 ? -1.050 -10.009 -22.389 1.00 94.12 376 GLY A O 1
ATOM 2790 N N . PHE A 1 377 ? -0.281 -7.993 -22.990 1.00 95.56 377 PHE A N 1
ATOM 2791 C CA . PHE A 1 377 ? -1.078 -7.282 -21.994 1.00 95.56 377 PHE A CA 1
ATOM 2792 C C . PHE A 1 377 ? -2.590 -7.427 -22.234 1.00 95.56 377 PHE A C 1
ATOM 2794 O O . PHE A 1 377 ? -3.331 -7.668 -21.284 1.00 95.56 377 PHE A O 1
ATOM 2801 N N . GLN A 1 378 ? -3.061 -7.373 -23.485 1.00 97.00 378 GLN A N 1
ATOM 2802 C CA . GLN A 1 378 ? -4.466 -7.629 -23.822 1.00 97.00 378 GLN A CA 1
ATOM 2803 C C . GLN A 1 378 ? -4.902 -9.042 -23.431 1.00 97.00 378 GLN A C 1
ATOM 2805 O O . GLN A 1 3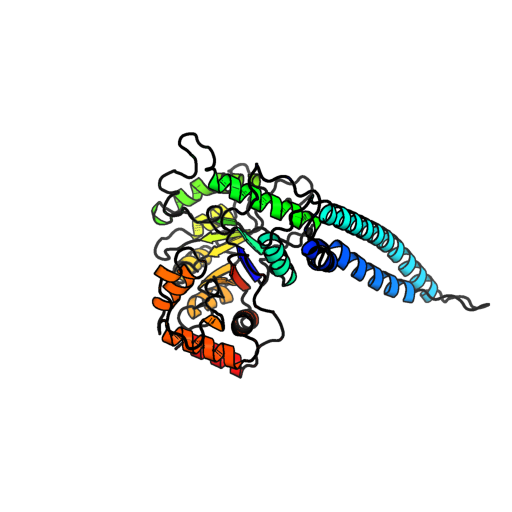78 ? -5.960 -9.193 -22.825 1.00 97.00 378 GLN A O 1
ATOM 2810 N N . ALA A 1 379 ? -4.075 -10.059 -23.688 1.00 96.12 379 ALA A N 1
ATOM 2811 C CA . ALA A 1 379 ? -4.362 -11.426 -23.253 1.00 96.12 379 ALA A CA 1
ATOM 2812 C C . ALA A 1 379 ? -4.496 -11.527 -21.722 1.00 96.12 379 ALA A C 1
ATOM 2814 O O . ALA A 1 379 ? -5.376 -12.224 -21.214 1.00 96.12 379 ALA A O 1
ATOM 2815 N N . THR A 1 380 ? -3.671 -10.780 -20.979 1.00 96.44 380 THR A N 1
ATOM 2816 C CA . THR A 1 380 ? -3.781 -10.681 -19.516 1.00 96.44 380 THR A CA 1
ATOM 2817 C C . THR A 1 380 ? -5.099 -10.025 -19.098 1.00 96.44 380 THR A C 1
ATOM 2819 O O . THR A 1 380 ? -5.802 -10.563 -18.244 1.00 96.44 380 THR A O 1
ATOM 2822 N N . LEU A 1 381 ? -5.490 -8.906 -19.720 1.00 97.50 381 LEU A N 1
ATOM 2823 C CA . LEU A 1 381 ? -6.770 -8.248 -19.428 1.00 97.50 381 LEU A CA 1
ATOM 2824 C C . LEU A 1 381 ? -7.974 -9.155 -19.731 1.00 97.50 381 LEU A C 1
ATOM 2826 O O . LEU A 1 381 ? -8.935 -9.159 -18.965 1.00 97.50 381 LEU A O 1
ATOM 2830 N N . GLU A 1 382 ? -7.926 -9.940 -20.807 1.00 97.56 382 GLU A N 1
ATOM 2831 C CA . GLU A 1 382 ? -8.980 -10.900 -21.155 1.00 97.56 382 GLU A CA 1
ATOM 2832 C C . GLU A 1 382 ? -9.081 -12.046 -20.138 1.00 97.56 382 GLU A C 1
ATOM 2834 O O . GLU A 1 382 ? -10.186 -12.413 -19.734 1.00 97.56 382 GLU A O 1
ATOM 2839 N N . ALA A 1 383 ? -7.946 -12.575 -19.667 1.00 97.25 383 ALA A N 1
ATOM 2840 C CA . ALA A 1 383 ? -7.922 -13.587 -18.610 1.00 97.25 383 ALA A CA 1
ATOM 2841 C C . ALA A 1 383 ? -8.495 -13.050 -17.286 1.00 97.25 383 ALA A C 1
ATOM 2843 O O . ALA A 1 383 ? -9.230 -13.753 -16.591 1.00 97.25 383 ALA A O 1
ATOM 2844 N N . LEU A 1 384 ? -8.202 -11.788 -16.961 1.00 97.38 384 LEU A N 1
ATOM 2845 C CA . LEU A 1 384 ? -8.749 -11.102 -15.793 1.00 97.38 384 LEU A CA 1
ATOM 2846 C C . LEU A 1 384 ? -10.258 -10.851 -15.931 1.00 97.38 384 LEU A C 1
ATOM 2848 O O . LEU A 1 384 ? -11.007 -11.111 -14.988 1.00 97.38 384 LEU A O 1
ATOM 2852 N N . GLU A 1 385 ? -10.732 -10.399 -17.097 1.00 97.44 385 GLU A N 1
ATOM 2853 C CA . GLU A 1 385 ? -12.165 -10.203 -17.369 1.00 97.44 385 GLU A CA 1
ATOM 2854 C C . GLU A 1 385 ? -12.947 -11.519 -17.218 1.00 97.44 385 GLU A C 1
ATOM 2856 O O . GLU A 1 385 ? -14.032 -11.529 -16.633 1.00 97.44 385 GLU A O 1
ATOM 2861 N N . ALA A 1 386 ? -12.376 -12.644 -17.666 1.00 96.69 386 ALA A N 1
ATOM 2862 C CA . ALA A 1 386 ? -13.005 -13.965 -17.607 1.00 96.69 386 ALA A CA 1
ATOM 2863 C C . ALA A 1 386 ? -13.331 -14.454 -16.180 1.00 96.69 386 ALA A C 1
ATOM 2865 O O . ALA A 1 386 ? -14.132 -15.373 -16.020 1.00 96.69 386 ALA A O 1
ATOM 2866 N N . THR A 1 387 ? -12.760 -13.833 -15.141 1.00 95.31 387 THR A N 1
ATOM 2867 C CA . THR A 1 387 ? -13.114 -14.100 -13.733 1.00 95.31 387 THR A CA 1
ATOM 2868 C C . THR A 1 387 ? -14.505 -13.586 -13.350 1.00 95.31 387 THR A C 1
ATOM 2870 O O . THR A 1 387 ? -15.062 -14.006 -12.338 1.00 95.31 387 THR A O 1
ATOM 2873 N N . GLY A 1 388 ? -15.055 -12.625 -14.104 1.00 93.94 388 GLY A N 1
ATOM 2874 C CA . GLY A 1 388 ? -16.321 -11.959 -13.789 1.00 93.94 388 GLY A CA 1
ATOM 2875 C C . GLY A 1 388 ? -16.279 -11.010 -12.582 1.00 93.94 388 GLY A C 1
ATOM 2876 O O . GLY A 1 388 ? -17.327 -10.508 -12.182 1.00 93.94 388 GLY A O 1
ATOM 2877 N N . ARG A 1 389 ? -15.100 -10.741 -11.996 1.00 91.44 389 ARG A N 1
ATOM 2878 C CA . ARG A 1 389 ? -14.941 -9.902 -10.787 1.00 91.44 389 ARG A CA 1
ATOM 2879 C C . ARG A 1 389 ? -14.561 -8.441 -11.055 1.00 91.44 389 ARG A C 1
ATOM 2881 O O . ARG A 1 389 ? -14.472 -7.654 -10.115 1.00 91.44 389 ARG A O 1
ATOM 2888 N N . GLY A 1 390 ? -14.336 -8.089 -12.318 1.00 93.69 390 GLY A N 1
ATOM 2889 C CA . GLY A 1 390 ? -13.689 -6.839 -12.718 1.00 93.69 390 GLY A CA 1
ATOM 2890 C C . GLY A 1 390 ? -12.169 -6.994 -12.774 1.00 93.69 390 GLY A C 1
ATOM 2891 O O . GLY A 1 390 ? -11.568 -7.695 -11.957 1.00 93.69 390 GLY A O 1
ATOM 2892 N N . VAL A 1 391 ? -11.544 -6.352 -13.757 1.00 95.50 391 VAL A N 1
ATOM 2893 C CA . VAL A 1 391 ? -10.144 -6.599 -14.136 1.00 95.50 391 VAL A CA 1
ATOM 2894 C C . VAL A 1 391 ? -9.181 -6.205 -13.006 1.00 95.50 391 VAL A C 1
ATOM 2896 O O . VAL A 1 391 ? -8.286 -6.975 -12.659 1.00 95.50 391 VAL A O 1
ATOM 2899 N N . ALA A 1 392 ? -9.384 -5.035 -12.391 1.00 94.69 392 ALA A N 1
ATOM 2900 C CA . ALA A 1 392 ? -8.538 -4.551 -11.297 1.00 94.69 392 ALA A CA 1
ATOM 2901 C C . ALA A 1 392 ? -8.669 -5.416 -10.029 1.00 94.69 392 ALA A C 1
ATOM 2903 O O . ALA A 1 392 ? -7.662 -5.805 -9.439 1.00 94.69 392 ALA A O 1
ATOM 2904 N N . THR A 1 393 ? -9.903 -5.764 -9.649 1.00 95.38 393 THR A N 1
ATOM 2905 C CA . THR A 1 393 ? -10.211 -6.675 -8.531 1.00 95.38 393 THR A CA 1
ATOM 2906 C C . THR A 1 393 ? -9.557 -8.037 -8.724 1.00 95.38 393 THR A C 1
ATOM 2908 O O . THR A 1 393 ? -8.913 -8.544 -7.808 1.00 95.38 393 THR A O 1
ATOM 2911 N N . ALA A 1 394 ? -9.685 -8.622 -9.917 1.00 96.38 394 ALA A N 1
ATOM 2912 C CA . ALA A 1 394 ? -9.093 -9.915 -10.229 1.00 96.38 394 ALA A CA 1
ATOM 2913 C C . ALA A 1 394 ? -7.566 -9.893 -10.089 1.00 96.38 394 ALA A C 1
ATOM 2915 O O . ALA A 1 394 ? -7.000 -10.798 -9.483 1.00 96.38 394 ALA A O 1
ATOM 2916 N N . LEU A 1 395 ? -6.897 -8.850 -10.589 1.00 96.31 395 LEU A N 1
ATOM 2917 C CA . LEU A 1 395 ? -5.438 -8.795 -10.538 1.00 96.31 395 LEU A CA 1
ATOM 2918 C C . LEU A 1 395 ? -4.921 -8.574 -9.111 1.00 96.31 395 LEU A C 1
ATOM 2920 O O . LEU A 1 395 ? -3.994 -9.257 -8.682 1.00 96.31 395 LEU A O 1
ATOM 2924 N N . VAL A 1 396 ? -5.543 -7.663 -8.355 1.00 95.25 396 VAL A N 1
ATOM 2925 C CA . VAL A 1 396 ? -5.194 -7.442 -6.942 1.00 95.25 396 VAL A CA 1
ATOM 2926 C C . VAL A 1 396 ? -5.399 -8.721 -6.129 1.00 95.25 396 VAL A C 1
ATOM 2928 O O . VAL A 1 396 ? -4.527 -9.081 -5.337 1.00 95.25 396 VAL A O 1
ATOM 2931 N N . GLN A 1 397 ? -6.505 -9.437 -6.353 1.00 95.06 397 GLN A N 1
ATOM 2932 C CA . GLN A 1 397 ? -6.745 -10.713 -5.686 1.00 95.06 397 GLN A CA 1
ATOM 2933 C C . GLN A 1 397 ? -5.702 -11.765 -6.081 1.00 95.06 397 GLN A C 1
ATOM 2935 O O . GLN A 1 397 ? -5.207 -12.459 -5.204 1.00 95.06 397 GLN A O 1
ATOM 2940 N N . ALA A 1 398 ? -5.311 -11.857 -7.356 1.00 95.88 398 ALA A N 1
ATOM 2941 C CA . ALA A 1 398 ? -4.298 -12.817 -7.799 1.00 95.88 398 ALA A CA 1
ATOM 2942 C C . ALA A 1 398 ? -2.951 -12.624 -7.076 1.00 95.88 398 ALA A C 1
ATOM 2944 O O . ALA A 1 398 ? -2.318 -13.601 -6.676 1.00 95.88 398 ALA A O 1
ATOM 2945 N N . PHE A 1 399 ? -2.529 -11.375 -6.845 1.00 96.06 399 PHE A N 1
ATOM 2946 C CA . PHE A 1 399 ? -1.345 -11.092 -6.026 1.00 96.06 399 PHE A CA 1
ATOM 2947 C C . PHE A 1 399 ? -1.549 -11.473 -4.554 1.00 96.06 399 PHE A C 1
ATOM 2949 O O . PHE A 1 399 ? -0.660 -12.075 -3.950 1.00 96.06 399 PHE A O 1
ATOM 2956 N N . ALA A 1 400 ? -2.714 -11.157 -3.981 1.00 93.62 400 ALA A N 1
ATOM 2957 C CA . ALA A 1 400 ? -3.034 -11.508 -2.598 1.00 93.62 400 ALA A CA 1
ATOM 2958 C C . ALA A 1 400 ? -3.049 -13.033 -2.378 1.00 93.62 400 ALA A C 1
ATOM 2960 O O . ALA A 1 400 ? -2.474 -13.517 -1.403 1.00 93.62 400 ALA A O 1
ATOM 2961 N N . ASP A 1 401 ? -3.625 -13.794 -3.311 1.00 94.19 401 ASP A N 1
ATOM 2962 C CA . ASP A 1 401 ? -3.668 -15.260 -3.292 1.00 94.19 401 ASP A CA 1
ATOM 2963 C C . ASP A 1 401 ? -2.263 -15.873 -3.408 1.00 94.19 401 ASP A C 1
ATOM 2965 O O . ASP A 1 401 ? -1.987 -16.924 -2.831 1.00 94.19 401 ASP A O 1
ATOM 2969 N N . ALA A 1 402 ? -1.343 -15.183 -4.091 1.00 93.62 402 ALA A N 1
ATOM 2970 C CA . ALA A 1 402 ? 0.075 -15.536 -4.146 1.00 93.62 402 ALA A CA 1
ATOM 2971 C C . ALA A 1 402 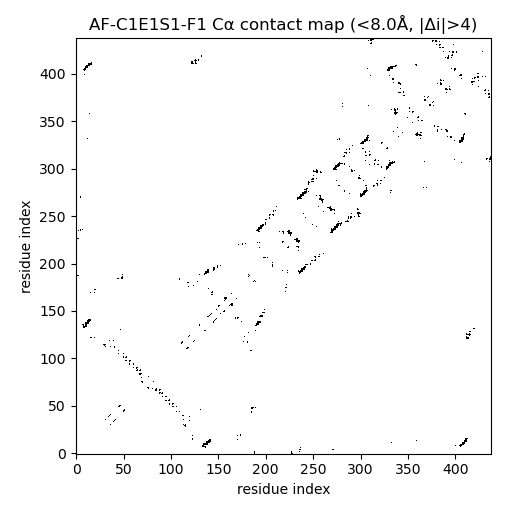? 0.867 -15.123 -2.884 1.00 93.62 402 ALA A C 1
ATOM 2973 O O . ALA A 1 402 ? 2.089 -15.280 -2.841 1.00 93.62 402 ALA A O 1
ATOM 2974 N N . GLY A 1 403 ? 0.200 -14.590 -1.853 1.00 93.06 403 GLY A N 1
ATOM 2975 C CA . GLY A 1 403 ? 0.819 -14.145 -0.601 1.00 93.06 403 GLY A CA 1
ATOM 2976 C C . GLY A 1 403 ? 1.606 -12.836 -0.721 1.00 93.06 403 GLY A C 1
ATOM 2977 O O . GLY A 1 403 ? 2.423 -12.529 0.150 1.00 93.06 403 GLY A O 1
ATOM 2978 N N . MET A 1 404 ? 1.394 -12.071 -1.795 1.00 95.62 404 MET A N 1
ATOM 2979 C CA . MET A 1 404 ? 2.083 -10.807 -2.044 1.00 95.62 404 MET A CA 1
ATOM 2980 C C . MET A 1 404 ? 1.301 -9.628 -1.467 1.00 95.62 404 MET A C 1
ATOM 2982 O O . MET A 1 404 ? 0.074 -9.644 -1.367 1.00 95.62 404 MET A O 1
ATOM 2986 N N . LYS A 1 405 ? 2.027 -8.564 -1.128 1.00 94.38 405 LYS A N 1
ATOM 2987 C CA . LYS A 1 405 ? 1.440 -7.231 -0.936 1.00 94.38 405 LYS A CA 1
ATOM 2988 C C . LYS A 1 405 ? 1.362 -6.532 -2.291 1.00 94.38 405 LYS A C 1
ATOM 2990 O O . LYS A 1 405 ? 2.110 -6.880 -3.201 1.00 94.38 405 LYS A O 1
ATOM 2995 N N . VAL A 1 406 ? 0.499 -5.536 -2.436 1.00 94.00 406 VAL A N 1
ATOM 2996 C CA . VAL A 1 406 ? 0.364 -4.770 -3.684 1.00 94.00 406 VAL A CA 1
ATOM 2997 C C . VAL A 1 406 ? 0.658 -3.302 -3.438 1.00 94.00 406 VAL A C 1
ATOM 2999 O O . VAL A 1 406 ? 0.179 -2.732 -2.466 1.00 94.00 406 VAL A O 1
ATOM 3002 N N . GLU A 1 407 ? 1.432 -2.678 -4.314 1.00 92.69 407 GLU A N 1
ATOM 3003 C CA . GLU A 1 407 ? 1.544 -1.226 -4.395 1.00 92.69 407 GLU A CA 1
ATOM 3004 C C . GLU A 1 407 ? 0.641 -0.731 -5.528 1.00 92.69 407 GLU A C 1
ATOM 3006 O O . GLU A 1 407 ? 0.725 -1.203 -6.661 1.00 92.69 407 GLU A O 1
ATOM 3011 N N . ILE A 1 408 ? -0.237 0.219 -5.224 1.00 90.75 408 ILE A N 1
ATOM 3012 C CA . ILE A 1 408 ? -1.194 0.796 -6.162 1.00 90.75 408 ILE A CA 1
ATOM 3013 C C . ILE A 1 408 ? -0.796 2.235 -6.442 1.00 90.75 408 ILE A C 1
ATOM 3015 O O . ILE A 1 408 ? -0.835 3.070 -5.540 1.00 90.75 408 ILE A O 1
ATOM 3019 N N . GLU A 1 409 ? -0.471 2.532 -7.694 1.00 87.19 409 GLU A N 1
ATOM 3020 C CA . GLU A 1 409 ? -0.234 3.896 -8.149 1.00 87.19 409 GLU A CA 1
ATOM 3021 C C . GLU A 1 409 ? -1.558 4.572 -8.537 1.00 87.19 409 GLU A C 1
ATOM 3023 O O . GLU A 1 409 ? -2.367 4.006 -9.278 1.00 87.19 409 GLU A O 1
ATOM 3028 N N . THR A 1 410 ? -1.828 5.767 -8.002 1.00 83.06 410 THR A N 1
ATOM 3029 C CA . THR A 1 410 ? -3.128 6.433 -8.179 1.00 83.06 410 THR A CA 1
ATOM 3030 C C . THR A 1 410 ? -3.037 7.961 -8.191 1.00 83.06 410 THR A C 1
ATOM 3032 O O . THR A 1 410 ? -2.295 8.554 -7.416 1.00 83.06 410 THR A O 1
ATOM 3035 N N . GLU A 1 411 ? -3.849 8.601 -9.040 1.00 78.94 411 GLU A N 1
ATOM 3036 C CA . GLU A 1 411 ? -3.974 10.068 -9.185 1.00 78.94 411 GLU A CA 1
ATOM 3037 C C . GLU A 1 411 ? -4.976 10.701 -8.203 1.00 78.94 411 GLU A C 1
ATOM 3039 O O . GLU A 1 411 ? -5.274 11.889 -8.290 1.00 78.94 411 GLU A O 1
ATOM 3044 N N . LEU A 1 412 ? -5.543 9.902 -7.290 1.00 83.62 412 LEU A N 1
ATOM 3045 C CA . LEU A 1 412 ? -6.457 10.327 -6.218 1.00 83.62 412 LEU A CA 1
ATOM 3046 C C . LEU A 1 412 ? -7.742 11.051 -6.666 1.00 83.62 412 LEU A C 1
ATOM 3048 O O . LEU A 1 412 ? -8.557 11.418 -5.822 1.00 83.62 412 LEU A O 1
ATOM 3052 N N . GLU A 1 413 ? -7.988 11.208 -7.970 1.00 77.69 413 GLU A N 1
ATOM 3053 C CA . GLU A 1 413 ? -9.233 11.784 -8.501 1.00 77.69 413 GLU A CA 1
ATOM 3054 C C . GLU A 1 413 ? -10.458 10.926 -8.164 1.00 77.69 413 GLU A C 1
ATOM 3056 O O . GLU A 1 413 ? -11.580 11.418 -8.026 1.00 77.69 413 GLU A O 1
ATOM 3061 N N . LYS A 1 414 ? -10.242 9.613 -8.051 1.00 77.12 414 LYS A N 1
ATOM 3062 C CA . LYS A 1 414 ? -11.257 8.616 -7.720 1.00 77.12 414 LYS A CA 1
ATOM 3063 C C . LYS A 1 414 ? -10.741 7.738 -6.591 1.00 77.12 414 LYS A C 1
ATOM 3065 O O . LYS A 1 414 ? -9.533 7.578 -6.426 1.00 77.12 414 LYS A O 1
ATOM 3070 N N . GLY A 1 415 ? -11.674 7.189 -5.817 1.00 80.50 415 GLY A N 1
ATOM 3071 C CA . GLY A 1 415 ? -11.366 6.151 -4.836 1.00 80.50 415 GLY A CA 1
ATOM 3072 C C . GLY A 1 415 ? -10.882 4.850 -5.498 1.00 80.50 415 GLY A C 1
ATOM 3073 O O . GLY A 1 415 ? -10.822 4.774 -6.728 1.00 80.50 415 GLY A O 1
ATOM 3074 N N . PRO A 1 416 ? -10.577 3.821 -4.694 1.00 86.75 416 PRO A N 1
ATOM 3075 C CA . PRO A 1 416 ? -10.147 2.518 -5.192 1.00 86.75 416 PRO A CA 1
ATOM 3076 C C . PRO A 1 416 ? -11.149 1.933 -6.197 1.00 86.75 416 PRO A C 1
ATOM 3078 O O . PRO A 1 416 ? -12.358 1.961 -5.971 1.00 86.75 416 PRO A O 1
ATOM 3081 N N . ALA A 1 417 ? -10.630 1.408 -7.310 1.00 85.50 417 ALA A N 1
ATOM 3082 C CA . ALA A 1 417 ? -11.406 0.785 -8.389 1.00 85.50 417 ALA A CA 1
ATOM 3083 C C . ALA A 1 417 ? -11.471 -0.750 -8.273 1.00 85.50 417 ALA A C 1
ATOM 3085 O O . ALA A 1 417 ? -11.756 -1.437 -9.251 1.00 85.50 417 ALA A O 1
ATOM 3086 N N . PHE A 1 418 ? -11.151 -1.285 -7.097 1.00 90.50 418 PHE A N 1
ATOM 3087 C CA . PHE A 1 418 ? -11.068 -2.713 -6.826 1.00 90.50 418 PHE A CA 1
ATOM 3088 C C . PHE A 1 418 ? -11.566 -3.018 -5.416 1.00 90.50 418 PHE A C 1
ATOM 3090 O O . PHE A 1 418 ? -11.628 -2.138 -4.556 1.00 90.50 418 PHE A O 1
ATOM 3097 N N . GLU A 1 419 ? -11.861 -4.289 -5.181 1.00 87.25 419 GLU A N 1
ATOM 3098 C CA . GLU A 1 419 ? -12.190 -4.838 -3.868 1.00 87.25 419 GLU A CA 1
ATOM 3099 C C . GLU A 1 419 ? -11.250 -6.011 -3.558 1.00 87.25 419 GLU A C 1
ATOM 3101 O O . GLU A 1 419 ? -10.722 -6.649 -4.468 1.00 87.25 419 GLU A O 1
ATOM 3106 N N . ILE A 1 420 ? -11.035 -6.308 -2.277 1.00 82.88 420 ILE A N 1
ATOM 3107 C CA . ILE A 1 420 ? -10.390 -7.555 -1.847 1.00 82.88 420 ILE A CA 1
ATOM 3108 C C . ILE A 1 420 ? -11.486 -8.453 -1.291 1.00 82.88 420 ILE A C 1
ATOM 3110 O O . ILE A 1 420 ? -12.316 -8.000 -0.502 1.00 82.88 420 ILE A O 1
ATOM 3114 N N . GLY A 1 421 ? -11.507 -9.713 -1.714 1.00 83.75 421 GLY A N 1
ATOM 3115 C CA . GLY A 1 421 ? -12.552 -10.650 -1.327 1.00 83.75 421 GLY A CA 1
ATOM 3116 C C . GLY A 1 421 ? -12.037 -12.075 -1.235 1.00 83.75 421 GLY A C 1
ATOM 3117 O O . GLY A 1 421 ? -10.900 -12.319 -0.836 1.00 83.75 421 GLY A O 1
ATOM 3118 N N . GLU A 1 422 ? -12.900 -13.022 -1.591 1.00 88.62 422 GLU A N 1
ATOM 3119 C CA . GLU A 1 422 ? -12.541 -14.437 -1.586 1.00 88.62 422 GLU A CA 1
ATOM 3120 C C . GLU A 1 422 ? -11.431 -14.744 -2.610 1.00 88.62 422 GLU A C 1
ATOM 3122 O O . GLU A 1 422 ? -11.343 -14.054 -3.639 1.00 88.62 422 GLU A O 1
ATOM 3127 N N . PRO A 1 423 ? -10.604 -15.775 -2.349 1.00 93.38 423 PRO A N 1
ATOM 3128 C CA . PRO A 1 423 ? -9.592 -16.231 -3.292 1.00 93.38 423 PRO A CA 1
ATOM 3129 C C . PRO A 1 423 ? -10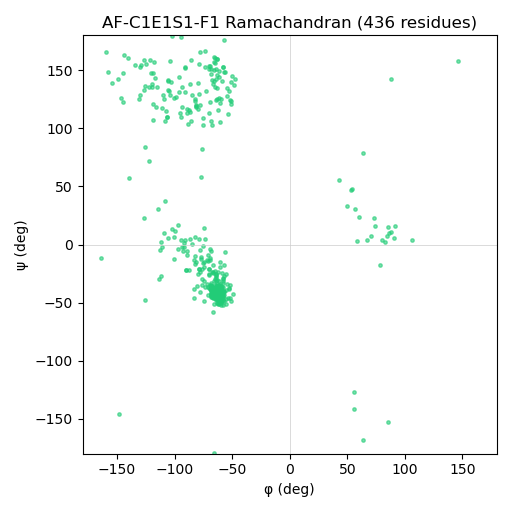.174 -16.596 -4.658 1.00 93.38 423 PRO A C 1
ATOM 3131 O O . PRO A 1 423 ? -11.306 -17.076 -4.770 1.00 93.38 423 PRO A O 1
ATOM 3134 N N . LEU A 1 424 ? -9.389 -16.391 -5.711 1.00 93.44 424 LEU A N 1
ATOM 3135 C CA . LEU A 1 424 ? -9.723 -16.852 -7.051 1.00 93.44 424 LEU A CA 1
ATOM 3136 C C . LEU A 1 424 ? -9.665 -18.383 -7.123 1.00 93.44 424 LEU A C 1
ATOM 3138 O O . LEU A 1 424 ? -8.843 -19.038 -6.482 1.00 93.44 424 LEU A O 1
ATOM 3142 N N . GLY A 1 425 ? -10.539 -18.965 -7.947 1.00 93.12 425 GLY A N 1
ATOM 3143 C CA . GLY A 1 425 ? -10.474 -20.392 -8.254 1.00 93.12 425 GLY A CA 1
ATOM 3144 C C . GLY A 1 425 ? -9.168 -20.748 -8.971 1.00 93.12 425 GLY A C 1
ATOM 3145 O O . GLY A 1 425 ? -8.676 -19.968 -9.786 1.00 93.12 425 GLY A O 1
ATOM 3146 N N . GLU A 1 426 ? -8.637 -21.947 -8.715 1.00 93.31 426 GLU A N 1
ATOM 3147 C CA . GLU A 1 426 ? -7.344 -22.403 -9.255 1.00 93.31 426 GLU A CA 1
ATOM 3148 C C . GLU A 1 426 ? -7.239 -22.268 -10.784 1.00 93.31 426 GLU A C 1
ATOM 3150 O O . GLU A 1 426 ? -6.191 -21.879 -11.297 1.00 93.31 426 GLU A O 1
ATOM 3155 N N . GLU A 1 427 ? -8.328 -22.535 -11.514 1.00 94.25 427 GLU A N 1
ATOM 3156 C CA . GLU A 1 427 ? -8.388 -22.386 -12.975 1.00 94.25 427 GLU A CA 1
ATOM 3157 C C . GLU A 1 427 ? -8.175 -20.930 -13.417 1.00 94.25 427 GLU A C 1
ATOM 3159 O O . GLU A 1 427 ? -7.409 -20.670 -14.345 1.00 94.25 427 GLU A O 1
ATOM 3164 N N . HIS A 1 428 ? -8.798 -19.973 -12.724 1.00 95.62 428 HIS A N 1
ATOM 3165 C CA . HIS A 1 428 ? -8.631 -18.550 -13.011 1.00 95.62 428 HIS A CA 1
ATOM 3166 C C . HIS A 1 428 ? -7.213 -18.083 -12.695 1.00 95.62 428 HIS A C 1
ATOM 3168 O O . HIS A 1 428 ? -6.598 -17.406 -13.517 1.00 95.62 428 HIS A O 1
ATOM 3174 N N . THR A 1 429 ? -6.667 -18.490 -11.550 1.00 93.62 429 THR A N 1
ATOM 3175 C CA . THR A 1 429 ? -5.287 -18.168 -11.171 1.00 93.62 429 THR A CA 1
ATOM 3176 C C . THR A 1 429 ? -4.297 -18.712 -12.200 1.00 93.62 429 THR A C 1
ATOM 3178 O O . THR A 1 429 ? -3.429 -17.979 -12.672 1.00 93.62 429 THR A O 1
ATOM 3181 N N . ALA A 1 430 ? -4.460 -19.969 -12.621 1.00 93.88 430 ALA A N 1
ATOM 3182 C CA . ALA A 1 430 ? -3.617 -20.577 -13.645 1.00 93.88 430 ALA A CA 1
ATOM 3183 C C . ALA A 1 430 ? -3.730 -19.855 -14.999 1.00 93.88 430 ALA A C 1
ATOM 3185 O O . ALA A 1 430 ? -2.712 -19.635 -15.656 1.00 93.88 430 ALA A O 1
ATOM 3186 N N . ALA A 1 431 ? -4.938 -19.451 -15.404 1.00 95.75 431 ALA A N 1
ATOM 3187 C CA . ALA A 1 431 ? -5.160 -18.706 -16.642 1.00 95.75 431 ALA A CA 1
ATOM 3188 C C . ALA A 1 431 ? -4.495 -17.319 -16.618 1.00 95.75 431 ALA A C 1
ATOM 3190 O O . ALA A 1 431 ? -3.856 -16.939 -17.597 1.00 95.75 431 ALA A O 1
ATOM 3191 N N . ILE A 1 432 ? -4.589 -16.593 -15.498 1.00 95.62 432 ILE A N 1
ATOM 3192 C CA . ILE A 1 432 ? -3.942 -15.283 -15.319 1.00 95.62 432 ILE A CA 1
ATOM 3193 C C . ILE A 1 432 ? -2.419 -15.427 -15.399 1.00 95.62 432 ILE A C 1
ATOM 3195 O O . ILE A 1 432 ? -1.779 -14.737 -16.188 1.00 95.62 432 ILE A O 1
ATOM 3199 N N . VAL A 1 433 ? -1.837 -16.366 -14.646 1.00 94.00 433 VAL A N 1
ATOM 3200 C CA . VAL A 1 433 ? -0.384 -16.620 -14.652 1.00 94.00 433 VAL A CA 1
ATOM 3201 C C . VAL A 1 433 ? 0.106 -17.018 -16.047 1.00 94.00 433 VAL A C 1
ATOM 3203 O O . VAL A 1 433 ? 1.157 -16.554 -16.497 1.00 94.00 433 VAL A O 1
ATOM 3206 N N . ALA A 1 434 ? -0.659 -17.852 -16.757 1.00 93.38 434 ALA A N 1
ATOM 3207 C CA . ALA A 1 434 ? -0.342 -18.246 -18.124 1.00 93.38 434 ALA A CA 1
ATOM 3208 C C . ALA A 1 434 ? -0.383 -17.053 -19.089 1.00 93.38 434 ALA A C 1
ATOM 3210 O O . ALA A 1 434 ? 0.524 -16.921 -19.908 1.00 93.38 434 ALA A O 1
ATOM 3211 N N . ALA A 1 435 ? -1.386 -16.178 -18.971 1.00 93.62 435 ALA A N 1
ATOM 3212 C CA . ALA A 1 435 ? -1.517 -14.988 -19.807 1.00 93.62 435 ALA A CA 1
ATOM 3213 C C . ALA A 1 435 ? -0.396 -13.970 -19.553 1.00 93.62 435 ALA A C 1
ATOM 3215 O O . ALA A 1 435 ? 0.168 -13.449 -20.509 1.00 93.62 435 ALA A O 1
ATOM 3216 N N . MET A 1 436 ? -0.007 -13.758 -18.292 1.00 91.12 436 MET A N 1
ATOM 3217 C CA . MET A 1 436 ? 1.128 -12.892 -17.941 1.00 91.12 436 MET A CA 1
ATOM 3218 C C . MET A 1 436 ? 2.473 -13.462 -18.413 1.00 91.12 436 MET A C 1
ATOM 3220 O O . MET A 1 436 ? 3.429 -12.723 -18.614 1.00 91.12 436 MET A O 1
ATOM 3224 N N . SER A 1 437 ? 2.561 -14.783 -18.594 1.00 88.25 437 SER A N 1
ATOM 3225 C CA . SER A 1 437 ? 3.783 -15.471 -19.026 1.00 88.25 437 SER A CA 1
ATOM 3226 C C . SER A 1 437 ? 3.897 -15.673 -20.540 1.00 88.25 437 SER A C 1
ATOM 3228 O O . SER A 1 437 ? 4.925 -16.207 -20.986 1.00 88.25 437 SER A O 1
ATOM 3230 N N . ALA A 1 438 ? 2.864 -15.322 -21.311 1.00 78.25 438 ALA A N 1
ATOM 3231 C CA . ALA A 1 438 ? 2.824 -15.456 -22.768 1.00 78.25 438 ALA A CA 1
ATOM 3232 C C . ALA A 1 438 ? 3.744 -14.421 -23.426 1.00 78.25 438 ALA A C 1
ATOM 3234 O O . ALA A 1 438 ? 4.673 -14.857 -24.154 1.00 78.25 438 ALA A O 1
#

Solvent-accessible surface area (backbone atoms only — not comparable to full-atom values): 23497 Å² total; per-residue (Å²): 110,89,76,74,88,57,81,36,62,30,29,32,35,38,32,70,51,91,74,73,58,84,58,95,85,56,76,80,61,88,64,70,58,67,65,45,62,72,49,49,48,55,54,50,51,67,70,16,45,35,43,49,48,38,54,52,42,53,54,49,49,51,57,40,58,67,62,50,75,82,62,55,97,93,50,80,67,49,72,68,52,49,52,48,30,53,53,34,55,63,55,43,57,62,48,53,54,52,36,53,52,25,50,51,51,38,52,51,50,52,51,38,57,67,62,50,78,44,88,83,50,60,48,56,55,12,51,52,48,31,32,74,75,44,26,22,22,33,28,60,35,50,82,83,21,47,72,34,52,82,42,54,82,70,66,63,70,24,48,102,81,72,44,68,40,72,68,56,50,53,53,50,51,41,53,43,52,48,51,58,48,38,53,72,42,32,61,90,48,60,42,54,31,49,41,46,41,58,50,67,89,80,31,40,65,61,42,51,70,50,42,53,65,50,50,54,50,44,40,73,60,64,50,33,45,56,69,46,93,90,44,80,60,24,35,59,31,34,34,40,42,51,65,55,59,85,58,76,45,60,26,59,35,41,28,48,51,54,29,42,75,48,95,89,43,94,59,41,53,30,74,36,40,28,42,28,36,40,79,30,91,72,40,64,45,56,50,60,47,54,9,59,74,69,31,78,61,19,47,49,61,21,37,26,36,28,26,81,28,55,71,13,76,65,18,41,63,36,52,51,54,30,57,78,65,76,21,44,48,26,23,25,40,55,34,25,29,60,57,49,34,74,91,54,55,96,52,82,79,81,52,67,78,80,32,61,93,45,62,30,29,64,32,49,56,47,42,61,69,39,81,55,20,59,64,24,50,43,45,27,49,52,39,23,43,74,67,74,65,44,36,37,16,39,51,55,37,53,40,45,71,70,71,31,27,36,26,38,39,41,58,28,82,57,54,72,84,55,62,84,75,81,77,75,56,70,68,53,49,51,44,33,38,50,27,53,51,88

Nearest PDB structures (foldseek):
  8glv-assembly1_H0  TM=6.690E-01  e=5.979E-15  Chlamydomonas reinhardtii
  7jrj-assembly1_H  TM=6.913E-01  e=7.408E-14  Chlamydomonas reinhardtii
  8pjn-assembly1_i  TM=3.602E-01  e=3.590E+00  Homo sapiens
  7nna-assembly1_A  TM=2.601E-01  e=6.567E+00  Klebsiella pneumoniae

Radius of gyration: 24.69 Å; Cα contacts (8 Å, |Δi|>4): 722; chains: 1; bounding box: 66×56×77 Å

Mean predicted aligned error: 8.23 Å

Sequence (438 aa):
MAVKDELSPIVVNAWLPHKPLPGEDEEAIDKKPIDQILRGIPYRLVNSAPKKKIVELKAALEAERAKIKEAGEGEELSEEQTATNAAAEEAIAPMEEELAAAEAAYEELTGILCKGQLSTLPWIDSLMRYVDLGGSCIVPGGAVAADDAFRSVNGNLTDVNGMLTEKQLAESKAWAEYITQAKLEKPGGYTIVCKYAPNPYLSAQAAIDAFPAWVERQITLGFGVELEEGADPILPHVMLAWPDPSVPGVAEVIAKMLGPLTEDAEEGKVKAVSLDLSGDVSCDPRPLRECLERGGTSKPSGVVVPGIHALDKVGAQLVADATRSDVKVIAGDALLGGLVSERYLRVPAPTLAELKGTAAFAGLARVLASPGGWDGFQATLEALEATGRGVATALVQAFADAGMKVEIETELEKGPAFEIGEPLGEEHTAAIVAAMSA

Organism: Micromonas commoda (strain RCC299 / NOUM17 / CCMP2709) (NCBI:txid296587)

=== Feature glossary ===
The record interleaves many kinds of information about one protein. Here is each kind framed as the question it answers.

Q: What does the local fold look like, residue by residue?
A: The Foldseek 3Di string encodes local tertiary geometry as a 20-letter alphabet — one character per residue — derived from the relative positions of nearby Cα atoms. Unlike the amino-acid sequence, 3Di is a direct function of the 3D structure, so two proteins with the same fold have similar 3Di strings even at low sequence identity.

Q: Which residues are in helices, strands, or loops?
A: The SS8 string is DSSP's per-residue secondary-structure call. α-helix (H) means an i→i+4 H-bond ladder; β-strand (E) means the residue participates in a β-sheet; 3₁₀ (G) and π (I) are tighter and wider helices; T/S are turns/bends; '-' is loop.

Q: How big and how compact is the whole molecule?
A: Radius of gyration (Rg) is the root-mean-square distance of Cα atoms from their centroid — a single number for overall size and compactness. A globular domain of N residues has Rg ≈ 2.2·N^0.38 Å; an extended or disordered chain has a much larger Rg. The Cα contact count is the number of residue pairs whose Cα atoms are within 8 Å and are more than four positions apart in sequence — a standard proxy for tertiary packing density. The bounding box is the smallest axis-aligned box enclosing all Cα atoms.

Q: Where is each backbone atom in 3D?
A: Structure coordinates are given as an mmCIF _atom_site loop: one row per atom with element, residue name, chain id, sequence number, and x/y/z position in Å. Only the four main-chain atoms per residue are included here; side chains are omitted to keep the record compact.

Q: What is the amino-acid chain?
A: Primary structure: the covalent order of the twenty standard amino acids along the backbone. Two proteins with the same sequence will (almost always) fold to the same structure; two with 30% identity often share a fold but not the details.

Q: What if only a Cα trace is available?
A: Three-state secondary structure (P-SEA) collapses the eight DSSP classes into helix (a), strand (b), and coil (c). P-SEA assigns these from Cα geometry alone — distances and angles — without requiring backbone oxygens, so it works on any Cα trace.

Q: What family and function is it annotated with?
A: Database cross-references. InterPro integrates a dozen domain/family signature databases into unified entries with residue-range hits. GO terms attach function/process/location labels with evidence codes. CATH codes position the fold in a four-level structural taxonomy. Organism is the NCBI-taxonomy species name.

Q: How confident is the AlphaFold model at each residue?
A: pLDDT is the predicted lDDT-Cα score: AlphaFold's confidence that the local environment of each residue (all inter-atomic distances within 15 Å) is correctly placed. It is a per-residue number between 0 and 100, with higher meaning more reliable.

Q: How mobile is each atom in the crystal?
A: B-factor (Debye–Waller factor) reflects atomic displacement in the crystal lattice. It is an experimental observable (units Å²), not a prediction; low values mean the atom is pinned down, high values mean it moves or is heterogeneous across the crystal.

Q: Which residues are buried vs exposed?
A: SASA measures how much of the protein is reachable by solvent. It is computed by rolling a water-sized probe over the atomic surface and summing the exposed area (Å²). Per-residue SASA distinguishes core (buried, low SASA) from surface (exposed, high SASA) residues; total SASA is a whole-molecule size measure.

Q: What do the diagnostic plots show?
A: Plot images: a contact map (which residues are close in 3D, as an N×N binary image), a Ramachandran scatter (backbone torsion angles, revealing secondary-structure composition at a glance), and — for AlphaFold structures — a PAE heatmap (pairwise prediction confidence).

Q: What known structures does this most resemble?
A: The Foldseek neighbor list gives the closest experimentally determined structures in the PDB, ranked by structural alignment. TM-score near 1 means near-identical fold; near 0.3 means only rough topology match. This is how one finds what a novel AlphaFold prediction most resembles in the solved-structure universe.

Q: Are the domains correctly placed relative to each other?
A: Predicted aligned error is AlphaFold's pairwise confidence. Unlike pLDDT (per-residue), PAE is per-residue-pair and captures whether two parts of the structure are correctly placed relative to each other. Units are ångströms of expected positional error.

Q: What do the rendered images show?
A: Structure images are PyMOL renders from six orthogonal camera directions. Cartoon representation draws helices as coils and strands as arrows; sticks shows the backbone as bonds; surface shows the solvent-excluded envelope. Rainbow coloring maps sequence position to hue (blue→red, N→C); chain coloring assigns a distinct color per polypeptide.

Q: What are the backbone torsion angles?
A: φ (phi) and ψ (psi) are the two rotatable backbone dihedrals per residue: φ is the C(i-1)–N–Cα–C torsion, ψ is the N–Cα–C–N(i+1) torsion, both in degrees on (−180°, 180°]. α-helical residues cluster near (−60°, −45°); β-strand residues near (−120°, +130°). A Ramachandran plot is simply a scatter of (φ, ψ) for every residue.